Protein AF-A0A3B7A9T4-F1 (afdb_monomer)

Structure (mmCIF, N/CA/C/O backbone):
data_AF-A0A3B7A9T4-F1
#
_entry.id   AF-A0A3B7A9T4-F1
#
loop_
_atom_site.group_PDB
_atom_site.id
_atom_site.type_symbol
_atom_site.label_atom_id
_atom_site.label_alt_id
_atom_site.label_comp_id
_atom_site.label_asym_id
_atom_site.label_entity_id
_atom_site.label_seq_id
_atom_site.pdbx_PDB_ins_code
_atom_site.Cartn_x
_atom_site.Cartn_y
_atom_site.Cartn_z
_atom_site.occupancy
_atom_site.B_iso_or_equiv
_atom_site.auth_seq_id
_atom_site.auth_comp_id
_atom_site.auth_asym_id
_atom_site.auth_atom_id
_atom_site.pdbx_PDB_model_num
ATOM 1 N N . MET A 1 1 ? -8.672 -19.126 -19.285 1.00 32.16 1 MET A N 1
ATOM 2 C CA . MET A 1 1 ? -7.463 -19.031 -20.136 1.00 32.16 1 MET A CA 1
ATOM 3 C C . MET A 1 1 ? -7.122 -17.561 -20.362 1.00 32.16 1 MET A C 1
ATOM 5 O O . MET A 1 1 ? -7.541 -16.978 -21.348 1.00 32.16 1 MET A O 1
ATOM 9 N N . THR A 1 2 ? -6.381 -16.945 -19.447 1.00 32.22 2 THR A N 1
ATOM 10 C CA . THR A 1 2 ? -5.826 -15.593 -19.606 1.00 32.22 2 THR A CA 1
ATOM 11 C C . THR A 1 2 ? -4.338 -15.709 -19.304 1.00 32.22 2 THR A C 1
ATOM 13 O O . THR A 1 2 ? -3.923 -15.953 -18.175 1.00 32.22 2 THR A O 1
ATOM 16 N N . ARG A 1 3 ? -3.519 -15.689 -20.359 1.00 35.12 3 ARG A N 1
ATOM 17 C CA . ARG A 1 3 ? -2.057 -15.770 -20.256 1.00 35.12 3 ARG A CA 1
ATOM 18 C C . ARG A 1 3 ? -1.575 -14.536 -19.488 1.00 35.12 3 ARG A C 1
ATOM 20 O O . ARG A 1 3 ? -1.685 -13.429 -20.003 1.00 35.12 3 ARG A O 1
ATOM 27 N N . ASN A 1 4 ? -1.039 -14.736 -18.284 1.00 34.75 4 ASN A N 1
ATOM 28 C CA . ASN A 1 4 ? -0.316 -13.716 -17.526 1.00 34.75 4 ASN A CA 1
ATOM 29 C C . ASN A 1 4 ? 0.844 -13.176 -18.379 1.00 34.75 4 ASN A C 1
ATOM 31 O O . ASN A 1 4 ? 1.856 -13.849 -18.574 1.00 34.75 4 ASN A O 1
ATOM 35 N N . TRP A 1 5 ? 0.671 -11.969 -18.920 1.00 35.94 5 TRP A N 1
ATOM 36 C CA . TRP A 1 5 ? 1.658 -11.264 -19.747 1.00 35.94 5 TRP A CA 1
ATOM 37 C C . TRP A 1 5 ? 2.619 -10.382 -18.937 1.00 35.94 5 TRP A C 1
ATOM 39 O O . TRP A 1 5 ? 3.450 -9.700 -19.528 1.00 35.94 5 TRP A O 1
ATOM 49 N N . PHE A 1 6 ? 2.564 -10.406 -17.603 1.00 41.22 6 PHE A N 1
ATOM 50 C CA . PHE A 1 6 ? 3.478 -9.616 -16.777 1.00 41.22 6 PHE A CA 1
ATOM 51 C C . PHE A 1 6 ? 4.809 -10.354 -16.564 1.00 41.22 6 PHE A C 1
ATOM 53 O O . PHE A 1 6 ? 4.806 -11.482 -16.060 1.00 41.22 6 PHE A O 1
ATOM 60 N N . PRO A 1 7 ? 5.956 -9.786 -16.987 1.00 42.75 7 PRO A N 1
ATOM 61 C CA . PRO A 1 7 ? 7.250 -10.418 -16.791 1.00 42.75 7 PRO A CA 1
ATOM 62 C C . PRO A 1 7 ? 7.639 -10.367 -15.313 1.00 42.75 7 PRO A C 1
ATOM 64 O O . PRO A 1 7 ? 7.666 -9.302 -14.712 1.00 42.75 7 PRO A O 1
ATOM 67 N N . THR A 1 8 ? 7.997 -11.511 -14.738 1.00 50.78 8 THR A N 1
ATOM 68 C CA . THR A 1 8 ? 8.749 -11.564 -13.481 1.00 50.78 8 THR A CA 1
ATOM 69 C C . THR A 1 8 ? 10.139 -10.938 -13.674 1.00 50.78 8 THR A C 1
ATOM 71 O O . THR A 1 8 ? 10.677 -10.960 -14.784 1.00 50.78 8 THR A O 1
ATOM 74 N N . LEU A 1 9 ? 10.760 -10.436 -12.600 1.00 48.97 9 LEU A N 1
ATOM 75 C CA . LEU A 1 9 ? 12.136 -9.891 -12.547 1.00 48.97 9 LEU A CA 1
ATOM 76 C C . LEU A 1 9 ? 13.154 -10.631 -13.437 1.00 48.97 9 LEU A C 1
ATOM 78 O O . LEU A 1 9 ? 13.994 -10.033 -14.112 1.00 48.97 9 LEU A O 1
ATOM 82 N N . GLN A 1 10 ? 13.070 -11.961 -13.454 1.00 54.56 10 GLN A N 1
ATOM 83 C CA . GLN A 1 10 ? 13.954 -12.842 -14.215 1.00 54.56 10 GLN A CA 1
ATOM 84 C C . GLN A 1 10 ? 13.753 -12.712 -15.736 1.00 54.56 10 GLN A C 1
ATOM 86 O O . GLN A 1 10 ? 14.719 -12.742 -16.501 1.00 54.56 10 GLN A O 1
ATOM 91 N N . LYS A 1 11 ? 12.510 -12.488 -16.176 1.00 58.88 11 LYS A N 1
ATOM 92 C CA . LYS A 1 11 ? 12.138 -12.280 -17.578 1.00 58.88 11 LYS A CA 1
ATOM 93 C C . LYS A 1 11 ? 12.594 -10.899 -18.066 1.00 58.88 11 LYS A C 1
ATOM 95 O O . LYS A 1 11 ? 13.193 -10.821 -19.135 1.00 58.88 11 LYS A O 1
ATOM 100 N N . ASN A 1 12 ? 12.471 -9.844 -17.254 1.00 63.94 12 ASN A N 1
ATOM 101 C CA . ASN A 1 12 ? 12.996 -8.509 -17.595 1.00 63.94 12 ASN A CA 1
ATOM 102 C C . ASN A 1 12 ? 14.526 -8.496 -17.746 1.00 63.94 12 ASN A C 1
ATOM 104 O O . ASN A 1 12 ? 15.059 -7.896 -18.680 1.00 63.94 12 ASN A O 1
ATOM 108 N N . ARG A 1 13 ? 15.241 -9.235 -16.891 1.00 68.19 13 ARG A N 1
ATOM 109 C CA . ARG A 1 13 ? 16.701 -9.383 -16.986 1.00 68.19 13 ARG A CA 1
ATOM 110 C C . ARG A 1 13 ? 17.130 -10.148 -18.244 1.00 68.19 13 ARG A C 1
ATOM 112 O O . ARG A 1 13 ? 18.108 -9.770 -18.882 1.00 68.19 13 ARG A O 1
ATOM 119 N N . SER A 1 14 ? 16.373 -11.178 -18.631 1.00 70.38 14 SER A N 1
ATOM 120 C CA . SER A 1 14 ? 16.615 -11.923 -19.875 1.00 70.38 14 SER A CA 1
ATOM 121 C C . SER A 1 14 ? 16.357 -11.085 -21.134 1.00 70.38 14 SER A C 1
ATOM 123 O O . SER A 1 14 ? 17.119 -11.180 -22.091 1.00 70.38 14 SER A O 1
ATOM 125 N N . VAL A 1 15 ? 15.349 -10.204 -21.109 1.00 75.50 15 VAL A N 1
ATOM 126 C CA . VAL A 1 15 ? 15.064 -9.265 -22.205 1.00 75.50 15 VAL A CA 1
ATOM 127 C C . VAL A 1 15 ? 16.192 -8.242 -22.347 1.00 75.50 15 VAL A C 1
ATOM 129 O O . VAL A 1 15 ? 16.684 -8.039 -23.452 1.00 75.50 15 VAL A O 1
ATOM 132 N N . LEU A 1 16 ? 16.669 -7.660 -21.241 1.00 78.25 16 LEU A N 1
ATOM 133 C CA . LEU A 1 16 ? 17.817 -6.741 -21.249 1.00 78.25 16 LEU A CA 1
ATOM 134 C C . LEU A 1 16 ? 19.086 -7.404 -21.801 1.00 78.25 16 LEU A C 1
ATOM 136 O O . LEU A 1 16 ? 19.749 -6.830 -22.662 1.00 78.25 16 LEU A O 1
ATOM 140 N N . LEU A 1 17 ? 19.385 -8.633 -21.368 1.00 79.75 17 LEU A N 1
ATOM 141 C CA . LEU A 1 17 ? 20.513 -9.416 -21.887 1.00 79.75 17 LEU A CA 1
ATOM 142 C C . LEU A 1 17 ? 20.378 -9.721 -23.384 1.00 79.75 17 LEU A C 1
ATOM 144 O O . LEU A 1 17 ? 21.380 -9.712 -24.093 1.00 79.75 17 LEU A O 1
ATOM 148 N N . PHE A 1 18 ? 19.158 -9.949 -23.876 1.00 82.12 18 PHE A N 1
ATOM 149 C CA . PHE A 1 18 ? 18.897 -10.178 -25.298 1.00 82.12 18 PHE A CA 1
ATOM 150 C C . PHE A 1 18 ? 18.977 -8.894 -26.137 1.00 82.12 18 PHE A C 1
ATOM 152 O O . PHE A 1 18 ? 19.340 -8.942 -27.310 1.00 82.12 18 PHE A O 1
ATOM 159 N N . MET A 1 19 ? 18.689 -7.728 -25.555 1.00 82.06 19 MET A N 1
ATOM 160 C CA . MET A 1 19 ? 18.787 -6.447 -26.263 1.00 82.06 19 MET A CA 1
ATOM 161 C C . MET A 1 19 ? 20.236 -6.033 -26.536 1.00 82.06 19 MET A C 1
ATOM 163 O O . MET A 1 19 ? 20.494 -5.429 -27.574 1.00 82.06 19 MET A O 1
ATOM 167 N N . VAL A 1 20 ? 21.190 -6.384 -25.668 1.00 84.44 20 VAL A N 1
ATOM 168 C CA . VAL A 1 20 ? 22.616 -6.052 -25.857 1.00 84.44 20 VAL A CA 1
ATOM 169 C C . VAL A 1 20 ? 23.167 -6.509 -27.221 1.00 84.44 20 VAL A C 1
ATOM 171 O O . VAL A 1 20 ? 23.672 -5.656 -27.953 1.00 84.44 20 VAL A O 1
ATOM 174 N N . PRO A 1 21 ? 23.069 -7.793 -27.626 1.00 86.19 21 PRO A N 1
ATOM 175 C CA . PRO A 1 21 ? 23.575 -8.229 -28.926 1.00 86.19 21 PRO A CA 1
ATOM 176 C C . PRO A 1 21 ? 22.821 -7.594 -30.101 1.00 86.19 21 PRO A C 1
ATOM 178 O O . PRO A 1 21 ? 23.438 -7.328 -31.128 1.00 86.19 21 PRO A O 1
ATOM 181 N N . VAL A 1 22 ? 21.525 -7.293 -29.957 1.00 86.31 22 VAL A N 1
ATOM 182 C CA . VAL A 1 22 ? 20.739 -6.608 -31.000 1.00 86.31 22 VAL A CA 1
ATOM 183 C C . VAL A 1 22 ? 21.227 -5.171 -31.200 1.00 86.31 22 VAL A C 1
ATOM 185 O O . VAL A 1 22 ? 21.452 -4.756 -32.334 1.00 86.31 22 VAL A O 1
ATOM 188 N N . PHE A 1 23 ? 21.448 -4.426 -30.114 1.00 85.50 23 PHE A N 1
ATOM 189 C CA . PHE A 1 23 ? 22.003 -3.071 -30.171 1.00 85.50 23 PHE A CA 1
ATOM 190 C C . PHE A 1 23 ? 23.425 -3.067 -30.740 1.00 85.50 23 PHE A C 1
ATOM 192 O O . PHE A 1 23 ? 23.731 -2.260 -31.615 1.00 85.50 23 PHE A O 1
ATOM 199 N N . LEU A 1 24 ? 24.276 -4.006 -30.312 1.00 87.25 24 LEU A N 1
ATOM 200 C CA . LEU A 1 24 ? 25.624 -4.162 -30.862 1.00 87.25 24 LEU A CA 1
ATOM 201 C C . LEU A 1 24 ? 25.596 -4.481 -32.359 1.00 87.25 24 LEU A C 1
ATOM 203 O O . LEU A 1 24 ? 26.338 -3.869 -33.122 1.00 87.25 24 LEU A O 1
ATOM 207 N N . MET A 1 25 ? 24.720 -5.388 -32.797 1.00 89.44 25 MET A N 1
ATOM 208 C CA . MET A 1 25 ? 24.554 -5.711 -34.214 1.00 89.44 25 MET A CA 1
ATOM 209 C C . MET A 1 25 ? 24.088 -4.487 -35.010 1.00 89.44 25 MET A C 1
ATOM 211 O O . MET A 1 25 ? 24.690 -4.168 -36.033 1.00 89.44 25 MET A O 1
ATOM 215 N N . ALA A 1 26 ? 23.067 -3.769 -34.534 1.00 86.31 26 ALA A N 1
ATOM 216 C CA . ALA A 1 26 ? 22.563 -2.566 -35.195 1.00 86.31 26 ALA A CA 1
ATOM 217 C C . ALA A 1 26 ? 23.642 -1.474 -35.308 1.00 86.31 26 ALA A C 1
ATOM 219 O O . ALA A 1 26 ? 23.794 -0.859 -36.362 1.00 86.31 26 ALA A O 1
ATOM 220 N N . TYR A 1 27 ? 24.435 -1.274 -34.254 1.00 88.62 27 TYR A N 1
ATOM 221 C CA . TYR A 1 27 ? 25.560 -0.339 -34.244 1.00 88.62 27 TYR A CA 1
ATOM 222 C C . TYR A 1 27 ? 26.660 -0.720 -35.232 1.00 88.62 27 TYR A C 1
ATOM 224 O O . TYR A 1 27 ? 27.111 0.130 -35.997 1.00 88.62 27 TYR A O 1
ATOM 232 N N . LEU A 1 28 ? 27.054 -1.996 -35.274 1.00 89.38 28 LEU A N 1
ATOM 233 C CA . LEU A 1 28 ? 28.044 -2.481 -36.237 1.00 89.38 28 LEU A CA 1
ATOM 234 C C . LEU A 1 28 ? 27.564 -2.284 -37.678 1.00 89.38 28 LEU A C 1
ATOM 236 O O . LEU A 1 28 ? 28.326 -1.799 -38.512 1.00 89.38 28 LEU A O 1
ATOM 240 N N . VAL A 1 29 ? 26.295 -2.593 -37.963 1.00 90.50 29 VAL A N 1
ATOM 241 C CA . VAL A 1 29 ? 25.692 -2.368 -39.285 1.00 90.50 29 VAL A CA 1
ATOM 242 C C . VAL A 1 29 ? 25.725 -0.884 -39.654 1.00 90.50 29 VAL A C 1
ATOM 244 O O . VAL A 1 29 ? 26.146 -0.542 -40.758 1.00 90.50 29 VAL A O 1
ATOM 247 N N . LEU A 1 30 ? 25.342 0.005 -38.733 1.00 88.06 30 LEU A N 1
ATOM 248 C CA . LEU A 1 30 ? 25.368 1.451 -38.967 1.00 88.06 30 LEU A CA 1
ATOM 249 C C . LEU A 1 30 ? 26.781 1.975 -39.240 1.00 88.06 30 LEU A C 1
ATOM 251 O O . LEU A 1 30 ? 26.951 2.757 -40.173 1.00 88.06 30 LEU A O 1
ATOM 255 N N . ILE A 1 31 ? 27.796 1.530 -38.491 1.00 89.50 31 ILE A N 1
ATOM 256 C CA . ILE A 1 31 ? 29.191 1.933 -38.737 1.00 89.50 31 ILE A CA 1
ATOM 257 C C . ILE A 1 31 ? 29.662 1.469 -40.109 1.00 89.50 31 ILE A C 1
ATOM 259 O O . ILE A 1 31 ? 30.282 2.250 -40.827 1.00 89.50 31 ILE A O 1
ATOM 263 N N . VAL A 1 32 ? 29.373 0.221 -40.486 1.00 90.62 32 VAL A N 1
ATOM 264 C CA . VAL A 1 32 ? 29.774 -0.316 -41.794 1.00 90.62 32 VAL A CA 1
ATOM 265 C C . VAL A 1 32 ? 29.133 0.491 -42.920 1.00 90.62 32 VAL A C 1
ATOM 267 O O . VAL A 1 32 ? 29.835 0.914 -43.838 1.00 90.62 32 VAL A O 1
ATOM 270 N N . ILE A 1 33 ? 27.830 0.774 -42.823 1.00 89.06 33 ILE A N 1
ATOM 271 C CA . ILE A 1 33 ? 27.121 1.618 -43.796 1.00 89.06 33 ILE A CA 1
ATOM 272 C C . ILE A 1 33 ? 27.752 3.011 -43.850 1.00 89.06 33 ILE A C 1
ATOM 274 O O . ILE A 1 33 ? 28.020 3.528 -44.933 1.00 89.06 33 ILE A O 1
ATOM 278 N N . PHE A 1 34 ? 28.010 3.622 -42.693 1.00 87.88 34 PHE A N 1
ATOM 279 C CA . PHE A 1 34 ? 28.561 4.970 -42.624 1.00 87.88 34 PHE A CA 1
ATOM 280 C C . PHE A 1 34 ? 29.977 5.041 -43.211 1.00 87.88 34 PHE A C 1
ATOM 282 O O . PHE A 1 34 ? 30.288 5.959 -43.972 1.00 87.88 34 PHE A O 1
ATOM 289 N N . HIS A 1 35 ? 30.816 4.045 -42.928 1.00 89.12 35 HIS A N 1
ATOM 290 C CA . HIS A 1 35 ? 32.153 3.925 -43.498 1.00 89.12 35 HIS A CA 1
ATOM 291 C C . HIS A 1 35 ? 32.101 3.814 -45.027 1.00 89.12 35 HIS A C 1
ATOM 293 O O . HIS A 1 35 ? 32.718 4.628 -45.710 1.00 89.12 35 HIS A O 1
ATOM 299 N N . GLN A 1 36 ? 31.277 2.904 -45.561 1.00 88.12 36 GLN A N 1
ATOM 300 C CA . GLN A 1 36 ? 31.100 2.731 -47.009 1.00 88.12 36 GLN A CA 1
ATOM 301 C C . GLN A 1 36 ? 30.592 4.005 -47.697 1.00 88.12 36 GLN A C 1
ATOM 303 O O . GLN A 1 36 ? 31.068 4.370 -48.774 1.00 88.12 36 GLN A O 1
ATOM 308 N N . GLN A 1 37 ? 29.633 4.703 -47.082 1.00 88.25 37 GLN A N 1
ATOM 309 C CA . GLN A 1 37 ? 29.094 5.954 -47.619 1.00 88.25 37 GLN A CA 1
ATOM 310 C C . GLN A 1 37 ? 30.140 7.072 -47.632 1.00 88.25 37 GLN A C 1
ATOM 312 O O . GLN A 1 37 ? 30.248 7.792 -48.627 1.00 88.25 37 GLN A O 1
ATOM 317 N N . THR A 1 38 ? 30.928 7.198 -46.562 1.00 87.75 38 THR A N 1
ATOM 318 C CA . THR A 1 38 ? 31.950 8.248 -46.439 1.00 87.75 38 THR A CA 1
ATOM 319 C C . THR A 1 38 ? 33.130 7.992 -47.382 1.00 87.75 38 THR A C 1
ATOM 321 O O . THR A 1 38 ? 33.595 8.915 -48.046 1.00 87.75 38 THR A O 1
ATOM 324 N N . GLU A 1 39 ? 33.569 6.740 -47.525 1.00 87.31 39 GLU A N 1
ATOM 325 C CA . GLU A 1 39 ? 34.593 6.346 -48.501 1.00 87.31 39 GLU A CA 1
ATOM 326 C C . GLU A 1 39 ? 34.127 6.613 -49.941 1.00 87.31 39 GLU A C 1
ATOM 328 O O . GLU A 1 39 ? 34.826 7.258 -50.724 1.00 87.31 39 GLU A O 1
ATOM 333 N N . SER A 1 40 ? 32.895 6.214 -50.273 1.00 88.25 40 SER A N 1
ATOM 334 C CA . SER A 1 40 ? 32.301 6.489 -51.588 1.00 88.25 40 SER A CA 1
ATOM 335 C C . SER A 1 40 ? 32.184 7.990 -51.869 1.00 88.25 40 SER A C 1
ATOM 337 O O . SER A 1 40 ? 32.327 8.424 -53.011 1.00 88.25 40 SER A O 1
ATOM 339 N N . TYR A 1 41 ? 31.904 8.796 -50.842 1.00 88.25 41 TYR A N 1
ATOM 340 C CA . TYR A 1 41 ? 31.872 10.251 -50.959 1.00 88.25 41 TYR A CA 1
ATOM 341 C C . TYR A 1 41 ? 33.261 10.826 -51.262 1.00 88.25 41 TYR A C 1
ATOM 343 O O . TYR A 1 41 ? 33.383 11.615 -52.196 1.00 88.25 41 TYR A O 1
ATOM 351 N N . ALA A 1 42 ? 34.301 10.379 -50.552 1.00 88.19 42 ALA A N 1
ATOM 352 C CA . ALA A 1 42 ? 35.678 10.811 -50.790 1.00 88.19 42 ALA A CA 1
ATOM 353 C C . ALA A 1 42 ? 36.150 10.502 -52.223 1.00 88.19 42 ALA A C 1
ATOM 355 O O . ALA A 1 42 ? 36.761 11.351 -52.871 1.00 88.19 42 ALA A O 1
ATOM 356 N N . ILE A 1 43 ? 35.812 9.320 -52.754 1.00 89.25 43 ILE A N 1
ATOM 357 C CA . ILE A 1 43 ? 36.142 8.942 -54.139 1.00 89.25 43 ILE A CA 1
ATOM 358 C C . ILE A 1 43 ? 35.402 9.828 -55.148 1.00 89.25 43 ILE A C 1
ATOM 360 O O . ILE A 1 43 ? 36.016 10.307 -56.100 1.00 89.25 43 ILE A O 1
ATOM 364 N N . ARG A 1 44 ? 34.102 10.087 -54.937 1.00 89.06 44 ARG A N 1
ATOM 365 C CA . ARG A 1 44 ? 33.322 10.985 -55.810 1.00 89.06 44 ARG A CA 1
ATOM 366 C C . ARG A 1 44 ? 33.874 12.407 -55.820 1.00 89.06 44 ARG A C 1
ATOM 368 O O . ARG A 1 44 ? 33.839 13.057 -56.858 1.00 89.06 44 ARG A O 1
ATOM 375 N N . GLU A 1 45 ? 34.371 12.893 -54.688 1.00 87.88 45 GLU A N 1
ATOM 376 C CA . GLU A 1 45 ? 34.973 14.224 -54.616 1.00 87.88 45 GLU A CA 1
ATOM 377 C C . GLU A 1 45 ? 36.287 14.290 -55.406 1.00 87.88 45 GLU A C 1
ATOM 379 O O . GLU A 1 45 ? 36.480 15.194 -56.214 1.00 87.88 45 GLU A O 1
ATOM 384 N N . ALA A 1 46 ? 37.138 13.270 -55.290 1.00 87.75 46 ALA A N 1
ATOM 385 C CA . ALA A 1 46 ? 38.340 13.163 -56.115 1.00 87.75 46 ALA A CA 1
ATOM 386 C C . ALA A 1 46 ? 38.035 13.000 -57.617 1.00 87.75 46 ALA A C 1
ATOM 388 O O . ALA A 1 46 ? 38.802 13.462 -58.464 1.00 87.75 46 ALA A O 1
ATOM 389 N N . GLU A 1 47 ? 36.913 12.364 -57.968 1.00 89.69 47 GLU A N 1
ATOM 390 C CA . GLU A 1 47 ? 36.449 12.272 -59.356 1.00 89.69 47 GLU A CA 1
ATOM 391 C C . GLU A 1 47 ? 36.070 13.644 -59.919 1.00 89.69 47 GLU A C 1
ATOM 393 O O . GLU A 1 47 ? 36.414 13.935 -61.068 1.00 89.69 47 GLU A O 1
ATOM 398 N N . LYS A 1 48 ? 35.437 14.513 -59.119 1.00 89.31 48 LYS A N 1
ATOM 399 C CA . LYS A 1 48 ? 35.189 15.906 -59.521 1.00 89.31 48 LYS A CA 1
ATOM 400 C C . LYS A 1 48 ? 36.496 16.648 -59.775 1.00 89.31 48 LYS A C 1
ATOM 402 O O . LYS A 1 48 ? 36.630 17.249 -60.833 1.00 89.31 48 LYS A O 1
ATOM 407 N N . ASP A 1 49 ? 37.483 16.518 -58.888 1.00 87.69 49 ASP A N 1
ATOM 408 C CA . ASP A 1 49 ? 38.820 17.110 -59.060 1.00 87.69 49 ASP A CA 1
ATOM 409 C C . ASP A 1 49 ? 39.482 16.662 -60.381 1.00 87.69 49 ASP A C 1
ATOM 411 O O . ASP A 1 49 ? 40.052 17.465 -61.134 1.00 87.69 49 ASP A O 1
ATOM 415 N N . ALA A 1 50 ? 39.386 15.367 -60.698 1.00 89.81 50 ALA A N 1
ATOM 416 C CA . ALA A 1 50 ? 39.906 14.814 -61.944 1.00 89.81 50 ALA A CA 1
ATOM 417 C C . ALA A 1 50 ? 39.149 15.354 -63.172 1.00 89.81 50 ALA A C 1
ATOM 419 O O . ALA A 1 50 ? 39.771 15.729 -64.174 1.00 89.81 50 ALA A O 1
ATOM 420 N N . LEU A 1 51 ? 37.818 15.423 -63.093 1.00 90.19 51 LEU A N 1
ATOM 421 C CA . LEU A 1 51 ? 36.956 15.915 -64.164 1.00 90.19 51 LEU A CA 1
ATOM 422 C C . LEU A 1 51 ? 37.156 17.413 -64.416 1.00 90.19 51 LEU A C 1
ATOM 424 O O . LEU A 1 51 ? 37.296 17.815 -65.569 1.00 90.19 51 LEU A O 1
ATOM 428 N N . ASP A 1 52 ? 37.255 18.232 -63.374 1.00 90.31 52 ASP A N 1
ATOM 429 C CA . ASP A 1 52 ? 37.540 19.664 -63.487 1.00 90.31 52 ASP A CA 1
ATOM 430 C C . ASP A 1 52 ? 38.913 19.895 -64.119 1.00 90.31 52 ASP A C 1
ATOM 432 O O . ASP A 1 52 ? 39.084 20.756 -64.992 1.00 90.31 52 ASP A O 1
ATOM 436 N N . SER A 1 53 ? 39.898 19.060 -63.774 1.00 89.56 53 SER A N 1
ATOM 437 C CA . SER A 1 53 ? 41.201 19.095 -64.430 1.00 89.56 53 SER A CA 1
ATOM 438 C C . SER A 1 53 ? 41.099 18.765 -65.929 1.00 89.56 53 SER A C 1
ATOM 440 O O . SER A 1 53 ? 41.705 19.463 -66.754 1.00 89.56 53 SER A O 1
ATOM 442 N N . LEU A 1 54 ? 40.296 17.769 -66.310 1.00 90.19 54 LEU A N 1
ATOM 443 C CA . LEU A 1 54 ? 40.023 17.440 -67.711 1.00 90.19 54 LEU A CA 1
ATOM 444 C C . LEU A 1 54 ? 39.292 18.575 -68.446 1.00 90.19 54 LEU A C 1
ATOM 446 O O . LEU A 1 54 ? 39.677 18.931 -69.561 1.00 90.19 54 LEU A O 1
ATOM 450 N N . LEU A 1 55 ? 38.245 19.145 -67.850 1.00 89.75 55 LEU A N 1
ATOM 451 C CA . LEU A 1 55 ? 37.455 20.224 -68.445 1.00 89.75 55 LEU A CA 1
ATOM 452 C C . LEU A 1 55 ? 38.306 21.477 -68.652 1.00 89.75 55 LEU A C 1
ATOM 454 O O . LEU A 1 55 ? 38.294 22.055 -69.736 1.00 89.75 55 LEU A O 1
ATOM 458 N N . SER A 1 56 ? 39.136 21.827 -67.668 1.00 89.81 56 SER A N 1
ATOM 459 C CA . SER A 1 56 ? 40.142 22.884 -67.790 1.00 89.81 56 SER A CA 1
ATOM 460 C C . SER A 1 56 ? 41.106 22.618 -68.956 1.00 89.81 56 SER A C 1
ATOM 462 O O . SER A 1 56 ? 41.400 23.522 -69.736 1.00 89.81 56 SER A O 1
ATOM 464 N N . HIS A 1 57 ? 41.554 21.372 -69.145 1.00 89.44 57 HIS A N 1
ATOM 465 C CA . HIS A 1 57 ? 42.402 21.011 -70.284 1.00 89.44 57 HIS A CA 1
ATOM 466 C C . HIS A 1 57 ? 41.682 21.188 -71.631 1.00 89.44 57 HIS A C 1
ATOM 468 O O . HIS A 1 57 ? 42.256 21.764 -72.556 1.00 89.44 57 HIS A O 1
ATOM 474 N N . LYS A 1 58 ? 40.422 20.743 -71.738 1.00 88.31 58 LYS A N 1
ATOM 475 C CA . LYS A 1 58 ? 39.597 20.935 -72.942 1.00 88.31 58 LYS A CA 1
ATOM 476 C C . LYS A 1 58 ? 39.368 22.418 -73.244 1.00 88.31 58 LYS A C 1
ATOM 478 O O . LYS A 1 58 ? 39.507 22.823 -74.392 1.00 88.31 58 LYS A O 1
ATOM 483 N N . ALA A 1 59 ? 39.109 23.235 -72.225 1.00 90.75 59 ALA A N 1
ATOM 484 C CA . ALA A 1 59 ? 38.949 24.679 -72.382 1.00 90.75 59 ALA A CA 1
ATOM 485 C C . ALA A 1 59 ? 40.227 25.344 -72.921 1.00 90.75 59 ALA A C 1
ATOM 487 O O . ALA A 1 59 ? 40.160 26.130 -73.864 1.00 90.75 59 ALA A O 1
ATOM 488 N N . VAL A 1 60 ? 41.404 24.975 -72.394 1.00 90.88 60 VAL A N 1
ATOM 489 C CA . VAL A 1 60 ? 42.694 25.452 -72.929 1.00 90.88 60 VAL A CA 1
ATOM 490 C C . VAL A 1 60 ? 42.887 24.999 -74.383 1.00 90.88 60 VAL A C 1
ATOM 492 O O . VAL A 1 60 ? 43.408 25.762 -75.194 1.00 90.88 60 VAL A O 1
ATOM 495 N N . HIS A 1 61 ? 42.448 23.787 -74.744 1.00 88.38 61 HIS A N 1
ATOM 496 C CA . HIS A 1 61 ? 42.546 23.278 -76.117 1.00 88.38 61 HIS A CA 1
ATOM 497 C C . HIS A 1 61 ? 41.723 24.104 -77.092 1.00 88.38 61 HIS A C 1
ATOM 499 O O . HIS A 1 61 ? 42.255 24.550 -78.115 1.00 88.38 61 HIS A O 1
ATOM 505 N N . SER A 1 62 ? 40.451 24.315 -76.756 1.00 89.00 62 SER A N 1
ATOM 506 C CA . SER A 1 62 ? 39.537 25.132 -77.545 1.00 89.00 62 SER A CA 1
ATOM 507 C C . SER A 1 62 ? 40.047 26.560 -77.653 1.00 89.00 62 SER A C 1
ATOM 509 O O . SER A 1 62 ? 40.177 27.053 -78.763 1.00 89.00 62 SER A O 1
ATOM 511 N N . TYR A 1 63 ? 40.486 27.190 -76.558 1.00 93.25 63 TYR A N 1
ATOM 512 C CA . TYR A 1 63 ? 41.030 28.550 -76.616 1.00 93.25 63 TYR A CA 1
ATOM 513 C C . TYR A 1 63 ? 42.242 28.665 -77.556 1.00 93.25 63 TYR A C 1
ATOM 515 O O . TYR A 1 63 ? 42.309 29.565 -78.396 1.00 93.25 63 TYR A O 1
ATOM 523 N N . VAL A 1 64 ? 43.195 27.728 -77.469 1.00 89.56 64 VAL A N 1
ATOM 524 C CA . VAL A 1 64 ? 44.376 27.746 -78.346 1.00 89.56 64 VAL A CA 1
ATOM 525 C C . VAL A 1 64 ? 43.986 27.530 -79.813 1.00 89.56 64 VAL A C 1
ATOM 527 O O . VAL A 1 64 ? 44.568 28.150 -80.704 1.00 89.56 64 VAL A O 1
ATOM 530 N N . THR A 1 65 ? 43.020 26.653 -80.081 1.00 85.19 65 THR A N 1
ATOM 531 C CA . THR A 1 65 ? 42.661 26.230 -81.443 1.00 85.19 65 THR A CA 1
ATOM 532 C C . THR A 1 65 ? 41.684 27.178 -82.131 1.00 85.19 65 THR A C 1
ATOM 534 O O . THR A 1 65 ? 41.851 27.449 -83.315 1.00 85.19 65 THR A O 1
ATOM 537 N N . GLU A 1 66 ? 40.688 27.672 -81.405 1.00 89.19 66 GLU A N 1
ATOM 538 C CA . GLU A 1 66 ? 39.565 28.459 -81.926 1.00 89.19 66 GLU A CA 1
ATOM 539 C C . GLU A 1 66 ? 39.814 29.968 -81.820 1.00 89.19 66 GLU A C 1
ATOM 541 O O . GLU A 1 66 ? 39.291 30.724 -82.633 1.00 89.19 66 GLU A O 1
ATOM 546 N N . THR A 1 67 ? 40.652 30.407 -80.873 1.00 93.06 67 THR A N 1
ATOM 547 C CA . THR A 1 67 ? 40.916 31.836 -80.639 1.00 93.06 67 THR A CA 1
ATOM 548 C C . THR A 1 67 ? 42.357 32.207 -80.975 1.00 93.06 67 THR A C 1
ATOM 550 O O . THR A 1 67 ? 42.611 33.032 -81.850 1.00 93.06 67 THR A O 1
ATOM 553 N N . GLN A 1 68 ? 43.330 31.582 -80.307 1.00 92.75 68 GLN A N 1
ATOM 554 C CA . GLN A 1 68 ? 44.721 32.042 -80.344 1.00 92.75 68 GLN A CA 1
ATOM 555 C C . GLN A 1 68 ? 45.418 31.770 -81.683 1.00 92.75 68 GLN A C 1
ATOM 557 O O . GLN A 1 68 ? 46.069 32.657 -82.233 1.00 92.75 68 GLN A O 1
ATOM 562 N N . ARG A 1 69 ? 45.305 30.551 -82.226 1.00 88.50 69 ARG A N 1
ATOM 563 C CA . ARG A 1 69 ? 45.916 30.203 -83.520 1.00 88.50 69 ARG A CA 1
ATOM 564 C C . ARG A 1 69 ? 45.316 30.993 -84.689 1.00 88.50 69 ARG A C 1
ATOM 566 O O . ARG A 1 69 ? 46.116 31.516 -85.462 1.00 88.50 69 ARG A O 1
ATOM 573 N N . PRO A 1 70 ? 43.979 31.119 -84.836 1.00 91.50 70 PRO A N 1
ATOM 574 C CA . PRO A 1 70 ? 43.387 31.928 -85.898 1.00 91.50 70 PRO A CA 1
ATOM 575 C C . PRO A 1 70 ? 43.865 33.377 -85.879 1.00 91.50 70 PRO A C 1
ATOM 577 O O . PRO A 1 70 ? 44.177 33.915 -86.937 1.00 91.50 70 PRO A O 1
ATOM 580 N N . GLU A 1 71 ? 44.016 33.976 -84.696 1.00 93.38 71 GLU A N 1
ATOM 581 C CA . GLU A 1 71 ? 44.531 35.341 -84.575 1.00 93.38 71 GLU A CA 1
ATOM 582 C C . GLU A 1 71 ? 45.997 35.456 -85.022 1.00 93.38 71 GLU A C 1
ATOM 584 O O . GLU A 1 71 ? 46.357 36.372 -85.758 1.00 93.38 71 GLU A O 1
ATOM 589 N N . ILE A 1 72 ? 46.847 34.485 -84.672 1.00 89.12 72 ILE A N 1
ATOM 590 C CA . ILE A 1 72 ? 48.241 34.448 -85.147 1.00 89.12 72 ILE A CA 1
ATOM 591 C C . ILE A 1 72 ? 48.296 34.268 -86.669 1.00 89.12 72 ILE A C 1
ATOM 593 O O . ILE A 1 72 ? 49.073 34.947 -87.339 1.00 89.12 72 ILE A O 1
ATOM 597 N N . TYR A 1 73 ? 47.453 33.397 -87.230 1.00 86.44 73 TYR A N 1
ATOM 598 C CA . TYR A 1 73 ? 47.365 33.210 -88.679 1.00 86.44 73 TYR A CA 1
ATOM 599 C C . TYR A 1 73 ? 46.843 34.463 -89.396 1.00 86.44 73 TYR A C 1
ATOM 601 O O . TYR A 1 73 ? 47.342 34.786 -90.474 1.00 86.44 73 TYR A O 1
ATOM 609 N N . ARG A 1 74 ? 45.902 35.206 -88.795 1.00 92.81 74 ARG A N 1
ATOM 610 C CA . ARG A 1 74 ? 45.440 36.511 -89.296 1.00 92.81 74 ARG A CA 1
ATOM 611 C C . ARG A 1 74 ? 46.596 37.514 -89.356 1.00 92.81 74 ARG A C 1
ATOM 613 O O . ARG A 1 74 ? 46.840 38.088 -90.413 1.00 92.81 74 ARG A O 1
ATOM 620 N N . LEU A 1 75 ? 47.361 37.650 -88.268 1.00 92.75 75 LEU A N 1
ATOM 621 C CA . LEU A 1 75 ? 48.539 38.527 -88.203 1.00 92.75 75 LEU A CA 1
ATOM 622 C C . LEU A 1 75 ? 49.633 38.134 -89.215 1.00 92.75 75 LEU A C 1
ATOM 624 O O . LEU A 1 75 ? 50.280 39.011 -89.788 1.00 92.75 75 LEU A O 1
ATOM 628 N N . GLN A 1 76 ? 49.832 36.835 -89.474 1.00 86.38 76 GLN A N 1
ATOM 629 C CA . GLN A 1 76 ? 50.728 36.355 -90.538 1.00 86.38 76 GLN A CA 1
ATOM 630 C C . GLN A 1 76 ? 50.211 36.716 -91.938 1.00 86.38 76 GLN A C 1
ATOM 632 O O . GLN A 1 76 ? 50.995 37.122 -92.794 1.00 86.38 76 GLN A O 1
ATOM 637 N N . GLY A 1 77 ? 48.901 36.590 -92.173 1.00 87.81 77 GLY A N 1
ATOM 638 C CA . GLY A 1 77 ? 48.261 36.970 -93.436 1.00 87.81 77 GLY A CA 1
ATOM 639 C C . GLY A 1 77 ? 48.357 38.469 -93.741 1.00 87.81 77 GLY A C 1
ATOM 640 O O . GLY A 1 77 ? 48.498 38.846 -94.901 1.00 87.81 77 GLY A O 1
ATOM 641 N N . GLU A 1 78 ? 48.352 39.309 -92.705 1.00 92.94 78 GLU A N 1
ATOM 642 C CA . GLU A 1 78 ? 48.519 40.770 -92.792 1.00 92.94 78 GLU A CA 1
ATOM 643 C C . GLU A 1 78 ? 49.989 41.219 -92.876 1.00 92.94 78 GLU A C 1
ATOM 645 O O . GLU A 1 78 ? 50.267 42.411 -92.999 1.00 92.94 78 GLU A O 1
ATOM 650 N N . GLY A 1 79 ? 50.945 40.286 -92.809 1.00 89.44 79 GLY A N 1
ATOM 651 C CA . GLY A 1 79 ? 52.380 40.585 -92.849 1.00 89.44 79 GLY A CA 1
ATOM 652 C C . GLY A 1 79 ? 52.944 41.200 -91.562 1.00 89.44 79 GLY A C 1
ATOM 653 O O . GLY A 1 79 ? 54.098 41.624 -91.552 1.00 89.44 79 GLY A O 1
ATOM 654 N N . LEU A 1 80 ? 52.167 41.230 -90.471 1.00 91.19 80 LEU A N 1
ATOM 655 C CA . LEU A 1 80 ? 52.598 41.714 -89.151 1.00 91.19 80 LEU A CA 1
ATOM 656 C C . LEU A 1 80 ? 53.452 40.681 -88.390 1.00 91.19 80 LEU A C 1
ATOM 658 O O . LEU A 1 80 ? 54.160 41.031 -87.447 1.00 91.19 80 LEU A O 1
ATOM 662 N N . LEU A 1 81 ? 53.406 39.413 -88.808 1.00 86.50 81 LEU A N 1
ATOM 663 C CA . LEU A 1 81 ? 54.281 38.329 -88.353 1.00 86.50 81 LEU A CA 1
ATOM 664 C C . LEU A 1 81 ? 54.931 37.645 -89.560 1.00 86.50 81 LEU A C 1
ATOM 666 O O . LEU A 1 81 ? 54.298 37.483 -90.603 1.00 86.50 81 LEU A O 1
ATOM 670 N N . TYR A 1 82 ? 56.185 37.200 -89.421 1.00 83.44 82 TYR A N 1
ATOM 671 C CA . TYR A 1 82 ? 56.862 36.484 -90.503 1.00 83.44 82 TYR A CA 1
ATOM 672 C C . TYR A 1 82 ? 56.209 35.113 -90.755 1.00 83.44 82 TYR A C 1
ATOM 674 O O . TYR A 1 82 ? 55.726 34.443 -89.837 1.00 83.44 82 TYR A O 1
ATOM 682 N N . LYS A 1 83 ? 56.193 34.698 -92.028 1.00 73.38 83 LYS A N 1
ATOM 683 C CA . LYS A 1 83 ? 55.390 33.571 -92.537 1.00 73.38 83 LYS A CA 1
ATOM 684 C C . LYS A 1 83 ? 55.703 32.220 -91.882 1.00 73.38 83 LYS A C 1
ATOM 686 O O . LYS A 1 83 ? 54.840 31.351 -91.837 1.00 73.38 83 LYS A O 1
ATOM 691 N N . GLU A 1 84 ? 56.921 32.047 -91.381 1.00 73.25 84 GLU A N 1
ATOM 692 C CA . GLU A 1 84 ? 57.384 30.796 -90.771 1.00 73.25 84 GLU A CA 1
ATOM 693 C C . GLU A 1 84 ? 57.249 30.769 -89.242 1.00 73.25 84 GLU A C 1
ATOM 695 O O . GLU A 1 84 ? 57.530 29.736 -88.650 1.00 73.25 84 GLU A O 1
ATOM 700 N N . TYR A 1 85 ? 56.767 31.849 -88.607 1.00 80.62 85 TYR A N 1
ATOM 701 C CA . TYR A 1 85 ? 56.741 31.971 -87.147 1.00 80.62 85 TYR A CA 1
ATOM 702 C C . TYR A 1 85 ? 56.027 30.806 -86.459 1.00 80.62 85 TYR A C 1
ATOM 704 O O . TYR A 1 85 ? 54.813 30.627 -86.606 1.00 80.62 85 TYR A O 1
ATOM 712 N N . PHE A 1 86 ? 56.772 30.077 -85.628 1.00 77.12 86 PHE A N 1
ATOM 713 C CA . PHE A 1 86 ? 56.233 29.079 -84.722 1.00 77.12 86 PHE A CA 1
ATOM 714 C C . PHE A 1 86 ? 56.920 29.139 -83.350 1.00 77.12 86 PHE A C 1
ATOM 716 O O . PHE A 1 86 ? 58.080 28.783 -83.168 1.00 77.12 86 PHE A O 1
ATOM 723 N N . SER A 1 87 ? 56.161 29.515 -82.317 1.00 82.31 87 SER A N 1
ATOM 724 C CA . SER A 1 87 ? 56.609 29.411 -80.924 1.00 82.31 87 SER A CA 1
ATOM 725 C C . SER A 1 87 ? 55.799 28.349 -80.186 1.00 82.31 87 SER A C 1
ATOM 727 O O . SER A 1 87 ? 54.596 28.543 -79.991 1.00 82.31 87 SER A O 1
ATOM 729 N N . PRO A 1 88 ? 56.410 27.258 -79.681 1.00 76.88 88 PRO A N 1
ATOM 730 C CA . PRO A 1 88 ? 55.700 26.276 -78.865 1.00 76.88 88 PRO A CA 1
ATOM 731 C C . PRO A 1 88 ? 55.008 26.906 -77.651 1.00 76.88 88 PRO A C 1
ATOM 733 O O . PRO A 1 88 ? 53.906 26.502 -77.298 1.00 76.88 88 PRO A O 1
ATOM 736 N N . LYS A 1 89 ? 55.607 27.946 -77.056 1.00 85.31 89 LYS A N 1
ATOM 737 C CA . LYS A 1 89 ? 55.059 28.645 -75.882 1.00 85.31 89 LYS A CA 1
ATOM 738 C C . LYS A 1 89 ? 53.717 29.332 -76.154 1.00 85.31 89 LYS A C 1
ATOM 740 O O . LYS A 1 89 ? 52.968 29.563 -75.214 1.00 85.31 89 LYS A O 1
ATOM 745 N N . VAL A 1 90 ? 53.433 29.659 -77.414 1.00 84.44 90 VAL A N 1
ATOM 746 C CA . VAL A 1 90 ? 52.258 30.442 -77.827 1.00 84.44 90 VAL A CA 1
ATOM 747 C C . VAL A 1 90 ? 51.334 29.627 -78.743 1.00 84.44 90 VAL A C 1
ATOM 749 O O . VAL A 1 90 ? 50.128 29.810 -78.733 1.00 84.44 90 VAL A O 1
ATOM 752 N N . MET A 1 91 ? 51.857 28.682 -79.521 1.00 83.12 91 MET A N 1
ATOM 753 C CA . MET A 1 91 ? 51.076 27.952 -80.528 1.00 83.12 91 MET A CA 1
ATOM 754 C C . MET A 1 91 ? 50.882 26.467 -80.211 1.00 83.12 91 MET A C 1
ATOM 756 O O . MET A 1 91 ? 50.023 25.813 -80.818 1.00 83.12 91 MET A O 1
ATOM 760 N N . SER A 1 92 ? 51.659 25.899 -79.282 1.00 82.69 92 SER A N 1
ATOM 761 C CA . SER A 1 92 ? 51.506 24.499 -78.884 1.00 82.69 92 SER A CA 1
ATOM 762 C C . SER A 1 92 ? 50.555 24.381 -77.705 1.00 82.69 92 SER A C 1
ATOM 764 O O . SER A 1 92 ? 50.909 24.670 -76.563 1.00 82.69 92 SER A O 1
ATOM 766 N N . PHE A 1 93 ? 49.358 23.866 -77.980 1.00 85.12 93 PHE A N 1
ATOM 767 C CA . PHE A 1 93 ? 48.389 23.519 -76.948 1.00 85.12 93 PHE A CA 1
ATOM 768 C C . PHE A 1 93 ? 49.004 22.642 -75.849 1.00 85.12 93 PHE A C 1
ATOM 770 O O . PHE A 1 93 ? 48.867 22.948 -74.671 1.00 85.12 93 PHE A O 1
ATOM 777 N N . THR A 1 94 ? 49.715 21.574 -76.222 1.00 82.69 94 THR A N 1
ATOM 778 C CA . THR A 1 94 ? 50.305 20.642 -75.253 1.00 82.69 94 THR A CA 1
ATOM 779 C C . THR A 1 94 ? 51.333 21.335 -74.359 1.00 82.69 94 THR A C 1
ATOM 781 O O . THR A 1 94 ? 51.425 21.014 -73.177 1.00 82.69 94 THR A O 1
ATOM 784 N N . TYR A 1 95 ? 52.077 22.311 -74.895 1.00 85.00 95 TYR A N 1
ATOM 785 C CA . TYR A 1 95 ? 53.006 23.112 -74.100 1.00 85.00 95 TYR A CA 1
ATOM 786 C C . TYR A 1 95 ? 52.251 24.020 -73.119 1.00 85.00 95 TYR A C 1
ATOM 788 O O . TYR A 1 95 ? 52.542 23.987 -71.926 1.00 85.00 95 TYR A O 1
ATOM 796 N N . ILE A 1 96 ? 51.268 24.784 -73.608 1.00 89.19 96 ILE A N 1
ATOM 797 C CA . ILE A 1 96 ? 50.479 25.734 -72.806 1.00 89.19 96 ILE A CA 1
ATOM 798 C C . ILE A 1 96 ? 49.704 25.005 -71.706 1.00 89.19 96 ILE A C 1
ATOM 800 O O . ILE A 1 96 ? 49.807 25.371 -70.539 1.00 89.19 96 ILE A O 1
ATOM 804 N N . ALA A 1 97 ? 48.980 23.939 -72.053 1.00 88.88 97 ALA A N 1
ATOM 805 C CA . ALA A 1 97 ? 48.198 23.159 -71.104 1.00 88.88 97 ALA A CA 1
ATOM 806 C C . ALA A 1 97 ? 49.075 22.573 -69.995 1.00 88.88 97 ALA A C 1
ATOM 808 O O . ALA A 1 97 ? 48.721 22.682 -68.826 1.00 88.88 97 ALA A O 1
ATOM 809 N N . ARG A 1 98 ? 50.245 22.015 -70.334 1.00 87.94 98 ARG A N 1
ATOM 810 C CA . ARG A 1 98 ? 51.203 21.527 -69.335 1.00 87.94 98 ARG A CA 1
ATOM 811 C C . ARG A 1 98 ? 51.676 22.652 -68.415 1.00 87.94 98 ARG A C 1
ATOM 813 O O . ARG A 1 98 ? 51.614 22.491 -67.204 1.00 87.94 98 ARG A O 1
ATOM 820 N N . SER A 1 99 ? 52.114 23.784 -68.968 1.00 89.31 99 SER A N 1
ATOM 821 C CA . SER A 1 99 ? 52.595 24.910 -68.158 1.00 89.31 99 SER A CA 1
ATOM 822 C C . SER A 1 99 ? 51.509 25.465 -67.235 1.00 89.31 99 SER A C 1
ATOM 824 O O . SER A 1 99 ? 51.786 25.752 -66.076 1.00 89.31 99 SER A O 1
ATOM 826 N N . ILE A 1 100 ? 50.260 25.550 -67.704 1.00 90.94 100 ILE A N 1
ATOM 827 C CA . ILE A 1 100 ? 49.120 25.930 -66.861 1.00 90.94 100 ILE A CA 1
ATOM 828 C C . ILE A 1 100 ? 48.908 24.901 -65.743 1.00 90.94 100 ILE A C 1
ATOM 830 O O . ILE A 1 100 ? 48.711 25.293 -64.599 1.00 90.94 100 ILE A O 1
ATOM 834 N N . LYS A 1 101 ? 48.989 23.596 -66.029 1.00 90.25 101 LYS A N 1
ATOM 835 C CA . LYS A 1 101 ? 48.842 22.546 -65.005 1.00 90.25 101 LYS A CA 1
ATOM 836 C C . LYS A 1 101 ? 49.964 22.566 -63.966 1.00 90.25 101 LYS A C 1
ATOM 838 O O . LYS A 1 101 ? 49.679 22.414 -62.784 1.00 90.25 101 LYS A O 1
ATOM 843 N N . GLU A 1 102 ? 51.207 22.812 -64.374 1.00 90.12 102 GLU A N 1
ATOM 844 C CA . GLU A 1 102 ? 52.332 23.009 -63.449 1.00 90.12 102 GLU A CA 1
ATOM 845 C C . GLU A 1 102 ? 52.101 24.219 -62.532 1.00 90.12 102 GLU A C 1
ATOM 847 O O . GLU A 1 102 ? 52.356 24.139 -61.333 1.00 90.12 102 GLU A O 1
ATOM 852 N N . LEU A 1 103 ? 51.579 25.328 -63.069 1.00 93.06 103 LEU A N 1
ATOM 853 C CA . LEU A 1 103 ? 51.216 26.504 -62.272 1.00 93.06 103 LEU A CA 1
ATOM 854 C C . LEU A 1 103 ? 50.049 26.213 -61.318 1.00 93.06 103 LEU A C 1
ATOM 856 O O . LEU A 1 103 ? 50.129 26.578 -60.150 1.00 93.06 103 LEU A O 1
ATOM 860 N N . ILE A 1 104 ? 49.012 25.503 -61.774 1.00 91.25 104 ILE A N 1
ATOM 861 C CA . ILE A 1 104 ? 47.895 25.070 -60.919 1.00 91.25 104 ILE A CA 1
ATOM 862 C C . ILE A 1 104 ? 48.409 24.202 -59.769 1.00 91.25 104 ILE A C 1
ATOM 864 O O . ILE A 1 104 ? 48.027 24.435 -58.629 1.00 91.25 104 ILE A O 1
ATOM 868 N N . ASN A 1 105 ? 49.294 23.237 -60.032 1.00 92.12 105 ASN A N 1
ATOM 869 C CA . ASN A 1 105 ? 49.859 22.396 -58.976 1.00 92.12 105 ASN A CA 1
ATOM 870 C C . ASN A 1 105 ? 50.680 23.206 -57.960 1.00 92.12 105 ASN A C 1
ATOM 872 O O . ASN A 1 105 ? 50.564 22.941 -56.769 1.00 92.12 105 ASN A O 1
ATOM 876 N N . LYS A 1 106 ? 51.415 24.246 -58.383 1.00 94.00 106 LYS A N 1
ATOM 877 C CA . LYS A 1 106 ? 52.094 25.164 -57.446 1.00 94.00 106 LYS A CA 1
ATOM 878 C C . LYS A 1 106 ? 51.113 25.916 -56.544 1.00 94.00 106 LYS A C 1
ATOM 880 O O . LYS A 1 106 ? 51.387 26.082 -55.359 1.00 94.00 106 LYS A O 1
ATOM 885 N N . GLU A 1 107 ? 49.981 26.375 -57.078 1.00 94.06 107 GLU A N 1
ATOM 886 C CA . GLU A 1 107 ? 48.948 27.020 -56.254 1.00 94.06 107 GLU A CA 1
ATOM 887 C C . GLU A 1 107 ? 48.224 26.010 -55.346 1.00 94.06 107 GLU A C 1
ATOM 889 O O . GLU A 1 107 ? 47.918 26.337 -54.201 1.00 94.06 107 GLU A O 1
ATOM 894 N N . ARG A 1 108 ? 48.021 24.762 -55.798 1.00 90.81 108 ARG A N 1
ATOM 895 C CA . ARG A 1 108 ? 47.493 23.670 -54.958 1.00 90.81 108 ARG A CA 1
ATOM 896 C C . ARG A 1 108 ? 48.408 23.390 -53.769 1.00 90.81 108 ARG A C 1
ATOM 898 O O . ARG A 1 108 ? 47.924 23.365 -52.643 1.00 90.81 108 ARG A O 1
ATOM 905 N N . GLU A 1 109 ? 49.714 23.276 -53.998 1.00 91.00 109 GLU A N 1
ATOM 906 C CA . GLU A 1 109 ? 50.705 23.078 -52.933 1.00 91.00 109 GLU A CA 1
ATOM 907 C C . GLU A 1 109 ? 50.692 24.233 -51.918 1.00 91.00 109 GLU A C 1
ATOM 909 O O . GLU A 1 109 ? 50.709 23.991 -50.712 1.00 91.00 109 GLU A O 1
ATOM 914 N N . ARG A 1 110 ? 50.579 25.490 -52.377 1.00 93.31 110 ARG A N 1
ATOM 915 C CA . ARG A 1 110 ? 50.432 26.662 -51.488 1.00 93.31 110 ARG A CA 1
ATOM 916 C C . ARG A 1 110 ? 49.148 26.635 -50.660 1.00 93.31 110 ARG A C 1
ATOM 918 O O . ARG A 1 110 ? 49.150 27.137 -49.540 1.00 93.31 110 ARG A O 1
ATOM 925 N N . ALA A 1 111 ? 48.076 26.060 -51.198 1.00 89.81 111 ALA A N 1
ATOM 926 C CA . ALA A 1 111 ? 46.810 25.859 -50.499 1.00 89.81 111 ALA A CA 1
ATOM 927 C C . ALA A 1 111 ? 46.789 24.589 -49.621 1.00 89.81 111 ALA A C 1
ATOM 929 O O . ALA A 1 111 ? 45.765 24.295 -49.011 1.00 89.81 111 ALA A O 1
ATOM 930 N N . GLY A 1 112 ? 47.892 23.830 -49.552 1.00 85.62 112 GLY A N 1
ATOM 931 C CA . GLY A 1 112 ? 47.979 22.581 -48.788 1.00 85.62 112 GLY A CA 1
ATOM 932 C C . GLY A 1 112 ? 47.295 21.378 -49.449 1.00 85.62 112 GLY A C 1
ATOM 933 O O . GLY A 1 112 ? 47.086 20.361 -48.794 1.00 85.62 112 GLY A O 1
ATOM 934 N N . LEU A 1 113 ? 46.944 21.473 -50.734 1.00 84.44 113 LEU A N 1
ATOM 935 C CA . LEU A 1 113 ? 46.333 20.393 -51.508 1.00 84.44 113 LEU A CA 1
ATOM 936 C C . LEU A 1 113 ? 47.405 19.583 -52.256 1.00 84.44 113 LEU A C 1
ATOM 938 O O . LEU A 1 113 ? 48.372 20.164 -52.758 1.00 84.44 113 LEU A O 1
ATOM 942 N N . PRO A 1 114 ? 47.235 18.256 -52.408 1.00 86.00 114 PRO A N 1
ATOM 943 C CA . PRO A 1 114 ? 48.176 17.445 -53.167 1.00 86.00 114 PRO A CA 1
ATOM 944 C C . PRO A 1 114 ? 48.170 17.845 -54.654 1.00 86.00 114 PRO A C 1
ATOM 946 O O . PRO A 1 114 ? 47.112 18.195 -55.208 1.00 86.00 114 PRO A O 1
ATOM 949 N N . PRO A 1 115 ? 49.326 17.759 -55.334 1.00 89.19 115 PRO A N 1
ATOM 950 C CA . PRO A 1 115 ? 49.387 17.977 -56.768 1.00 89.19 115 PRO A CA 1
ATOM 951 C C . PRO A 1 115 ? 48.600 16.885 -57.500 1.00 89.19 115 PRO A C 1
ATOM 953 O O . PRO A 1 115 ? 48.607 15.714 -57.115 1.00 89.19 115 PRO A O 1
ATOM 956 N N . ILE A 1 116 ? 47.938 17.265 -58.591 1.00 89.69 116 ILE A N 1
ATOM 957 C CA . ILE A 1 116 ? 47.270 16.317 -59.483 1.00 89.69 116 ILE A CA 1
ATOM 958 C C . ILE A 1 116 ? 48.245 15.960 -60.597 1.00 89.69 116 ILE A C 1
ATOM 960 O O . ILE A 1 116 ? 48.740 16.836 -61.314 1.00 89.69 116 ILE A O 1
ATOM 964 N N . TYR A 1 117 ? 48.506 14.667 -60.776 1.00 89.81 117 TYR A N 1
ATOM 965 C CA . TYR A 1 117 ? 49.267 14.209 -61.928 1.00 89.81 117 TYR A CA 1
ATOM 966 C C . TYR A 1 117 ? 48.407 14.370 -63.177 1.00 89.81 117 TYR A C 1
ATOM 968 O O . TYR A 1 117 ? 47.277 13.887 -63.235 1.00 89.81 117 TYR A O 1
ATOM 976 N N . PHE A 1 118 ? 48.958 15.034 -64.184 1.00 91.31 118 PHE A N 1
ATOM 977 C CA . PHE A 1 118 ? 48.321 15.220 -65.476 1.00 91.31 118 PHE A CA 1
ATOM 978 C C . PHE A 1 118 ? 49.365 15.019 -66.571 1.00 91.31 118 PHE A C 1
ATOM 980 O O . PHE A 1 118 ? 50.381 15.716 -66.592 1.00 91.31 118 PHE A O 1
ATOM 987 N N . LYS A 1 119 ? 49.101 14.115 -67.514 1.00 90.56 119 LYS A N 1
ATOM 988 C CA . LYS A 1 119 ? 49.963 13.903 -68.679 1.00 90.56 119 LYS A CA 1
ATOM 989 C C . LYS A 1 119 ? 49.132 13.627 -69.926 1.00 90.56 119 LYS A C 1
ATOM 991 O O . LYS A 1 119 ? 48.178 12.856 -69.889 1.00 90.56 119 LYS A O 1
ATOM 996 N N . LEU A 1 120 ? 49.533 14.226 -71.047 1.00 90.12 120 LEU A N 1
ATOM 997 C CA . LEU A 1 120 ? 49.127 13.762 -72.371 1.00 90.12 120 LEU A CA 1
ATOM 998 C C . LEU A 1 120 ? 50.113 12.671 -72.806 1.00 90.12 120 LEU A C 1
ATOM 1000 O O . LEU A 1 120 ? 51.185 12.983 -73.321 1.00 90.12 120 LEU A O 1
ATOM 1004 N N . ALA A 1 121 ? 49.781 11.418 -72.522 1.00 91.94 121 ALA A N 1
ATOM 1005 C CA . ALA A 1 121 ? 50.662 10.272 -72.689 1.00 91.94 121 ALA A CA 1
ATOM 1006 C C . ALA A 1 121 ? 50.548 9.678 -74.100 1.00 91.94 121 ALA A C 1
ATOM 1008 O O . ALA A 1 121 ? 49.443 9.419 -74.575 1.00 91.94 121 ALA A O 1
ATOM 1009 N N . ALA A 1 122 ? 51.683 9.453 -74.758 1.00 90.88 122 ALA A N 1
ATOM 1010 C CA . ALA A 1 122 ? 51.774 8.818 -76.070 1.00 90.88 122 ALA A CA 1
ATOM 1011 C C . ALA A 1 122 ? 52.972 7.861 -76.130 1.00 90.88 122 ALA A C 1
ATOM 1013 O O . ALA A 1 122 ? 54.004 8.124 -75.509 1.00 90.88 122 ALA A O 1
ATOM 1014 N N . ASP A 1 123 ? 52.864 6.794 -76.924 1.00 90.19 123 ASP A N 1
ATOM 1015 C CA . ASP A 1 123 ? 53.941 5.804 -77.091 1.00 90.19 123 ASP A CA 1
ATOM 1016 C C . ASP A 1 123 ? 55.118 6.353 -77.912 1.00 90.19 123 ASP A C 1
ATOM 1018 O O . ASP A 1 123 ? 56.271 5.997 -77.676 1.00 90.19 123 ASP A O 1
ATOM 1022 N N . ASN A 1 124 ? 54.842 7.260 -78.855 1.00 88.69 124 ASN A N 1
ATOM 1023 C CA . ASN A 1 124 ? 55.851 7.914 -79.691 1.00 88.69 124 ASN A CA 1
ATOM 1024 C C . ASN A 1 124 ? 55.688 9.449 -79.687 1.00 88.69 124 ASN A C 1
ATOM 1026 O O . ASN A 1 124 ? 55.271 10.029 -80.691 1.00 88.69 124 ASN A O 1
ATOM 1030 N N . PRO A 1 125 ? 55.961 10.152 -78.576 1.00 88.56 125 PRO A N 1
ATOM 1031 C CA . PRO A 1 125 ? 55.832 11.601 -78.518 1.00 88.56 125 PRO A CA 1
ATOM 1032 C C . PRO A 1 125 ? 57.097 12.310 -79.011 1.00 88.56 125 PRO A C 1
ATOM 1034 O O . PRO A 1 125 ? 58.216 11.865 -78.771 1.00 88.56 125 PRO A O 1
ATOM 1037 N N . ARG A 1 126 ? 56.931 13.511 -79.584 1.00 83.50 126 ARG A N 1
ATOM 1038 C CA . ARG A 1 126 ? 58.067 14.408 -79.891 1.00 83.50 126 ARG A CA 1
ATOM 1039 C C . ARG A 1 126 ? 58.801 14.878 -78.639 1.00 83.50 126 ARG A C 1
ATOM 1041 O O . ARG A 1 126 ? 60.014 15.026 -78.640 1.00 83.50 126 ARG A O 1
ATOM 1048 N N . ASN A 1 127 ? 58.044 15.165 -77.579 1.00 82.56 127 ASN A N 1
ATOM 1049 C CA . ASN A 1 127 ? 58.600 15.608 -76.309 1.00 82.56 127 ASN A CA 1
ATOM 1050 C C . ASN A 1 127 ? 58.684 14.413 -75.345 1.00 82.56 127 ASN A C 1
ATOM 1052 O O . ASN A 1 127 ? 57.628 13.864 -75.021 1.00 82.56 127 ASN A O 1
ATOM 1056 N N . PRO A 1 128 ? 59.879 14.050 -74.840 1.00 85.56 128 PRO A N 1
ATOM 1057 C CA . PRO A 1 128 ? 60.052 12.919 -73.927 1.00 85.56 128 PRO A CA 1
ATOM 1058 C C . PRO A 1 128 ? 59.167 12.962 -72.676 1.00 85.56 128 PRO A C 1
ATOM 1060 O O . PRO A 1 128 ? 58.816 11.917 -72.145 1.00 85.56 128 PRO A O 1
ATOM 1063 N N . ILE A 1 129 ? 58.748 14.147 -72.217 1.00 84.62 129 ILE A N 1
ATOM 1064 C CA . ILE A 1 129 ? 57.869 14.276 -71.042 1.00 84.62 129 ILE A CA 1
ATOM 1065 C C . ILE A 1 129 ? 56.489 13.625 -71.233 1.00 84.62 129 ILE A C 1
ATOM 1067 O O . ILE A 1 129 ? 55.836 13.239 -70.267 1.00 84.62 129 ILE A O 1
ATOM 1071 N N . ASN A 1 130 ? 56.043 13.526 -72.487 1.00 88.62 130 ASN A N 1
ATOM 1072 C CA . ASN A 1 130 ? 54.760 12.946 -72.865 1.00 88.62 130 ASN A CA 1
ATOM 1073 C C . ASN A 1 130 ? 54.881 11.440 -73.124 1.00 88.62 130 ASN A C 1
ATOM 1075 O O . ASN A 1 130 ? 53.914 10.828 -73.568 1.00 88.62 130 ASN A O 1
ATOM 1079 N N . GLN A 1 131 ? 56.059 10.845 -72.898 1.00 92.00 131 GLN A N 1
ATOM 1080 C CA . GLN A 1 131 ? 56.257 9.409 -73.047 1.00 92.00 131 GLN A CA 1
ATOM 1081 C C . GLN A 1 131 ? 55.331 8.681 -72.078 1.00 92.00 131 GLN A C 1
ATOM 1083 O O . GLN A 1 131 ? 55.361 8.927 -70.864 1.00 92.00 131 GLN A O 1
ATOM 1088 N N . ALA A 1 132 ? 54.492 7.822 -72.654 1.00 91.62 132 ALA A N 1
ATOM 1089 C CA . ALA A 1 132 ? 53.629 6.932 -71.908 1.00 91.62 132 ALA A CA 1
ATOM 1090 C C . ALA A 1 132 ? 54.483 5.986 -71.058 1.00 91.62 132 ALA A C 1
ATOM 1092 O O . ALA A 1 132 ? 55.480 5.434 -71.534 1.00 91.62 132 ALA A O 1
ATOM 1093 N N . ASP A 1 133 ? 54.107 5.818 -69.792 1.00 91.25 133 ASP A N 1
ATOM 1094 C CA . ASP A 1 133 ? 54.637 4.727 -68.977 1.00 91.25 133 ASP A CA 1
ATOM 1095 C C . ASP A 1 133 ? 54.005 3.378 -69.376 1.00 91.25 133 ASP A C 1
ATOM 1097 O O . ASP A 1 133 ? 53.145 3.307 -70.258 1.00 91.25 133 ASP A O 1
ATOM 1101 N N . ALA A 1 134 ? 54.442 2.279 -68.755 1.00 89.69 134 ALA A N 1
ATOM 1102 C CA . ALA A 1 134 ? 53.946 0.941 -69.087 1.00 89.69 134 ALA A CA 1
ATOM 1103 C C . ALA A 1 134 ? 52.423 0.795 -68.893 1.00 89.69 134 ALA A C 1
ATOM 1105 O O . ALA A 1 134 ? 51.776 0.066 -69.645 1.00 89.69 134 ALA A O 1
ATOM 1106 N N . PHE A 1 135 ? 51.849 1.505 -67.915 1.00 88.50 135 PHE A N 1
ATOM 1107 C CA . PHE A 1 135 ? 50.412 1.503 -67.659 1.00 88.50 135 PHE A CA 1
ATOM 1108 C C . PHE A 1 135 ? 49.675 2.293 -68.745 1.00 88.50 135 PHE A C 1
ATOM 1110 O O . PHE A 1 135 ? 48.810 1.742 -69.422 1.00 88.50 135 PHE A O 1
ATOM 1117 N N . GLU A 1 136 ? 50.079 3.542 -68.991 1.00 92.19 136 GLU A N 1
ATOM 1118 C CA . GLU A 1 136 ? 49.526 4.417 -70.032 1.00 92.19 136 GLU A CA 1
ATOM 1119 C C . GLU A 1 136 ? 49.604 3.760 -71.425 1.00 92.19 136 GLU A C 1
ATOM 1121 O O . GLU A 1 136 ? 48.620 3.779 -72.166 1.00 92.19 136 GLU A O 1
ATOM 1126 N N . SER A 1 137 ? 50.720 3.100 -71.749 1.00 92.38 137 SER A N 1
ATOM 1127 C CA . SER A 1 137 ? 50.920 2.399 -73.030 1.00 92.38 137 SER A CA 1
ATOM 1128 C C . SER A 1 137 ? 49.949 1.221 -73.190 1.00 92.38 137 SER A C 1
ATOM 1130 O O . SER A 1 137 ? 49.326 1.033 -74.238 1.00 92.38 137 SER A O 1
ATOM 1132 N N . ALA A 1 138 ? 49.754 0.433 -72.125 1.00 91.00 138 ALA A N 1
ATOM 1133 C CA . ALA A 1 138 ? 48.808 -0.681 -72.132 1.00 91.00 138 ALA A CA 1
ATOM 1134 C C . ALA A 1 138 ? 47.358 -0.201 -72.311 1.00 91.00 138 ALA A C 1
ATOM 1136 O O . ALA A 1 138 ? 46.585 -0.823 -73.049 1.00 91.00 138 ALA A O 1
ATOM 1137 N N . LEU A 1 139 ? 46.990 0.920 -71.680 1.00 91.31 139 LEU A N 1
ATOM 1138 C CA . LEU A 1 139 ? 45.672 1.529 -71.853 1.00 91.31 139 LEU A CA 1
ATOM 1139 C C . LEU A 1 139 ? 45.468 2.042 -73.278 1.00 91.31 139 LEU A C 1
ATOM 1141 O O . LEU A 1 139 ? 44.439 1.749 -73.889 1.00 91.31 139 LEU A O 1
ATOM 1145 N N . LEU A 1 140 ? 46.458 2.745 -73.831 1.00 90.81 140 LEU A N 1
ATOM 1146 C CA . LEU A 1 140 ? 46.406 3.287 -75.186 1.00 90.81 140 LEU A CA 1
ATOM 1147 C C . LEU A 1 140 ? 46.244 2.175 -76.233 1.00 90.81 140 LEU A C 1
ATOM 1149 O O . LEU A 1 140 ? 45.446 2.309 -77.165 1.00 90.81 140 LEU A O 1
ATOM 1153 N N . ALA A 1 141 ? 46.926 1.040 -76.052 1.00 90.44 141 ALA A N 1
ATOM 1154 C CA . ALA A 1 141 ? 46.782 -0.130 -76.913 1.00 90.44 141 ALA A CA 1
ATOM 1155 C C . ALA A 1 141 ? 45.365 -0.736 -76.853 1.00 90.44 141 ALA A C 1
ATOM 1157 O O . ALA A 1 141 ? 44.780 -1.049 -77.893 1.00 90.44 141 ALA A O 1
ATOM 1158 N N . ARG A 1 142 ? 44.784 -0.872 -75.652 1.00 92.12 142 ARG A N 1
ATOM 1159 C CA . ARG A 1 142 ? 43.406 -1.372 -75.453 1.00 92.12 142 ARG A CA 1
ATOM 1160 C C . ARG A 1 142 ? 42.357 -0.423 -76.043 1.00 92.12 142 ARG A C 1
ATOM 1162 O O . ARG A 1 142 ? 41.430 -0.873 -76.714 1.00 92.12 142 ARG A O 1
ATOM 1169 N N . MET A 1 143 ? 42.527 0.887 -75.854 1.00 91.62 143 MET A N 1
ATOM 1170 C CA . MET A 1 143 ? 41.652 1.916 -76.433 1.00 91.62 143 MET A CA 1
ATOM 1171 C C . MET A 1 143 ? 41.708 1.910 -77.967 1.00 91.62 143 MET A C 1
ATOM 1173 O O . MET A 1 143 ? 40.670 1.981 -78.626 1.00 91.62 143 MET A O 1
ATOM 1177 N N . ASN A 1 144 ? 42.897 1.743 -78.558 1.00 88.31 144 ASN A N 1
ATOM 1178 C CA . ASN A 1 144 ? 43.058 1.628 -80.012 1.00 88.31 144 ASN A CA 1
ATOM 1179 C C . ASN A 1 144 ? 42.344 0.401 -80.603 1.00 88.31 144 ASN A C 1
ATOM 1181 O O . ASN A 1 144 ? 41.765 0.507 -81.687 1.00 88.31 144 ASN A O 1
ATOM 1185 N N . ARG A 1 145 ? 42.317 -0.728 -79.876 1.00 90.88 145 ARG A N 1
ATOM 1186 C CA . ARG A 1 145 ? 41.545 -1.934 -80.237 1.00 90.88 145 ARG A CA 1
ATOM 1187 C C . ARG A 1 145 ? 40.033 -1.803 -80.005 1.00 90.88 145 ARG A C 1
ATOM 1189 O O . ARG A 1 145 ? 39.286 -2.699 -80.379 1.00 90.88 145 ARG A O 1
ATOM 1196 N N . GLY A 1 146 ? 39.571 -0.696 -79.420 1.00 86.94 146 GLY A N 1
ATOM 1197 C CA . GLY A 1 146 ? 38.157 -0.456 -79.122 1.00 86.94 146 GLY A CA 1
ATOM 1198 C C . GLY A 1 146 ? 37.636 -1.184 -77.878 1.00 86.94 146 GLY A C 1
ATOM 1199 O O . GLY A 1 146 ? 36.433 -1.175 -77.638 1.00 86.94 146 GLY A O 1
ATOM 1200 N N . GLU A 1 147 ? 38.519 -1.787 -77.075 1.00 89.88 147 GLU A N 1
ATOM 1201 C CA . GLU A 1 147 ? 38.155 -2.532 -75.858 1.00 89.88 147 GLU A CA 1
ATOM 1202 C C . GLU A 1 147 ? 37.755 -1.605 -74.700 1.00 89.88 147 GLU A C 1
ATOM 1204 O O . GLU A 1 147 ? 37.059 -2.026 -73.780 1.00 89.88 147 GLU A O 1
ATOM 1209 N N . LEU A 1 148 ? 38.206 -0.347 -74.730 1.00 87.25 148 LEU A N 1
ATOM 1210 C CA . LEU A 1 148 ? 37.987 0.647 -73.681 1.00 87.25 148 LEU A CA 1
ATOM 1211 C C . LEU A 1 148 ? 37.662 2.013 -74.286 1.00 87.25 148 LEU A C 1
ATOM 1213 O O . LEU A 1 148 ? 38.321 2.448 -75.230 1.00 87.25 148 LEU A O 1
ATOM 1217 N N . LYS A 1 149 ? 36.673 2.706 -73.710 1.00 87.12 149 LYS A N 1
ATOM 1218 C CA . LYS A 1 149 ? 36.312 4.084 -74.091 1.00 87.12 149 LYS A CA 1
ATOM 1219 C C . LYS A 1 149 ? 36.949 5.124 -73.173 1.00 87.12 149 LYS A C 1
ATOM 1221 O O . LYS A 1 149 ? 37.431 6.143 -73.645 1.00 87.12 149 LYS A O 1
ATOM 1226 N N . GLU A 1 150 ? 36.958 4.844 -71.879 1.00 89.38 150 GLU A N 1
ATOM 1227 C CA . GLU A 1 150 ? 37.609 5.617 -70.826 1.00 89.38 150 GLU A CA 1
ATOM 1228 C C . GLU A 1 150 ? 37.852 4.689 -69.632 1.00 89.38 150 GLU A C 1
ATOM 1230 O O . GLU A 1 150 ? 37.275 3.600 -69.565 1.00 89.38 150 GLU A O 1
ATOM 1235 N N . ILE A 1 151 ? 38.708 5.109 -68.706 1.00 88.81 151 ILE A N 1
ATOM 1236 C CA . ILE A 1 151 ? 38.948 4.405 -67.444 1.00 88.81 151 ILE A CA 1
ATOM 1237 C C . ILE A 1 151 ? 38.720 5.366 -66.294 1.00 88.81 151 ILE A C 1
ATOM 1239 O O . ILE A 1 151 ? 39.198 6.499 -66.339 1.00 88.81 151 ILE A O 1
ATOM 1243 N N . ARG A 1 152 ? 38.010 4.872 -65.277 1.00 89.75 152 ARG A N 1
ATOM 1244 C CA . ARG A 1 152 ? 37.798 5.511 -63.979 1.00 89.75 152 ARG A CA 1
ATOM 1245 C C . ARG A 1 152 ? 37.932 4.439 -62.913 1.00 89.75 152 ARG A C 1
ATOM 1247 O O . ARG A 1 152 ? 36.978 3.715 -62.644 1.00 89.75 152 ARG A O 1
ATOM 1254 N N . GLU A 1 153 ? 39.125 4.273 -62.366 1.00 89.19 153 GLU A N 1
ATOM 1255 C CA . GLU A 1 153 ? 39.366 3.223 -61.377 1.00 89.19 153 GLU A CA 1
ATOM 1256 C C . GLU A 1 153 ? 40.313 3.688 -60.278 1.00 89.19 153 GLU A C 1
ATOM 1258 O O . GLU A 1 153 ? 41.167 4.549 -60.486 1.00 89.19 153 GLU A O 1
ATOM 1263 N N . VAL A 1 154 ? 40.141 3.127 -59.084 1.00 89.00 154 VAL A N 1
ATOM 1264 C CA . VAL A 1 154 ? 41.046 3.362 -57.961 1.00 89.00 154 VAL A CA 1
ATOM 1265 C C . VAL A 1 154 ? 42.131 2.295 -57.996 1.00 89.00 154 VAL A C 1
ATOM 1267 O O . VAL A 1 154 ? 41.843 1.109 -57.848 1.00 89.00 154 VAL A O 1
ATOM 1270 N N . VAL A 1 155 ? 43.380 2.718 -58.181 1.00 86.94 155 VAL A N 1
ATOM 1271 C CA . VAL A 1 155 ? 44.553 1.839 -58.247 1.00 86.94 155 VAL A CA 1
ATOM 1272 C C . VAL A 1 155 ? 45.468 2.132 -57.065 1.00 86.94 155 VAL A C 1
ATOM 1274 O O . VAL A 1 155 ? 45.633 3.280 -56.655 1.00 86.94 155 VAL A O 1
ATOM 1277 N N . GLN A 1 156 ? 46.093 1.090 -56.523 1.00 85.12 156 GLN A N 1
ATOM 1278 C CA . GLN A 1 156 ? 47.160 1.234 -55.537 1.00 85.12 156 GLN A CA 1
ATOM 1279 C C . GLN A 1 156 ? 48.460 1.611 -56.250 1.00 85.12 156 GLN A C 1
ATOM 1281 O O . GLN A 1 156 ? 49.040 0.794 -56.965 1.00 85.12 156 GLN A O 1
ATOM 1286 N N . GLN A 1 157 ? 48.926 2.843 -56.062 1.00 79.94 157 GLN A N 1
ATOM 1287 C CA . GLN A 1 157 ? 50.177 3.329 -56.635 1.00 79.94 157 GLN A CA 1
ATOM 1288 C C . GLN A 1 157 ? 51.142 3.668 -55.496 1.00 79.94 157 GLN A C 1
ATOM 1290 O O . GLN A 1 157 ? 50.847 4.512 -54.661 1.00 79.94 157 GLN A O 1
ATOM 1295 N N . ASN A 1 158 ? 52.293 2.988 -55.441 1.00 77.00 158 ASN A N 1
ATOM 1296 C CA . ASN A 1 158 ? 53.286 3.122 -54.361 1.00 77.00 158 ASN A CA 1
ATOM 1297 C C . ASN A 1 158 ? 52.722 2.897 -52.940 1.00 77.00 158 ASN A C 1
ATOM 1299 O O . ASN A 1 158 ? 53.234 3.455 -51.976 1.00 77.00 158 ASN A O 1
ATOM 1303 N N . GLY A 1 159 ? 51.680 2.070 -52.811 1.00 77.62 159 GLY A N 1
ATOM 1304 C CA . GLY A 1 159 ? 51.006 1.806 -51.535 1.00 77.62 159 GLY A CA 1
ATOM 1305 C C . GLY A 1 159 ? 49.940 2.836 -51.149 1.00 77.62 159 GLY A C 1
ATOM 1306 O O . GLY A 1 159 ? 49.361 2.708 -50.073 1.00 77.62 159 GLY A O 1
ATOM 1307 N N . GLU A 1 160 ? 49.660 3.821 -52.009 1.00 83.88 160 GLU A N 1
ATOM 1308 C CA . GLU A 1 160 ? 48.597 4.800 -51.797 1.00 83.88 160 GLU A CA 1
ATOM 1309 C C . GLU A 1 160 ? 47.444 4.634 -52.804 1.00 83.88 160 GLU A C 1
ATOM 1311 O O . GLU A 1 160 ? 47.680 4.498 -54.015 1.00 83.88 160 GLU A O 1
ATOM 1316 N N . PRO A 1 161 ? 46.179 4.686 -52.343 1.00 89.75 161 PRO A N 1
ATOM 1317 C CA . PRO A 1 161 ? 45.026 4.657 -53.229 1.00 89.75 161 PRO A CA 1
ATOM 1318 C C . PRO A 1 161 ? 44.991 5.937 -54.066 1.00 89.75 161 PRO A C 1
ATOM 1320 O O . PRO A 1 161 ? 44.994 7.054 -53.549 1.00 89.75 161 PRO A O 1
ATOM 1323 N N . THR A 1 162 ? 44.947 5.777 -55.382 1.00 90.06 162 THR A N 1
ATOM 1324 C CA . THR A 1 162 ? 44.939 6.886 -56.334 1.00 90.06 162 THR A CA 1
ATOM 1325 C C . THR A 1 162 ? 43.824 6.660 -57.342 1.00 90.06 162 THR A C 1
ATOM 1327 O O . THR A 1 162 ? 43.709 5.573 -57.907 1.00 90.06 162 THR A O 1
ATOM 1330 N N . LEU A 1 163 ? 43.006 7.680 -57.594 1.00 92.69 163 LEU A N 1
ATOM 1331 C CA . LEU A 1 163 ? 42.006 7.640 -58.655 1.00 92.69 163 LEU A CA 1
ATOM 1332 C C . LEU A 1 163 ? 42.687 7.886 -60.002 1.00 92.69 163 LEU A C 1
ATOM 1334 O O . LEU A 1 163 ? 43.326 8.920 -60.192 1.00 92.69 163 LEU A O 1
ATOM 1338 N N . HIS A 1 164 ? 42.540 6.946 -60.931 1.00 91.69 164 HIS A N 1
ATOM 1339 C CA . HIS A 1 164 ? 43.054 7.023 -62.294 1.00 91.69 164 HIS A CA 1
ATOM 1340 C C . HIS A 1 164 ? 41.905 7.318 -63.253 1.00 91.69 164 HIS A C 1
ATOM 1342 O O . HIS A 1 164 ? 40.982 6.518 -63.407 1.00 91.69 164 HIS A O 1
ATOM 1348 N N . LEU A 1 165 ? 41.988 8.472 -63.912 1.00 92.56 165 LEU A N 1
ATOM 1349 C CA . LEU A 1 165 ? 41.097 8.881 -64.988 1.00 92.56 165 LEU A CA 1
ATOM 1350 C C . LEU A 1 165 ? 41.906 8.945 -66.285 1.00 92.56 165 LEU A C 1
ATOM 1352 O O . LEU A 1 165 ? 42.774 9.806 -66.436 1.00 92.56 165 LEU A O 1
ATOM 1356 N N . ALA A 1 166 ? 41.622 8.042 -67.223 1.00 91.56 166 ALA A N 1
ATOM 1357 C CA . ALA A 1 166 ? 42.297 7.996 -68.518 1.00 91.56 166 ALA A CA 1
ATOM 1358 C C . ALA A 1 166 ? 41.290 8.077 -69.667 1.00 91.56 166 ALA A C 1
ATOM 1360 O O . ALA A 1 166 ? 40.384 7.248 -69.770 1.00 91.56 166 ALA A O 1
ATOM 1361 N N . ILE A 1 167 ? 41.459 9.070 -70.541 1.00 92.00 167 ILE A N 1
ATOM 1362 C CA . ILE A 1 167 ? 40.540 9.341 -71.653 1.00 92.00 167 ILE A CA 1
ATOM 1363 C C . ILE A 1 167 ? 41.350 9.498 -72.945 1.00 92.00 167 ILE A C 1
ATOM 1365 O O . ILE A 1 167 ? 42.284 10.303 -72.972 1.00 92.00 167 ILE A O 1
ATOM 1369 N N . PRO A 1 168 ? 41.028 8.762 -74.023 1.00 91.19 168 PRO A N 1
ATOM 1370 C CA . PRO A 1 168 ? 41.724 8.903 -75.294 1.00 91.19 168 PRO A CA 1
ATOM 1371 C C . PRO A 1 168 ? 41.439 10.271 -75.916 1.00 91.19 168 PRO A C 1
ATOM 1373 O O . PRO A 1 168 ? 40.335 10.803 -75.788 1.00 91.19 168 PRO A O 1
ATOM 1376 N N . ILE A 1 169 ? 42.417 10.835 -76.625 1.00 87.75 169 ILE A N 1
ATOM 1377 C CA . ILE A 1 169 ? 42.124 11.974 -77.502 1.00 87.75 169 ILE A CA 1
ATOM 1378 C C . ILE A 1 169 ? 41.486 11.501 -78.811 1.00 87.75 169 ILE A C 1
ATOM 1380 O O . ILE A 1 169 ? 41.503 10.310 -79.133 1.00 87.75 169 ILE A O 1
ATOM 1384 N N . ASP A 1 170 ? 40.951 12.447 -79.580 1.00 84.69 170 ASP A N 1
ATOM 1385 C CA . ASP A 1 170 ? 40.353 12.153 -80.878 1.00 84.69 170 ASP A CA 1
ATOM 1386 C C . ASP A 1 170 ? 41.341 11.442 -81.814 1.00 84.69 170 ASP A C 1
ATOM 1388 O O . ASP A 1 170 ? 42.555 11.685 -81.796 1.00 84.69 170 ASP A O 1
ATOM 1392 N N . ARG A 1 171 ? 40.800 10.550 -82.650 1.00 87.06 171 ARG A N 1
ATOM 1393 C CA . ARG A 1 171 ? 41.577 9.790 -83.635 1.00 87.06 171 ARG A CA 1
ATOM 1394 C C . ARG A 1 171 ? 42.252 10.736 -84.628 1.00 87.06 171 ARG A C 1
ATOM 1396 O O . ARG A 1 171 ? 41.661 11.728 -85.056 1.00 87.06 171 ARG A O 1
ATOM 1403 N N . SER A 1 172 ? 43.480 10.409 -85.027 1.00 83.31 172 SER A N 1
ATOM 1404 C CA . SER A 1 172 ? 44.276 11.247 -85.925 1.00 83.31 172 SER A CA 1
ATOM 1405 C C . SER A 1 172 ? 43.558 11.486 -87.260 1.00 83.31 172 SER A C 1
ATOM 1407 O O . SER A 1 172 ? 43.240 10.545 -87.993 1.00 83.31 172 SER A O 1
ATOM 1409 N N . SER A 1 173 ? 43.326 12.765 -87.573 1.00 82.94 173 SER A N 1
ATOM 1410 C CA . SER A 1 173 ? 42.713 13.231 -88.822 1.00 82.94 173 SER A CA 1
ATOM 1411 C C . SER A 1 173 ? 43.758 13.469 -89.919 1.00 82.94 173 SER A C 1
ATOM 1413 O O . SER A 1 173 ? 44.963 13.506 -89.663 1.00 82.94 173 SER A O 1
ATOM 1415 N N . THR A 1 174 ? 43.308 13.711 -91.153 1.00 78.31 174 THR A N 1
ATOM 1416 C CA . THR A 1 174 ? 44.187 14.095 -92.277 1.00 78.31 174 THR A CA 1
ATOM 1417 C C . THR A 1 174 ? 44.993 15.366 -91.989 1.00 78.31 174 THR A C 1
ATOM 1419 O O . THR A 1 174 ? 46.137 15.484 -92.423 1.00 78.31 174 THR A O 1
ATOM 1422 N N . GLY A 1 175 ? 44.440 16.296 -91.202 1.00 73.00 175 GLY A N 1
ATOM 1423 C CA . GLY A 1 175 ? 45.153 17.481 -90.725 1.00 73.00 175 GLY A CA 1
ATOM 1424 C C . GLY A 1 175 ? 46.279 17.149 -89.741 1.00 73.00 175 GLY A C 1
ATOM 1425 O O . GLY A 1 175 ? 47.343 17.763 -89.808 1.00 73.00 175 GLY A O 1
ATOM 1426 N N . CYS A 1 176 ? 46.095 16.148 -88.872 1.00 75.94 176 CYS A N 1
ATOM 1427 C CA . CYS A 1 176 ? 47.123 15.706 -87.925 1.00 75.94 176 CYS A CA 1
ATOM 1428 C C . CYS A 1 176 ? 48.365 15.159 -88.643 1.00 75.94 176 CYS A C 1
ATOM 1430 O O . CYS A 1 176 ? 49.487 15.454 -88.229 1.00 75.94 176 CYS A O 1
ATOM 1432 N N . LEU A 1 177 ? 48.177 14.434 -89.751 1.00 81.62 177 LEU A N 1
ATOM 1433 C CA . LEU A 1 177 ? 49.261 13.809 -90.520 1.00 81.62 177 LEU A CA 1
ATOM 1434 C C . LEU A 1 177 ? 50.191 14.812 -91.221 1.00 81.62 177 LEU A C 1
ATOM 1436 O O . LEU A 1 177 ? 51.307 14.444 -91.574 1.00 81.62 177 LEU A O 1
ATOM 1440 N N . LYS A 1 178 ? 49.801 16.088 -91.356 1.00 76.94 178 LYS A N 1
ATOM 1441 C CA . LYS A 1 178 ? 50.716 17.141 -91.838 1.00 76.94 178 LYS A CA 1
ATOM 1442 C C . LYS A 1 178 ? 51.898 17.343 -90.896 1.00 76.94 178 LYS A C 1
ATOM 1444 O O . LYS A 1 178 ? 53.016 17.552 -91.340 1.00 76.94 178 LYS A O 1
ATOM 1449 N N . CYS A 1 179 ? 51.646 17.261 -89.592 1.00 73.50 179 CYS A N 1
ATOM 1450 C CA . CYS A 1 179 ? 52.700 17.391 -88.595 1.00 73.50 179 CYS A CA 1
ATOM 1451 C C . CYS A 1 179 ? 53.193 16.025 -88.109 1.00 73.50 179 CYS A C 1
ATOM 1453 O O . CYS A 1 179 ? 54.349 15.926 -87.739 1.00 73.50 179 CYS A O 1
ATOM 1455 N N . HIS A 1 180 ? 52.339 14.993 -88.094 1.00 80.81 180 HIS A N 1
ATOM 1456 C CA . HIS A 1 180 ? 52.591 13.688 -87.461 1.00 80.81 180 HIS A CA 1
ATOM 1457 C C . HIS A 1 180 ? 52.762 12.502 -88.435 1.00 80.81 180 HIS A C 1
ATOM 1459 O O . HIS A 1 180 ? 52.950 11.370 -87.994 1.00 80.81 180 HIS A O 1
ATOM 1465 N N . GLY A 1 181 ? 52.677 12.740 -89.746 1.00 82.62 181 GLY A N 1
ATOM 1466 C CA . GLY A 1 181 ? 52.883 11.736 -90.792 1.00 82.62 181 GLY A CA 1
ATOM 1467 C C . GLY A 1 181 ? 54.360 11.607 -91.163 1.00 82.62 181 GLY A C 1
ATOM 1468 O O . GLY A 1 181 ? 55.179 11.266 -90.317 1.00 82.62 181 GLY A O 1
ATOM 1469 N N . ASP A 1 182 ? 54.710 11.882 -92.420 1.00 84.69 182 ASP A N 1
ATOM 1470 C CA . ASP A 1 182 ? 56.108 11.885 -92.879 1.00 84.69 182 ASP A CA 1
ATOM 1471 C C . ASP A 1 182 ? 56.828 13.169 -92.409 1.00 84.69 182 ASP A C 1
ATOM 1473 O O . ASP A 1 182 ? 56.312 14.265 -92.668 1.00 84.69 182 ASP A O 1
ATOM 1477 N N . PRO A 1 183 ? 58.013 13.071 -91.769 1.00 83.44 183 PRO A N 1
ATOM 1478 C CA . PRO A 1 183 ? 58.818 14.227 -91.375 1.00 83.44 183 PRO A CA 1
ATOM 1479 C C . PRO A 1 183 ? 59.036 15.255 -92.492 1.00 83.44 183 PRO A C 1
ATOM 1481 O O . PRO A 1 183 ? 59.070 16.448 -92.212 1.00 83.44 183 PRO A O 1
ATOM 1484 N N . LYS A 1 184 ? 59.123 14.833 -93.760 1.00 82.31 184 LYS A N 1
ATOM 1485 C CA . LYS A 1 184 ? 59.330 15.730 -94.914 1.00 82.31 184 LYS A CA 1
ATOM 1486 C C . LYS A 1 184 ? 58.194 16.731 -95.133 1.00 82.31 184 LYS A C 1
ATOM 1488 O O . LYS A 1 184 ? 58.412 17.762 -95.760 1.00 82.31 184 LYS A O 1
ATOM 1493 N N . ASN A 1 185 ? 56.995 16.423 -94.641 1.00 79.75 185 ASN A N 1
ATOM 1494 C CA . ASN A 1 185 ? 55.805 17.259 -94.800 1.00 79.75 185 ASN A CA 1
ATOM 1495 C C . ASN A 1 185 ? 55.568 18.199 -93.604 1.00 79.75 185 ASN A C 1
ATOM 1497 O O . ASN A 1 185 ? 54.627 18.996 -93.632 1.00 79.75 185 ASN A O 1
ATOM 1501 N N . ALA A 1 186 ? 56.394 18.104 -92.558 1.00 76.19 186 ALA A N 1
ATOM 1502 C CA . ALA A 1 186 ? 56.253 18.895 -91.345 1.00 76.19 186 ALA A CA 1
ATOM 1503 C C . ALA A 1 186 ? 56.940 20.273 -91.460 1.00 76.19 186 ALA A C 1
ATOM 1505 O O . ALA A 1 186 ? 57.897 20.424 -92.221 1.00 76.19 186 ALA A O 1
ATOM 1506 N N . PRO A 1 187 ? 56.494 21.293 -90.698 1.00 75.50 187 PRO A N 1
ATOM 1507 C CA . PRO A 1 187 ? 57.125 22.615 -90.703 1.00 75.50 187 PRO A CA 1
ATOM 1508 C C . PRO A 1 187 ? 58.623 22.565 -90.352 1.00 75.50 187 PRO A C 1
ATOM 1510 O O . PRO A 1 187 ? 59.015 21.878 -89.408 1.00 75.50 187 PRO A O 1
ATOM 1513 N N . GLY A 1 188 ? 59.455 23.341 -91.057 1.00 72.69 188 GLY A N 1
ATOM 1514 C CA . GLY A 1 188 ? 60.915 23.340 -90.876 1.00 72.69 188 GLY A CA 1
ATOM 1515 C C . GLY A 1 188 ? 61.370 23.681 -89.450 1.00 72.69 188 GLY A C 1
ATOM 1516 O O . GLY A 1 188 ? 62.202 22.972 -88.888 1.00 72.69 188 GLY A O 1
ATOM 1517 N N . GLU A 1 189 ? 60.762 24.689 -88.813 1.00 70.19 189 GLU A N 1
ATOM 1518 C CA . GLU A 1 189 ? 61.054 25.055 -87.413 1.00 70.19 189 GLU A CA 1
ATOM 1519 C C . GLU A 1 189 ? 60.697 23.927 -86.418 1.00 70.19 189 GLU A C 1
ATOM 1521 O O . GLU A 1 189 ? 61.346 23.768 -85.378 1.00 70.19 189 GLU A O 1
ATOM 1526 N N . LEU A 1 190 ? 59.700 23.089 -86.740 1.00 71.50 190 LEU A N 1
ATOM 1527 C CA . LEU A 1 190 ? 59.318 21.939 -85.914 1.00 71.50 190 LEU A CA 1
ATOM 1528 C C . LEU A 1 190 ? 60.388 20.841 -85.968 1.00 71.50 190 LEU A C 1
ATOM 1530 O O . LEU A 1 190 ? 60.743 20.298 -84.919 1.00 71.50 190 LEU A O 1
ATOM 1534 N N . LEU A 1 191 ? 60.929 20.556 -87.157 1.00 76.44 191 LEU A N 1
ATOM 1535 C CA . LEU A 1 191 ? 62.041 19.616 -87.342 1.00 76.44 191 LEU A CA 1
ATOM 1536 C C . LEU A 1 191 ? 63.331 20.133 -86.697 1.00 76.44 191 LEU A C 1
ATOM 1538 O O . LEU A 1 191 ? 64.044 19.361 -86.063 1.00 76.44 191 LEU A O 1
ATOM 1542 N N . ALA A 1 192 ? 63.600 21.438 -86.793 1.00 76.94 192 ALA A N 1
ATOM 1543 C CA . ALA A 1 192 ? 64.754 22.061 -86.146 1.00 76.94 192 ALA A CA 1
ATOM 1544 C C . ALA A 1 192 ? 64.698 21.956 -84.610 1.00 76.94 192 ALA A C 1
ATOM 1546 O O . ALA A 1 192 ? 65.730 21.824 -83.960 1.00 76.94 192 ALA A O 1
ATOM 1547 N N . THR A 1 193 ? 63.494 21.987 -84.028 1.00 73.12 193 THR A N 1
ATOM 1548 C CA . THR A 1 193 ? 63.304 21.959 -82.569 1.00 73.12 193 THR A CA 1
ATOM 1549 C C . THR A 1 193 ? 63.285 20.541 -81.987 1.00 73.12 193 THR A C 1
ATOM 1551 O O . THR A 1 193 ? 63.787 20.330 -80.885 1.00 73.12 193 THR A O 1
ATOM 1554 N N . TYR A 1 194 ? 62.678 19.572 -82.681 1.00 76.81 194 TYR A N 1
ATOM 1555 C CA . TYR A 1 194 ? 62.410 18.232 -82.130 1.00 76.81 194 TYR A CA 1
ATOM 1556 C C . TYR A 1 194 ? 63.055 17.079 -82.915 1.00 76.81 194 TYR A C 1
ATOM 1558 O O . TYR A 1 194 ? 62.934 15.927 -82.502 1.00 76.81 194 TYR A O 1
ATOM 1566 N N . GLY A 1 195 ? 63.739 17.368 -84.024 1.00 82.50 195 GLY A N 1
ATOM 1567 C CA . GLY A 1 195 ? 64.279 16.357 -84.931 1.00 82.50 195 GLY A CA 1
ATOM 1568 C C . GLY A 1 195 ? 63.197 15.649 -85.754 1.00 82.50 195 GLY A C 1
ATOM 1569 O O . GLY A 1 195 ? 62.033 16.050 -85.765 1.00 82.50 195 GLY A O 1
ATOM 1570 N N . SER A 1 196 ? 63.594 14.587 -86.458 1.00 82.12 196 SER A N 1
ATOM 1571 C CA . SER A 1 196 ? 62.734 13.788 -87.349 1.00 82.12 196 SER A CA 1
ATOM 1572 C C . SER A 1 196 ? 62.462 12.361 -86.851 1.00 82.12 196 SER A C 1
ATOM 1574 O O . SER A 1 196 ? 61.740 11.617 -87.510 1.00 82.12 196 SER A O 1
ATOM 1576 N N . GLU A 1 197 ? 63.025 11.963 -85.704 1.00 81.31 197 GLU A N 1
ATOM 1577 C CA . GLU A 1 197 ? 62.999 10.567 -85.238 1.00 81.31 197 GLU A CA 1
ATOM 1578 C C . GLU A 1 197 ? 61.719 10.183 -84.478 1.00 81.31 197 GLU A C 1
ATOM 1580 O O . GLU A 1 197 ? 61.227 9.067 -84.630 1.00 81.31 197 GLU A O 1
ATOM 1585 N N . LYS A 1 198 ? 61.162 11.086 -83.659 1.00 84.12 198 LYS A N 1
ATOM 1586 C CA . LYS A 1 198 ? 60.014 10.801 -82.776 1.00 84.12 198 LYS A CA 1
ATOM 1587 C C . LYS A 1 198 ? 58.797 11.660 -83.100 1.00 84.12 198 LYS A C 1
ATOM 1589 O O . LYS A 1 198 ? 58.932 12.807 -83.514 1.00 84.12 198 LYS A O 1
ATOM 1594 N N . GLY A 1 199 ? 57.596 11.129 -82.858 1.00 81.81 199 GLY A N 1
ATOM 1595 C CA . GLY A 1 199 ? 56.323 11.824 -83.110 1.00 81.81 199 GLY A CA 1
ATOM 1596 C C . GLY A 1 199 ? 55.940 11.971 -84.582 1.00 81.81 199 GLY A C 1
ATOM 1597 O O . GLY A 1 199 ? 55.233 12.916 -84.942 1.00 81.81 199 GLY A O 1
ATOM 1598 N N . PHE A 1 200 ? 56.416 11.044 -85.407 1.00 82.88 200 PHE A N 1
ATOM 1599 C CA . PHE A 1 200 ? 56.097 10.892 -86.824 1.00 82.88 200 PHE A CA 1
ATOM 1600 C C . PHE A 1 200 ? 55.644 9.454 -87.103 1.00 82.88 200 PHE A C 1
ATOM 1602 O O . PHE A 1 200 ? 55.709 8.598 -86.217 1.00 82.88 200 PHE A O 1
ATOM 1609 N N . PHE A 1 201 ? 55.210 9.196 -88.337 1.00 86.81 201 PHE A N 1
ATOM 1610 C CA . PHE A 1 201 ? 54.721 7.895 -88.805 1.00 86.81 201 PHE A CA 1
ATOM 1611 C C . PHE A 1 201 ? 53.445 7.419 -88.088 1.00 86.81 201 PHE A C 1
ATOM 1613 O O . PHE A 1 201 ? 53.245 6.223 -87.880 1.00 86.81 201 PHE A O 1
ATOM 1620 N N . GLU A 1 202 ? 52.565 8.349 -87.702 1.00 81.12 202 GLU A N 1
ATOM 1621 C CA . GLU A 1 202 ? 51.266 7.997 -87.123 1.00 81.12 202 GLU A CA 1
ATOM 1622 C C . GLU A 1 202 ? 50.341 7.323 -88.151 1.00 81.12 202 GLU A C 1
ATOM 1624 O O . GLU A 1 202 ? 50.216 7.766 -89.296 1.00 81.12 202 GLU A O 1
ATOM 1629 N N . ASN A 1 203 ? 49.627 6.281 -87.714 1.00 82.00 203 ASN A N 1
ATOM 1630 C CA . ASN A 1 203 ? 48.621 5.613 -88.535 1.00 82.00 203 ASN A CA 1
ATOM 1631 C C . ASN A 1 203 ? 47.347 6.471 -88.647 1.00 82.00 203 ASN A C 1
ATOM 1633 O O . ASN A 1 203 ? 46.866 6.984 -87.624 1.00 82.00 203 ASN A O 1
ATOM 1637 N N . PRO A 1 204 ? 46.737 6.592 -89.843 1.00 80.31 204 PRO A N 1
ATOM 1638 C CA . PRO A 1 204 ? 45.449 7.261 -89.985 1.00 80.31 204 PRO A CA 1
ATOM 1639 C C . PRO A 1 204 ? 44.394 6.563 -89.121 1.00 80.31 204 PRO A C 1
ATOM 1641 O O . PRO A 1 204 ? 44.387 5.339 -88.995 1.00 80.31 204 PRO A O 1
ATOM 1644 N N . ASN A 1 205 ? 43.490 7.346 -88.527 1.00 83.75 205 ASN A N 1
ATOM 1645 C CA . ASN A 1 205 ? 42.408 6.845 -87.677 1.00 83.75 205 ASN A CA 1
ATOM 1646 C C . ASN A 1 205 ? 42.864 6.096 -86.400 1.00 83.75 205 ASN A C 1
ATOM 1648 O O . ASN A 1 205 ? 42.076 5.353 -85.815 1.00 83.75 205 ASN A O 1
ATOM 1652 N N . SER A 1 206 ? 44.103 6.286 -85.936 1.00 87.19 206 SER A N 1
ATOM 1653 C CA . SER A 1 206 ? 44.576 5.772 -84.641 1.00 87.19 206 SER A CA 1
ATOM 1654 C C . SER A 1 206 ? 44.434 6.808 -83.524 1.00 87.19 206 SER A C 1
ATOM 1656 O O . SER A 1 206 ? 44.441 8.015 -83.765 1.00 87.19 206 SER A O 1
ATOM 1658 N N . ILE A 1 207 ? 44.279 6.337 -82.289 1.00 89.12 207 ILE A N 1
ATOM 1659 C CA . ILE A 1 207 ? 44.352 7.155 -81.080 1.00 89.12 207 ILE A CA 1
ATOM 1660 C C . ILE A 1 207 ? 45.835 7.310 -80.738 1.00 89.12 207 ILE A C 1
ATOM 1662 O O . ILE A 1 207 ? 46.476 6.370 -80.268 1.00 89.12 207 ILE A O 1
ATOM 1666 N N . ARG A 1 208 ? 46.385 8.499 -80.988 1.00 86.88 208 ARG A N 1
ATOM 1667 C CA . ARG A 1 208 ? 47.823 8.777 -80.822 1.00 86.88 208 ARG A CA 1
ATOM 1668 C C . ARG A 1 208 ? 48.264 9.011 -79.375 1.00 86.88 208 ARG A C 1
ATOM 1670 O O . ARG A 1 208 ? 49.450 8.927 -79.078 1.00 86.88 208 ARG A O 1
ATOM 1677 N N . ALA A 1 209 ? 47.336 9.391 -78.501 1.00 90.19 209 ALA A N 1
ATOM 1678 C CA . ALA A 1 209 ? 47.621 9.718 -77.112 1.00 90.19 209 ALA A CA 1
ATOM 1679 C C . ALA A 1 209 ? 46.377 9.531 -76.236 1.00 90.19 209 ALA A C 1
ATOM 1681 O O . ALA A 1 209 ? 45.248 9.469 -76.729 1.00 90.19 209 ALA A O 1
ATOM 1682 N N . LEU A 1 210 ? 46.577 9.517 -74.926 1.00 92.31 210 LEU A N 1
ATOM 1683 C CA . LEU A 1 210 ? 45.510 9.630 -73.941 1.00 92.31 210 LEU A CA 1
ATOM 1684 C C . LEU A 1 210 ? 45.839 10.720 -72.927 1.00 92.31 210 LEU A C 1
ATOM 1686 O O . LEU A 1 210 ? 47.000 11.040 -72.675 1.00 92.31 210 LEU A O 1
ATOM 1690 N N . ILE A 1 211 ? 44.804 11.311 -72.354 1.00 92.25 211 ILE A N 1
ATOM 1691 C CA . ILE A 1 211 ? 44.912 12.180 -71.192 1.00 92.25 211 ILE A CA 1
ATOM 1692 C C . ILE A 1 211 ? 44.874 11.269 -69.970 1.00 92.25 211 ILE A C 1
ATOM 1694 O O . ILE A 1 211 ? 43.855 10.629 -69.729 1.00 92.25 211 ILE A O 1
ATOM 1698 N N . SER A 1 212 ? 45.974 11.208 -69.221 1.00 92.88 212 SER A N 1
ATOM 1699 C CA . SER A 1 212 ? 46.075 10.489 -67.951 1.00 92.88 212 SER A CA 1
ATOM 1700 C C . SER A 1 212 ? 46.057 11.490 -66.805 1.00 92.88 212 SER A C 1
ATOM 1702 O O . SER A 1 212 ? 46.963 12.319 -66.683 1.00 92.88 212 SER A O 1
ATOM 1704 N N . ILE A 1 213 ? 45.054 11.381 -65.940 1.00 93.06 213 ILE A N 1
ATOM 1705 C CA . ILE A 1 213 ? 44.910 12.165 -64.715 1.00 93.06 213 ILE A CA 1
ATOM 1706 C C . ILE A 1 213 ? 44.955 11.204 -63.534 1.00 93.06 213 ILE A C 1
ATOM 1708 O O . ILE A 1 213 ? 44.245 10.199 -63.530 1.00 93.06 213 ILE A O 1
ATOM 1712 N N . ARG A 1 214 ? 45.798 11.492 -62.540 1.00 91.69 214 ARG A N 1
ATOM 1713 C CA . ARG A 1 214 ? 45.873 10.696 -61.310 1.00 91.69 214 ARG A CA 1
ATOM 1714 C C . ARG A 1 214 ? 45.733 11.610 -60.101 1.00 91.69 214 ARG A C 1
ATOM 1716 O O . ARG A 1 214 ? 46.504 12.562 -59.958 1.00 91.69 214 ARG A O 1
ATOM 1723 N N . VAL A 1 215 ? 44.737 11.330 -59.265 1.00 91.62 215 VAL A N 1
ATOM 1724 C CA . VAL A 1 215 ? 44.407 12.116 -58.068 1.00 91.62 215 VAL A CA 1
ATOM 1725 C C . VAL A 1 215 ? 44.651 11.252 -56.827 1.00 91.62 215 VAL A C 1
ATOM 1727 O O . VAL A 1 215 ? 43.990 10.218 -56.685 1.00 91.62 215 VAL A O 1
ATOM 1730 N N . PRO A 1 216 ? 45.593 11.621 -55.940 1.00 89.56 216 PRO A N 1
ATOM 1731 C CA . PRO A 1 216 ? 45.811 10.901 -54.686 1.00 89.56 216 PRO A CA 1
ATOM 1732 C C . PRO A 1 216 ? 44.561 10.953 -53.801 1.00 89.56 216 PRO A C 1
ATOM 1734 O O . PRO A 1 216 ? 44.061 12.037 -53.503 1.00 89.56 216 PRO A O 1
ATOM 1737 N N . LEU A 1 217 ? 44.062 9.795 -53.359 1.00 89.00 217 LEU A N 1
ATOM 1738 C CA . LEU A 1 217 ? 42.881 9.713 -52.487 1.00 89.00 217 LEU A CA 1
ATOM 1739 C C . LEU A 1 217 ? 43.236 9.800 -51.003 1.00 89.00 217 LEU A C 1
ATOM 1741 O O . LEU A 1 217 ? 42.345 10.009 -50.183 1.00 89.00 217 LEU A O 1
ATOM 1745 N N . THR A 1 218 ? 44.515 9.648 -50.647 1.00 85.31 218 THR A N 1
ATOM 1746 C CA . THR A 1 218 ? 44.989 9.597 -49.258 1.00 85.31 218 THR A CA 1
ATOM 1747 C C . THR A 1 218 ? 44.440 10.741 -48.391 1.00 85.31 218 THR A C 1
ATOM 1749 O O . THR A 1 218 ? 43.890 10.433 -47.333 1.00 85.31 218 THR A O 1
ATOM 1752 N N . PRO A 1 219 ? 44.478 12.026 -48.807 1.00 83.50 219 PRO A N 1
ATOM 1753 C CA . PRO A 1 219 ? 43.964 13.117 -47.973 1.00 83.50 219 PRO A CA 1
ATOM 1754 C C . PRO A 1 219 ? 42.444 13.050 -47.770 1.00 83.50 219 PRO A C 1
ATOM 1756 O O . PRO A 1 219 ? 41.968 13.109 -46.638 1.00 83.50 219 PRO A O 1
ATOM 1759 N N . ALA A 1 220 ? 41.684 12.814 -48.845 1.00 84.12 220 ALA A N 1
ATOM 1760 C CA . ALA A 1 220 ? 40.225 12.711 -48.786 1.00 84.12 220 ALA A CA 1
ATOM 1761 C C . ALA A 1 220 ? 39.764 11.507 -47.941 1.00 84.12 220 ALA A C 1
ATOM 1763 O O . ALA A 1 220 ? 38.820 11.602 -47.156 1.00 84.12 220 ALA A O 1
ATOM 1764 N N . LEU A 1 221 ? 40.464 10.373 -48.048 1.00 85.94 221 LEU A N 1
ATOM 1765 C CA . LEU A 1 221 ? 40.198 9.183 -47.238 1.00 85.94 221 LEU A CA 1
ATOM 1766 C C . LEU A 1 221 ? 40.601 9.374 -45.771 1.00 85.94 221 LEU A C 1
ATOM 1768 O O . LEU A 1 221 ? 39.944 8.834 -44.882 1.00 85.94 221 LEU A O 1
ATOM 1772 N N . GLN A 1 222 ? 41.657 10.136 -45.479 1.00 86.00 222 GLN A N 1
ATOM 1773 C CA . GLN A 1 222 ? 42.039 10.458 -44.103 1.00 86.00 222 GLN A CA 1
ATOM 1774 C C . GLN A 1 222 ? 40.987 11.330 -43.413 1.00 86.00 222 GLN A C 1
ATOM 1776 O O . GLN A 1 222 ? 40.603 11.013 -42.284 1.00 86.00 222 GLN A O 1
ATOM 1781 N N . GLU A 1 223 ? 40.486 12.368 -44.085 1.00 86.25 223 GLU A N 1
ATOM 1782 C CA . GLU A 1 223 ? 39.388 13.204 -43.584 1.00 86.25 223 GLU A CA 1
ATOM 1783 C C . GLU A 1 223 ? 38.115 12.378 -43.367 1.00 86.25 223 GLU A C 1
ATOM 1785 O O . GLU A 1 223 ? 37.533 12.400 -42.277 1.00 86.25 223 GLU A O 1
ATOM 1790 N N . ALA A 1 224 ? 37.743 11.552 -44.351 1.00 87.38 224 ALA A N 1
ATOM 1791 C CA . ALA A 1 224 ? 36.636 10.607 -44.237 1.00 87.38 224 ALA A CA 1
ATOM 1792 C C . ALA A 1 224 ? 36.791 9.686 -43.013 1.00 87.38 224 ALA A C 1
ATOM 1794 O O . ALA A 1 224 ? 35.875 9.549 -42.201 1.00 87.38 224 ALA A O 1
ATOM 1795 N N . ASN A 1 225 ? 37.974 9.101 -42.815 1.00 86.88 225 ASN A N 1
ATOM 1796 C CA . ASN A 1 225 ? 38.256 8.215 -41.685 1.00 86.88 225 ASN A CA 1
ATOM 1797 C C . ASN A 1 225 ? 38.254 8.937 -40.330 1.00 86.88 225 ASN A C 1
ATOM 1799 O O . ASN A 1 225 ? 37.946 8.325 -39.304 1.00 86.88 225 ASN A O 1
ATOM 1803 N N . GLN A 1 226 ? 38.626 10.217 -40.276 1.00 88.00 226 GLN A N 1
ATOM 1804 C CA . GLN A 1 226 ? 38.487 11.021 -39.059 1.00 88.00 226 GLN A CA 1
ATOM 1805 C C . GLN A 1 226 ? 37.011 11.281 -38.736 1.00 88.00 226 GLN A C 1
ATOM 1807 O O . GLN A 1 226 ? 36.604 11.078 -37.590 1.00 88.00 226 GLN A O 1
ATOM 1812 N N . MET A 1 227 ? 36.196 11.630 -39.737 1.00 87.75 227 MET A N 1
ATOM 1813 C CA . MET A 1 227 ? 34.752 11.806 -39.555 1.00 87.75 227 MET A CA 1
ATOM 1814 C C . MET A 1 227 ? 34.067 10.516 -39.094 1.00 87.75 227 MET A C 1
ATOM 1816 O O . MET A 1 227 ? 33.315 10.538 -38.119 1.00 87.75 227 MET A O 1
ATOM 1820 N N . VAL A 1 228 ? 34.372 9.377 -39.728 1.00 90.50 228 VAL A N 1
ATOM 1821 C CA . VAL A 1 228 ? 33.834 8.063 -39.333 1.00 90.50 228 VAL A CA 1
ATOM 1822 C C . VAL A 1 228 ? 34.207 7.738 -37.886 1.00 90.50 228 VAL A C 1
ATOM 1824 O O . VAL A 1 228 ? 33.346 7.299 -37.123 1.00 90.50 228 VAL A O 1
ATOM 1827 N N . ARG A 1 229 ? 35.456 7.992 -37.465 1.00 88.69 229 ARG A N 1
ATOM 1828 C CA . ARG A 1 229 ? 35.889 7.784 -36.071 1.00 88.69 229 ARG A CA 1
ATOM 1829 C C . ARG A 1 229 ? 35.114 8.657 -35.089 1.00 88.69 229 ARG A C 1
ATOM 1831 O O . ARG A 1 229 ? 34.646 8.143 -34.076 1.00 88.69 229 ARG A O 1
ATOM 1838 N N . LEU A 1 230 ? 34.955 9.947 -35.383 1.00 90.44 230 LEU A N 1
ATOM 1839 C CA . LEU A 1 230 ? 34.200 10.868 -34.531 1.00 90.44 230 LEU A CA 1
ATOM 1840 C C . LEU A 1 230 ? 32.740 10.418 -34.381 1.00 90.44 230 LEU A C 1
ATOM 1842 O O . LEU A 1 230 ? 32.233 10.309 -33.266 1.00 90.44 230 LEU A O 1
ATOM 1846 N N . ILE A 1 231 ? 32.083 10.098 -35.496 1.00 89.38 231 ILE A N 1
ATOM 1847 C CA . ILE A 1 231 ? 30.682 9.662 -35.511 1.00 89.38 231 ILE A CA 1
ATOM 1848 C C . ILE A 1 231 ? 30.515 8.311 -34.812 1.00 89.38 231 ILE A C 1
ATOM 1850 O O . ILE A 1 231 ? 29.538 8.119 -34.087 1.00 89.38 231 ILE A O 1
ATOM 1854 N N . SER A 1 232 ? 31.488 7.406 -34.939 1.00 88.62 232 SER A N 1
ATOM 1855 C CA . SER A 1 232 ? 31.508 6.140 -34.194 1.00 88.62 232 SER A CA 1
ATOM 1856 C C . SER A 1 232 ? 31.564 6.383 -32.682 1.00 88.62 232 SER A C 1
ATOM 1858 O O . SER A 1 232 ? 30.759 5.822 -31.946 1.00 88.62 232 SER A O 1
ATOM 1860 N N . TRP A 1 233 ? 32.436 7.278 -32.200 1.00 91.38 233 TRP A N 1
ATOM 1861 C CA . TRP A 1 233 ? 32.505 7.613 -30.769 1.00 91.38 233 TRP A CA 1
ATOM 1862 C C . TRP A 1 233 ? 31.214 8.246 -30.240 1.00 91.38 233 TRP A C 1
ATOM 1864 O O . TRP A 1 233 ? 30.720 7.846 -29.184 1.00 91.38 233 TRP A O 1
ATOM 1874 N N . VAL A 1 234 ? 30.640 9.201 -30.977 1.00 91.31 234 VAL A N 1
ATOM 1875 C CA . VAL A 1 234 ? 29.388 9.871 -30.585 1.00 91.31 234 VAL A CA 1
ATOM 1876 C C . VAL A 1 234 ? 28.218 8.884 -30.562 1.00 91.31 234 VAL A C 1
ATOM 1878 O O . VAL A 1 234 ? 27.454 8.855 -29.596 1.00 91.31 234 VAL A O 1
ATOM 1881 N N . SER A 1 235 ? 28.087 8.043 -31.589 1.00 89.31 235 SER A N 1
ATOM 1882 C CA . SER A 1 235 ? 27.016 7.041 -31.660 1.00 89.31 235 SER A CA 1
ATOM 1883 C C . SER A 1 235 ? 27.175 5.931 -30.615 1.00 89.31 235 SER A C 1
ATOM 1885 O O . SER A 1 235 ? 26.170 5.514 -30.038 1.00 89.31 235 SER A O 1
ATOM 1887 N N . ALA A 1 236 ? 28.403 5.514 -30.282 1.00 88.38 236 ALA A N 1
ATOM 1888 C CA . ALA A 1 236 ? 28.664 4.585 -29.180 1.00 88.38 236 ALA A CA 1
ATOM 1889 C C . ALA A 1 236 ? 28.190 5.152 -27.836 1.00 88.38 236 ALA A C 1
ATOM 1891 O O . ALA A 1 236 ? 27.482 4.476 -27.088 1.00 88.38 236 ALA A O 1
ATOM 1892 N N . LEU A 1 237 ? 28.544 6.408 -27.541 1.00 90.94 237 LEU A N 1
ATOM 1893 C CA . LEU A 1 237 ? 28.146 7.077 -26.304 1.00 90.94 237 LEU A CA 1
ATOM 1894 C C . LEU A 1 237 ? 26.623 7.245 -26.220 1.00 90.94 237 LEU A C 1
ATOM 1896 O O . LEU A 1 237 ? 26.026 6.941 -25.186 1.00 90.94 237 LEU A O 1
ATOM 1900 N N . LEU A 1 238 ? 25.985 7.650 -27.323 1.00 90.38 238 LEU A N 1
ATOM 1901 C CA . LEU A 1 238 ? 24.529 7.740 -27.417 1.00 90.38 238 LEU A CA 1
ATOM 1902 C C . LEU A 1 238 ? 23.866 6.380 -27.159 1.00 90.38 238 LEU A C 1
ATOM 1904 O O . LEU A 1 238 ? 22.878 6.303 -26.430 1.00 90.38 238 LEU A O 1
ATOM 1908 N N . MET A 1 239 ? 24.424 5.299 -27.704 1.00 87.56 239 MET A N 1
ATOM 1909 C CA . MET A 1 239 ? 23.883 3.956 -27.524 1.00 87.56 239 MET A CA 1
ATOM 1910 C C . MET A 1 239 ? 23.998 3.462 -26.078 1.00 87.56 239 MET A C 1
ATOM 1912 O O . MET A 1 239 ? 23.033 2.915 -25.541 1.00 87.56 239 MET A O 1
ATOM 1916 N N . VAL A 1 240 ? 25.137 3.705 -25.420 1.00 88.12 240 VAL A N 1
ATOM 1917 C CA . VAL A 1 240 ? 25.319 3.406 -23.989 1.00 88.12 240 VAL A CA 1
ATOM 1918 C C . VAL A 1 240 ? 24.316 4.192 -23.142 1.00 88.12 240 VAL A C 1
ATOM 1920 O O . VAL A 1 240 ? 23.699 3.625 -22.242 1.00 88.12 240 VAL A O 1
ATOM 1923 N N . MET A 1 241 ? 24.099 5.472 -23.456 1.00 90.94 241 MET A N 1
ATOM 1924 C CA . MET A 1 241 ? 23.131 6.317 -22.755 1.00 90.94 241 MET A CA 1
ATOM 1925 C C . MET A 1 241 ? 21.689 5.817 -22.932 1.00 90.94 241 MET A C 1
ATOM 1927 O O . MET A 1 241 ? 20.957 5.707 -21.949 1.00 90.94 241 MET A O 1
ATOM 1931 N N . ILE A 1 242 ? 21.282 5.463 -24.157 1.00 89.56 242 ILE A N 1
ATOM 1932 C CA . ILE A 1 242 ? 19.950 4.899 -24.436 1.00 89.56 242 ILE A CA 1
ATOM 1933 C C . ILE A 1 242 ? 19.759 3.579 -23.681 1.00 89.56 242 ILE A C 1
ATOM 1935 O O . ILE A 1 242 ? 18.730 3.390 -23.032 1.00 89.56 242 ILE A O 1
ATOM 1939 N N . TYR A 1 243 ? 20.751 2.686 -23.709 1.00 87.25 243 TYR A N 1
ATOM 1940 C CA . TYR A 1 243 ? 20.694 1.431 -22.961 1.00 87.25 243 TYR A CA 1
ATOM 1941 C C . TYR A 1 243 ? 20.562 1.676 -21.450 1.00 87.25 243 TYR A C 1
ATOM 1943 O O . TYR A 1 243 ? 19.722 1.056 -20.797 1.00 87.25 243 TYR A O 1
ATOM 1951 N N . ALA A 1 244 ? 21.332 2.619 -20.895 1.00 87.44 244 ALA A N 1
ATOM 1952 C CA . ALA A 1 244 ? 21.253 2.990 -19.484 1.00 87.44 244 ALA A CA 1
ATOM 1953 C C . ALA A 1 244 ? 19.869 3.545 -19.102 1.00 87.44 244 ALA A C 1
ATOM 1955 O O . ALA A 1 244 ? 19.342 3.181 -18.050 1.00 87.44 244 ALA A O 1
ATOM 1956 N N . LEU A 1 245 ? 19.250 4.364 -19.962 1.00 90.19 245 LEU A N 1
ATOM 1957 C CA . LEU A 1 245 ? 17.889 4.871 -19.762 1.00 90.19 245 LEU A CA 1
ATOM 1958 C C . LEU A 1 245 ? 16.851 3.744 -19.788 1.00 90.19 245 LEU A C 1
ATOM 1960 O O . LEU A 1 245 ? 16.034 3.655 -18.873 1.00 90.19 245 LEU A O 1
ATOM 1964 N N . ILE A 1 246 ? 16.902 2.854 -20.785 1.00 87.44 246 ILE A N 1
ATOM 1965 C CA . ILE A 1 246 ? 15.996 1.695 -20.873 1.00 87.44 246 ILE A CA 1
ATOM 1966 C C . ILE A 1 246 ? 16.135 0.820 -19.623 1.00 87.44 246 ILE A C 1
ATOM 1968 O O . ILE A 1 246 ? 15.133 0.440 -19.018 1.00 87.44 246 ILE A O 1
ATOM 1972 N N . HIS A 1 247 ? 17.369 0.545 -19.198 1.00 84.75 247 HIS A N 1
ATOM 1973 C CA . HIS A 1 247 ? 17.649 -0.215 -17.984 1.00 84.75 247 HIS A CA 1
ATOM 1974 C C . HIS A 1 247 ? 17.098 0.478 -16.726 1.00 84.75 247 HIS A C 1
ATOM 1976 O O . HIS A 1 247 ? 16.456 -0.168 -15.898 1.00 84.75 247 HIS A O 1
ATOM 1982 N N . PHE A 1 248 ? 17.295 1.794 -16.591 1.00 86.56 248 PHE A N 1
ATOM 1983 C CA . PHE A 1 248 ? 16.765 2.586 -15.479 1.00 86.56 248 PHE A CA 1
ATOM 1984 C C . PHE A 1 248 ? 15.231 2.544 -15.412 1.00 86.56 248 PHE A C 1
ATOM 1986 O O . PHE A 1 248 ? 14.674 2.249 -14.353 1.00 86.56 248 PHE A O 1
ATOM 1993 N N . PHE A 1 249 ? 14.544 2.788 -16.532 1.00 84.62 249 PHE A N 1
ATOM 1994 C CA . PHE A 1 249 ? 13.080 2.753 -16.583 1.00 84.62 249 PHE A CA 1
ATOM 1995 C C . PHE A 1 249 ? 12.524 1.347 -16.330 1.00 84.62 249 PHE A C 1
ATOM 1997 O O . PHE A 1 249 ? 11.567 1.217 -15.572 1.00 84.62 249 PHE A O 1
ATOM 2004 N N . MET A 1 250 ? 13.147 0.294 -16.873 1.00 81.62 250 MET A N 1
ATOM 2005 C CA . MET A 1 250 ? 12.769 -1.099 -16.587 1.00 81.62 250 MET A CA 1
ATOM 2006 C C . MET A 1 250 ? 12.858 -1.422 -15.091 1.00 81.62 250 MET A C 1
ATOM 2008 O O . MET A 1 250 ? 11.916 -1.977 -14.531 1.00 81.62 250 MET A O 1
ATOM 2012 N N . LEU A 1 251 ? 13.950 -1.033 -14.422 1.00 81.25 251 LEU A N 1
ATOM 2013 C CA . LEU A 1 251 ? 14.098 -1.237 -12.976 1.00 81.25 251 LEU A CA 1
ATOM 2014 C C . LEU A 1 251 ? 13.064 -0.455 -12.163 1.00 81.25 251 LEU A C 1
ATOM 2016 O O . LEU A 1 251 ? 12.571 -0.948 -11.149 1.00 81.25 251 LEU A O 1
ATOM 2020 N N . ARG A 1 252 ? 12.745 0.771 -12.584 1.00 83.12 252 ARG A N 1
ATOM 2021 C CA . ARG A 1 252 ? 11.742 1.600 -11.915 1.00 83.12 252 ARG A CA 1
ATOM 2022 C C . ARG A 1 252 ? 10.341 0.999 -12.033 1.00 83.12 252 ARG A C 1
ATOM 2024 O O . ARG A 1 252 ? 9.669 0.870 -11.015 1.00 83.12 252 ARG A O 1
ATOM 2031 N N . ILE A 1 253 ? 9.938 0.600 -13.240 1.00 79.06 253 ILE A N 1
ATOM 2032 C CA . ILE A 1 253 ? 8.632 -0.027 -13.498 1.00 79.06 253 ILE A CA 1
ATOM 2033 C C . ILE A 1 253 ? 8.481 -1.305 -12.667 1.00 79.06 253 ILE A C 1
ATOM 2035 O O . ILE A 1 253 ? 7.436 -1.529 -12.064 1.00 79.06 253 ILE A O 1
ATOM 2039 N N . ASP A 1 254 ? 9.535 -2.117 -12.583 1.00 78.75 254 ASP A N 1
ATOM 2040 C CA . ASP A 1 254 ? 9.520 -3.356 -11.808 1.00 78.75 254 ASP A CA 1
ATOM 2041 C C . ASP A 1 254 ? 9.348 -3.097 -10.297 1.00 78.75 254 ASP A C 1
ATOM 2043 O O . ASP A 1 254 ? 8.534 -3.751 -9.643 1.00 78.75 254 ASP A O 1
ATOM 2047 N N . ARG A 1 255 ? 10.028 -2.079 -9.744 1.00 76.50 255 ARG A N 1
ATOM 2048 C CA . ARG A 1 255 ? 9.840 -1.653 -8.343 1.00 76.50 255 ARG A CA 1
ATOM 2049 C C . ARG A 1 255 ? 8.420 -1.170 -8.066 1.00 76.50 255 ARG A C 1
ATOM 2051 O O . ARG A 1 255 ? 7.850 -1.538 -7.043 1.00 76.50 255 ARG A O 1
ATOM 2058 N N . GLU A 1 256 ? 7.859 -0.353 -8.954 1.00 77.06 256 GLU A N 1
ATOM 2059 C CA . GLU A 1 256 ? 6.490 0.155 -8.810 1.00 77.06 256 GLU A CA 1
ATOM 2060 C C . GLU A 1 256 ? 5.469 -0.996 -8.871 1.00 77.06 256 GLU A C 1
ATOM 2062 O O . GLU A 1 256 ? 4.572 -1.065 -8.030 1.00 77.06 256 GLU A O 1
ATOM 2067 N N . GLN A 1 257 ? 5.648 -1.969 -9.773 1.00 78.56 257 GLN A N 1
ATOM 2068 C CA . GLN A 1 257 ? 4.794 -3.163 -9.832 1.00 78.56 257 GLN A CA 1
ATOM 2069 C C . GLN A 1 257 ? 4.898 -4.034 -8.578 1.00 78.56 257 GLN A C 1
ATOM 2071 O O . GLN A 1 257 ? 3.876 -4.488 -8.062 1.00 78.56 257 GLN A O 1
ATOM 2076 N N . GLN A 1 258 ? 6.109 -4.255 -8.061 1.00 78.81 258 GLN A N 1
ATOM 2077 C CA . GLN A 1 258 ? 6.297 -5.006 -6.819 1.00 78.81 258 GLN A CA 1
ATOM 2078 C C . GLN A 1 258 ? 5.659 -4.301 -5.626 1.00 78.81 258 GLN A C 1
ATOM 2080 O O . GLN A 1 258 ? 5.024 -4.963 -4.809 1.00 78.81 258 GLN A O 1
ATOM 2085 N N . ALA A 1 259 ? 5.772 -2.973 -5.543 1.00 76.25 259 ALA A N 1
ATOM 2086 C CA . ALA A 1 259 ? 5.124 -2.189 -4.499 1.00 76.25 259 ALA A CA 1
ATOM 2087 C C . ALA A 1 259 ? 3.594 -2.315 -4.562 1.00 76.25 259 ALA A C 1
ATOM 2089 O O . ALA A 1 259 ? 2.962 -2.542 -3.533 1.00 76.25 259 ALA A O 1
ATOM 2090 N N . ILE A 1 260 ? 3.001 -2.251 -5.761 1.00 79.62 260 ILE A N 1
ATOM 2091 C CA . ILE A 1 260 ? 1.555 -2.449 -5.960 1.00 79.62 260 ILE A CA 1
ATOM 2092 C C . ILE A 1 260 ? 1.135 -3.864 -5.547 1.00 79.62 260 ILE A C 1
ATOM 2094 O O . ILE A 1 260 ? 0.151 -4.031 -4.826 1.00 79.62 260 ILE A O 1
ATOM 2098 N N . GLN A 1 261 ? 1.885 -4.887 -5.962 1.00 79.31 261 GLN A N 1
ATOM 2099 C CA . GLN A 1 261 ? 1.573 -6.276 -5.628 1.00 79.31 261 GLN A CA 1
ATOM 2100 C C . GLN A 1 261 ? 1.692 -6.535 -4.118 1.00 79.31 261 GLN A C 1
ATOM 2102 O O . GLN A 1 261 ? 0.818 -7.178 -3.537 1.00 79.31 261 GLN A O 1
ATOM 2107 N N . ALA A 1 262 ? 2.736 -6.006 -3.476 1.00 78.06 262 ALA A N 1
ATOM 2108 C CA . ALA A 1 262 ? 2.938 -6.111 -2.035 1.00 78.06 262 ALA A CA 1
ATOM 2109 C C . ALA A 1 262 ? 1.846 -5.366 -1.253 1.00 78.06 262 ALA A C 1
ATOM 2111 O O . ALA A 1 262 ? 1.308 -5.914 -0.295 1.00 78.06 262 ALA A O 1
ATOM 2112 N N . ALA A 1 263 ? 1.464 -4.160 -1.687 1.00 76.00 263 ALA A N 1
ATOM 2113 C CA . ALA A 1 263 ? 0.366 -3.406 -1.086 1.00 76.00 263 ALA A CA 1
ATOM 2114 C C . ALA A 1 263 ? -0.972 -4.150 -1.219 1.00 76.00 263 ALA A C 1
ATOM 2116 O O . ALA A 1 263 ? -1.717 -4.239 -0.244 1.00 76.00 263 ALA A O 1
ATOM 2117 N N . LYS A 1 264 ? -1.251 -4.752 -2.386 1.00 80.25 264 LYS A N 1
ATOM 2118 C CA . LYS A 1 264 ? -2.444 -5.583 -2.600 1.00 80.25 264 LYS A CA 1
ATOM 2119 C C . LYS A 1 264 ? -2.465 -6.795 -1.664 1.00 80.25 264 LYS A C 1
ATOM 2121 O O . LYS A 1 264 ? -3.468 -7.020 -0.996 1.00 80.25 264 LYS A O 1
ATOM 2126 N N . GLN A 1 265 ? -1.358 -7.534 -1.570 1.00 81.62 265 GLN A N 1
ATOM 2127 C CA . GLN A 1 265 ? -1.242 -8.686 -0.666 1.00 81.62 265 GLN A CA 1
ATOM 2128 C C . GLN A 1 265 ? -1.367 -8.285 0.807 1.00 81.62 265 GLN A C 1
ATOM 2130 O O . GLN A 1 265 ? -1.983 -8.998 1.593 1.00 81.62 265 GLN A O 1
ATOM 2135 N N . TYR A 1 266 ? -0.796 -7.143 1.190 1.00 81.56 266 TYR A N 1
ATOM 2136 C CA . TYR A 1 266 ? -0.911 -6.615 2.544 1.00 81.56 266 TYR A CA 1
ATOM 2137 C C . TYR A 1 266 ? -2.357 -6.228 2.881 1.00 81.56 266 TYR A C 1
ATOM 2139 O O . TYR A 1 266 ? -2.846 -6.608 3.941 1.00 81.56 266 TYR A O 1
ATOM 2147 N N . ALA A 1 267 ? -3.064 -5.553 1.969 1.00 79.12 267 ALA A N 1
ATOM 2148 C CA . ALA A 1 267 ? -4.477 -5.218 2.136 1.00 79.12 267 ALA A CA 1
ATOM 2149 C C . ALA A 1 267 ? -5.366 -6.473 2.224 1.00 79.12 267 ALA A C 1
ATOM 2151 O O . ALA A 1 267 ? -6.202 -6.561 3.120 1.00 79.12 267 ALA A O 1
ATOM 2152 N N . GLU A 1 268 ? -5.151 -7.471 1.358 1.00 81.62 268 GLU A N 1
ATOM 2153 C CA . GLU A 1 268 ? -5.843 -8.769 1.437 1.00 81.62 268 GLU A CA 1
ATOM 2154 C C . GLU A 1 268 ? -5.563 -9.470 2.772 1.00 81.62 268 GLU A C 1
ATOM 2156 O O . GLU A 1 268 ? -6.481 -9.995 3.399 1.00 81.62 268 GLU A O 1
ATOM 2161 N N . LYS A 1 269 ? -4.313 -9.433 3.253 1.00 82.19 269 LYS A N 1
ATOM 2162 C CA . LYS A 1 269 ? -3.948 -10.008 4.549 1.00 82.19 269 LYS A CA 1
ATOM 2163 C C . LYS A 1 269 ? -4.650 -9.293 5.699 1.00 82.19 269 LYS A C 1
ATOM 2165 O O . LYS A 1 269 ? -5.220 -9.980 6.533 1.00 82.19 269 LYS A O 1
ATOM 2170 N N . LEU A 1 270 ? -4.659 -7.957 5.722 1.00 80.38 270 LEU A N 1
ATOM 2171 C CA . LEU A 1 270 ? -5.367 -7.175 6.741 1.00 80.38 270 LEU A CA 1
ATOM 2172 C C . LEU A 1 270 ? -6.857 -7.523 6.785 1.00 80.38 270 LEU A C 1
ATOM 2174 O O . LEU A 1 270 ? -7.366 -7.821 7.861 1.00 80.38 270 LEU A O 1
ATOM 2178 N N . ILE A 1 271 ? -7.524 -7.544 5.624 1.00 83.06 271 ILE A N 1
ATOM 2179 C CA . ILE A 1 271 ? -8.943 -7.915 5.506 1.00 83.06 271 ILE A CA 1
ATOM 2180 C C . ILE A 1 271 ? -9.176 -9.340 6.020 1.00 83.06 271 ILE A C 1
ATOM 2182 O O . ILE A 1 271 ? -10.148 -9.578 6.730 1.00 83.06 271 ILE A O 1
ATOM 2186 N N . ASN A 1 272 ? -8.278 -10.278 5.712 1.00 80.00 272 ASN A N 1
ATOM 2187 C CA . ASN A 1 272 ? -8.442 -11.680 6.094 1.00 80.00 272 ASN A CA 1
ATOM 2188 C C . ASN A 1 272 ? -8.078 -11.988 7.553 1.00 80.00 272 ASN A C 1
ATOM 2190 O O . ASN A 1 272 ? -8.570 -12.972 8.090 1.00 80.00 272 ASN A O 1
ATOM 2194 N N . THR A 1 273 ? -7.211 -11.190 8.183 1.00 74.56 273 THR A N 1
ATOM 2195 C CA . THR A 1 273 ? -6.826 -11.360 9.597 1.00 74.56 273 THR A CA 1
ATOM 2196 C C . THR A 1 273 ? -7.648 -10.511 10.560 1.00 74.56 273 THR A C 1
ATOM 2198 O O . THR A 1 273 ? -7.536 -10.687 11.770 1.00 74.56 273 THR A O 1
ATOM 2201 N N . ALA A 1 274 ? -8.422 -9.549 10.054 1.00 72.50 274 ALA A N 1
ATOM 2202 C CA . ALA A 1 274 ? -9.312 -8.758 10.886 1.00 72.50 274 ALA A CA 1
ATOM 2203 C C . ALA A 1 274 ? -10.419 -9.659 11.440 1.00 72.50 274 ALA A C 1
ATOM 2205 O O . ALA A 1 274 ? -11.118 -10.315 10.674 1.00 72.50 274 ALA A O 1
ATOM 2206 N N . ASN A 1 275 ? -10.624 -9.630 12.758 1.00 77.31 275 ASN A N 1
ATOM 2207 C CA . ASN A 1 275 ? -11.703 -10.363 13.429 1.00 77.31 275 ASN A CA 1
ATOM 2208 C C . ASN A 1 275 ? -13.067 -9.652 13.282 1.00 77.31 275 ASN A C 1
ATOM 2210 O O . ASN A 1 275 ? -13.860 -9.563 14.214 1.00 77.31 275 ASN A O 1
ATOM 2214 N N . VAL A 1 276 ? -13.279 -9.043 12.116 1.00 88.56 276 VAL A N 1
ATOM 2215 C CA . VAL A 1 276 ? -14.445 -8.249 11.733 1.00 88.56 276 VAL A CA 1
ATOM 2216 C C . VAL A 1 276 ? -14.923 -8.827 10.416 1.00 88.56 276 VAL A C 1
ATOM 2218 O O . VAL A 1 276 ? -14.123 -9.012 9.499 1.00 88.56 276 VAL A O 1
ATOM 2221 N N . MET A 1 277 ? -16.213 -9.115 10.313 1.00 90.88 277 MET A N 1
ATOM 2222 C CA . MET A 1 277 ? -16.822 -9.590 9.079 1.00 90.88 277 MET A CA 1
ATOM 2223 C C . MET A 1 277 ? -16.698 -8.519 8.006 1.00 90.88 277 MET A C 1
ATOM 2225 O O . MET A 1 277 ? -17.133 -7.394 8.207 1.00 90.88 277 MET A O 1
ATOM 2229 N N . VAL A 1 278 ? -16.125 -8.854 6.859 1.00 92.19 278 VAL A N 1
ATOM 2230 C CA . VAL A 1 278 ? -16.091 -7.976 5.690 1.00 92.19 278 VAL A CA 1
ATOM 2231 C C . VAL A 1 278 ? -16.914 -8.640 4.613 1.00 92.19 278 VAL A C 1
ATOM 2233 O O . VAL A 1 278 ? -16.568 -9.732 4.172 1.00 92.19 278 VAL A O 1
ATOM 2236 N N . VAL A 1 279 ? -17.982 -7.976 4.188 1.00 91.19 279 VAL A N 1
ATOM 2237 C CA . VAL A 1 279 ? -18.926 -8.477 3.189 1.00 91.19 279 VAL A CA 1
ATOM 2238 C C . VAL A 1 279 ? -19.058 -7.444 2.080 1.00 91.19 279 VAL A C 1
ATOM 2240 O O . VAL A 1 279 ? -19.306 -6.270 2.333 1.00 91.19 279 VAL A O 1
ATOM 2243 N N . GLU A 1 280 ? -18.883 -7.875 0.840 1.00 91.31 280 GLU A N 1
ATOM 2244 C CA . GLU A 1 280 ? -19.147 -7.076 -0.350 1.00 91.31 280 GLU A CA 1
ATOM 2245 C C . GLU A 1 280 ? -20.428 -7.586 -1.006 1.00 91.31 280 GLU A C 1
ATOM 2247 O O . GLU A 1 280 ? -20.507 -8.763 -1.367 1.00 91.31 280 GLU A O 1
ATOM 2252 N N . LEU A 1 281 ? -21.415 -6.708 -1.168 1.00 89.81 281 LEU A N 1
ATOM 2253 C CA . LEU A 1 281 ? -22.705 -7.011 -1.784 1.00 89.81 281 LEU A CA 1
ATOM 2254 C C . LEU A 1 281 ? -22.859 -6.245 -3.098 1.00 89.81 281 LEU A C 1
ATOM 2256 O O . LEU A 1 281 ? -22.392 -5.112 -3.229 1.00 89.81 281 LEU A O 1
ATOM 2260 N N . ASN A 1 282 ? -23.544 -6.835 -4.075 1.00 88.44 282 ASN A N 1
ATOM 2261 C CA . ASN A 1 282 ? -24.002 -6.096 -5.252 1.00 88.44 282 ASN A CA 1
ATOM 2262 C C . ASN A 1 282 ? -25.302 -5.313 -4.956 1.00 88.44 282 ASN A C 1
ATOM 2264 O O . ASN A 1 282 ? -25.860 -5.388 -3.863 1.00 88.44 282 ASN A O 1
ATOM 2268 N N . LEU A 1 283 ? -25.815 -4.578 -5.948 1.00 83.50 283 LEU A N 1
ATOM 2269 C CA . LEU A 1 283 ? -27.062 -3.803 -5.821 1.00 83.50 283 LEU A CA 1
ATOM 2270 C C . LEU A 1 283 ? -28.314 -4.651 -5.522 1.00 83.50 283 LEU A C 1
ATOM 2272 O O . LEU A 1 283 ? -29.326 -4.104 -5.098 1.00 83.50 283 LEU A O 1
ATOM 2276 N N . LEU A 1 284 ? -28.261 -5.966 -5.750 1.00 82.75 284 LEU A N 1
ATOM 2277 C CA . LEU A 1 284 ? -29.346 -6.899 -5.437 1.00 82.75 284 LEU A CA 1
ATOM 2278 C C . LEU A 1 284 ? -29.214 -7.497 -4.026 1.00 82.75 284 LEU A C 1
ATOM 2280 O O . LEU A 1 284 ? -30.106 -8.224 -3.595 1.00 82.75 284 LEU A O 1
ATOM 2284 N N . GLY A 1 285 ? -28.135 -7.191 -3.295 1.00 84.06 285 GLY A N 1
ATOM 2285 C CA . GLY A 1 285 ? -27.831 -7.777 -1.988 1.00 84.06 285 GLY A CA 1
ATOM 2286 C C . GLY A 1 285 ? -27.175 -9.160 -2.064 1.00 84.06 285 GLY A C 1
ATOM 2287 O O . GLY A 1 285 ? -27.106 -9.854 -1.052 1.00 84.06 285 GLY A O 1
ATOM 2288 N N . GLU A 1 286 ? -26.704 -9.577 -3.242 1.00 90.31 286 GLU A N 1
ATOM 2289 C CA . GLU A 1 286 ? -25.974 -10.836 -3.412 1.00 90.31 286 GLU A CA 1
ATOM 2290 C C . GLU A 1 286 ? -24.509 -10.666 -3.016 1.00 90.31 286 GLU A C 1
ATOM 2292 O O . GLU A 1 286 ? -23.860 -9.672 -3.367 1.00 90.31 286 GLU A O 1
ATOM 2297 N N . VAL A 1 287 ? -23.969 -11.662 -2.322 1.00 92.19 287 VAL A N 1
ATOM 2298 C CA . VAL A 1 287 ? -22.601 -11.636 -1.809 1.00 92.19 287 VAL A CA 1
ATOM 2299 C C . VAL A 1 287 ? -21.595 -11.840 -2.939 1.00 92.19 287 VAL A C 1
ATOM 2301 O O . VAL A 1 287 ? -21.532 -12.900 -3.561 1.00 92.19 287 VAL A O 1
ATOM 2304 N N . LYS A 1 288 ? -20.747 -10.841 -3.183 1.00 92.06 288 LYS A N 1
ATOM 2305 C CA . LYS A 1 288 ? -19.620 -10.929 -4.124 1.00 92.06 288 LYS A CA 1
ATOM 2306 C C . LYS A 1 288 ? -18.326 -11.385 -3.476 1.00 92.06 288 LYS A C 1
ATOM 2308 O O . LYS A 1 288 ? -17.527 -12.063 -4.122 1.00 92.06 288 LYS A O 1
ATOM 2313 N N . ARG A 1 289 ? -18.087 -10.969 -2.235 1.00 90.75 289 ARG A N 1
ATOM 2314 C CA . ARG A 1 289 ? -16.851 -11.273 -1.515 1.00 90.75 289 ARG A CA 1
ATOM 2315 C C . ARG A 1 289 ? -17.099 -11.285 -0.021 1.00 90.75 289 ARG A C 1
ATOM 2317 O O . ARG A 1 289 ? -17.833 -10.442 0.483 1.00 90.75 289 ARG A O 1
ATOM 2324 N N . ILE A 1 290 ? -16.421 -12.188 0.672 1.00 92.25 290 ILE A N 1
ATOM 2325 C CA . ILE A 1 290 ? -16.347 -12.206 2.130 1.00 92.25 290 ILE A CA 1
ATOM 2326 C C . ILE A 1 290 ? -14.910 -12.437 2.589 1.00 92.25 290 ILE A C 1
ATOM 2328 O O . ILE A 1 290 ? -14.087 -12.924 1.809 1.00 92.25 290 ILE A O 1
ATOM 2332 N N . ASN A 1 291 ? -14.605 -12.089 3.836 1.00 91.94 291 ASN A N 1
ATOM 2333 C CA . ASN A 1 291 ? -13.376 -12.514 4.503 1.00 91.94 291 ASN A CA 1
ATOM 2334 C C . ASN A 1 291 ? -13.623 -13.755 5.395 1.00 91.94 291 ASN A C 1
ATOM 2336 O O . ASN A 1 291 ? -14.775 -14.063 5.702 1.00 91.94 291 ASN A O 1
ATOM 2340 N N . PRO A 1 292 ? -12.565 -14.453 5.851 1.00 90.94 292 PRO A N 1
ATOM 2341 C CA . PRO A 1 292 ? -12.692 -15.642 6.702 1.00 90.94 292 PRO A CA 1
ATOM 2342 C C . PRO A 1 292 ? -13.449 -15.413 8.017 1.00 90.94 292 PRO A C 1
ATOM 2344 O O . PRO A 1 292 ? -14.094 -16.332 8.511 1.00 90.94 292 PRO A O 1
ATOM 2347 N N . ALA A 1 293 ? -13.431 -14.191 8.563 1.00 90.19 293 ALA A N 1
ATOM 2348 C CA . ALA A 1 293 ? -14.171 -13.867 9.784 1.00 90.19 293 ALA A CA 1
ATOM 2349 C C . ALA A 1 293 ? -15.691 -14.052 9.621 1.00 90.19 293 ALA A C 1
ATOM 2351 O O . ALA A 1 293 ? -16.373 -14.367 10.591 1.00 90.19 293 ALA A O 1
ATOM 2352 N N . VAL A 1 294 ? -16.232 -13.902 8.403 1.00 91.69 294 VAL A N 1
ATOM 2353 C CA . VAL A 1 294 ? -17.640 -14.224 8.120 1.00 91.69 294 VAL A CA 1
ATOM 2354 C C . VAL A 1 294 ? -17.908 -15.710 8.332 1.00 91.69 294 VAL A C 1
ATOM 2356 O O . VAL A 1 294 ? -18.903 -16.050 8.965 1.00 91.69 294 VAL A O 1
ATOM 2359 N N . GLU A 1 295 ? -17.028 -16.594 7.858 1.00 91.12 295 GLU A N 1
ATOM 2360 C CA . GLU A 1 295 ? -17.200 -18.040 8.048 1.00 91.12 295 GLU A CA 1
ATOM 2361 C C . GLU A 1 295 ? -17.089 -18.426 9.528 1.00 91.12 295 GLU A C 1
ATOM 2363 O O . GLU A 1 295 ? -17.879 -19.229 10.019 1.00 91.12 295 GLU A O 1
ATOM 2368 N N . GLU A 1 296 ? -16.150 -17.815 10.256 1.00 88.81 296 GLU A N 1
ATOM 2369 C CA . GLU A 1 296 ? -15.930 -18.075 11.684 1.00 88.81 296 GLU A CA 1
ATOM 2370 C C . GLU A 1 296 ? -17.098 -17.600 12.564 1.00 88.81 296 GLU A C 1
ATOM 2372 O O . GLU A 1 296 ? -17.522 -18.323 13.464 1.00 88.81 296 GLU A O 1
ATOM 2377 N N . ILE A 1 297 ? -17.645 -16.409 12.296 1.00 88.69 297 ILE A N 1
ATOM 2378 C CA . ILE A 1 297 ? -18.717 -15.809 13.108 1.00 88.69 297 ILE A CA 1
ATOM 2379 C C . ILE A 1 297 ? -20.091 -16.381 12.744 1.00 88.69 297 ILE A C 1
ATOM 2381 O O . ILE A 1 297 ? -20.908 -16.627 13.631 1.00 88.69 297 ILE A O 1
ATOM 2385 N N . THR A 1 298 ? -20.370 -16.585 11.453 1.00 90.31 298 THR A N 1
ATOM 2386 C CA . THR A 1 298 ? -21.698 -17.034 10.993 1.00 90.31 298 THR A CA 1
ATOM 2387 C C . THR A 1 298 ? -21.831 -18.557 10.920 1.00 90.31 298 THR A C 1
ATOM 2389 O O . THR A 1 298 ? -22.944 -19.082 10.948 1.00 90.31 298 THR A O 1
ATOM 2392 N N . GLY A 1 299 ? -20.715 -19.285 10.808 1.00 88.69 299 GLY A N 1
ATOM 2393 C CA . GLY A 1 299 ? -20.690 -20.735 10.600 1.00 88.69 299 GLY A CA 1
ATOM 2394 C C . GLY A 1 299 ? -21.043 -21.187 9.176 1.00 88.69 299 GLY A C 1
ATOM 2395 O O . GLY A 1 299 ? -20.995 -22.385 8.888 1.00 88.69 299 GLY A O 1
ATOM 2396 N N . TYR A 1 300 ? -21.392 -20.261 8.278 1.00 91.38 300 TYR A N 1
ATOM 2397 C CA . TYR A 1 300 ? -21.598 -20.546 6.859 1.00 91.38 300 TYR A CA 1
ATOM 2398 C C . TYR A 1 300 ? -20.277 -20.510 6.107 1.00 91.38 300 TYR A C 1
ATOM 2400 O O . TYR A 1 300 ? -19.450 -19.631 6.334 1.00 91.38 300 TYR A O 1
ATOM 2408 N N . ARG A 1 301 ? -20.083 -21.436 5.170 1.00 92.00 301 ARG A N 1
ATOM 2409 C CA . ARG A 1 301 ? -18.892 -21.430 4.320 1.00 92.00 301 ARG A CA 1
ATOM 2410 C C . ARG A 1 301 ? -19.020 -20.416 3.188 1.00 92.00 301 ARG A C 1
ATOM 2412 O O . ARG A 1 301 ? -20.117 -20.082 2.745 1.00 92.00 301 ARG A O 1
ATOM 2419 N N . ALA A 1 302 ? -17.890 -19.947 2.673 1.00 90.19 302 ALA A N 1
ATOM 2420 C CA . ALA A 1 302 ? -17.863 -18.942 1.619 1.00 90.19 302 ALA A CA 1
ATOM 2421 C C . ALA A 1 302 ? -18.588 -19.388 0.344 1.00 90.19 302 ALA A C 1
ATOM 2423 O O . ALA A 1 302 ? -19.282 -18.588 -0.272 1.00 90.19 302 ALA A O 1
ATOM 2424 N N . ASP A 1 303 ? -18.474 -20.657 -0.039 1.00 90.62 303 ASP A N 1
ATOM 2425 C CA . ASP A 1 303 ? -19.186 -21.235 -1.182 1.00 90.62 303 ASP A CA 1
ATOM 2426 C C . ASP A 1 303 ? -20.708 -21.314 -0.983 1.00 90.62 303 ASP A C 1
ATOM 2428 O O . ASP A 1 303 ? -21.441 -21.339 -1.969 1.00 90.62 303 ASP A O 1
ATOM 2432 N N . GLU A 1 304 ? -21.185 -21.294 0.263 1.00 89.94 304 GLU A N 1
ATOM 2433 C CA . GLU A 1 304 ? -22.613 -21.255 0.603 1.00 89.94 304 GLU A CA 1
ATOM 2434 C C . GLU A 1 304 ? -23.185 -19.831 0.543 1.00 89.94 304 GLU A C 1
ATOM 2436 O O . GLU A 1 304 ? -24.367 -19.657 0.266 1.00 89.94 304 GLU A O 1
ATOM 2441 N N . LEU A 1 305 ? -22.356 -18.809 0.778 1.00 91.06 305 LEU A N 1
ATOM 2442 C CA . LEU A 1 305 ? -22.790 -17.409 0.791 1.00 91.06 305 LEU A CA 1
ATOM 2443 C C . LEU A 1 305 ? -22.559 -16.697 -0.541 1.00 91.06 305 LEU A C 1
ATOM 2445 O O . LEU A 1 305 ? -23.372 -15.867 -0.940 1.00 91.06 305 LEU A O 1
ATOM 2449 N N . LEU A 1 306 ? -21.466 -17.000 -1.244 1.00 92.12 306 LEU A N 1
ATOM 2450 C CA . LEU A 1 306 ? -21.117 -16.335 -2.499 1.00 92.12 306 LEU A CA 1
ATOM 2451 C C . LEU A 1 306 ? -22.220 -16.529 -3.550 1.00 92.12 306 LEU A C 1
ATOM 2453 O O . LEU A 1 306 ? -22.664 -17.643 -3.822 1.00 92.12 306 LEU A O 1
ATOM 2457 N N . GLY A 1 307 ? -22.656 -15.421 -4.148 1.00 88.12 307 GLY A N 1
ATOM 2458 C CA . GLY A 1 307 ? -23.743 -15.372 -5.126 1.00 88.12 307 GLY A CA 1
ATOM 2459 C C . GLY A 1 307 ? -25.152 -15.488 -4.538 1.00 88.12 307 GLY A C 1
ATOM 2460 O O . GLY A 1 307 ? -26.112 -15.284 -5.273 1.00 88.12 307 GLY A O 1
ATOM 2461 N N . HIS A 1 308 ? -25.294 -15.770 -3.242 1.00 90.62 308 HIS A N 1
ATOM 2462 C CA . HIS A 1 308 ? -26.588 -15.827 -2.566 1.00 90.62 308 HIS A CA 1
ATOM 2463 C C . HIS A 1 308 ? -26.923 -14.477 -1.935 1.00 90.62 308 HIS A C 1
ATOM 2465 O O . HIS A 1 308 ? -26.041 -13.651 -1.677 1.00 90.62 308 HIS A O 1
ATOM 2471 N N . ASN A 1 309 ? -28.212 -14.227 -1.704 1.00 88.94 309 ASN A N 1
ATOM 2472 C CA . ASN A 1 309 ? -28.653 -12.994 -1.069 1.00 88.94 309 ASN A CA 1
ATOM 2473 C C . ASN A 1 309 ? -28.317 -13.019 0.429 1.00 88.94 309 ASN A C 1
ATOM 2475 O O . 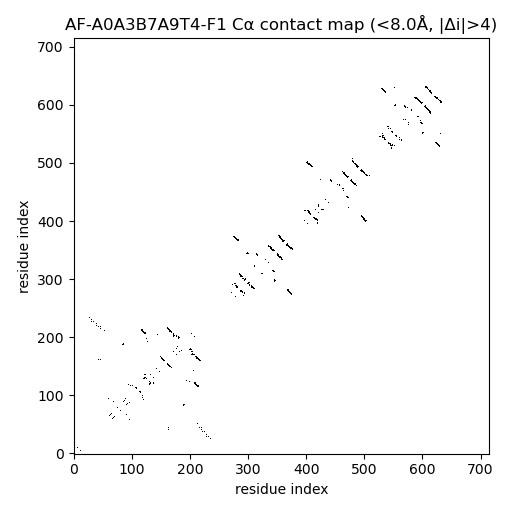ASN A 1 309 ? -28.756 -13.911 1.160 1.00 88.94 309 ASN A O 1
ATOM 2479 N N . TRP A 1 310 ? -27.558 -12.022 0.889 1.00 88.69 310 TRP A N 1
ATOM 2480 C CA . TRP A 1 310 ? -27.112 -11.935 2.281 1.00 88.69 310 TRP A CA 1
ATOM 2481 C C . TRP A 1 310 ? -28.286 -11.904 3.262 1.00 88.69 310 TRP A C 1
ATOM 2483 O O . TRP A 1 310 ? -28.286 -12.616 4.264 1.00 88.69 310 TRP A O 1
ATOM 2493 N N . PHE A 1 311 ? -29.314 -11.114 2.955 1.00 84.81 311 PHE A N 1
ATOM 2494 C CA . PHE A 1 311 ? -30.447 -10.910 3.853 1.00 84.81 311 PHE A CA 1
ATOM 2495 C C . PHE A 1 311 ? -31.341 -12.145 3.942 1.00 84.81 311 PHE A C 1
ATOM 2497 O O . PHE A 1 311 ? -31.862 -12.428 5.009 1.00 84.81 311 PHE A O 1
ATOM 2504 N N . GLU A 1 312 ? -31.495 -12.900 2.855 1.00 82.44 312 GLU A N 1
ATOM 2505 C CA . GLU A 1 312 ? -32.297 -14.137 2.846 1.00 82.44 312 GLU A CA 1
ATOM 2506 C C . GLU A 1 312 ? -31.628 -15.281 3.607 1.00 82.44 312 GLU A C 1
ATOM 2508 O O . GLU A 1 312 ? -32.308 -16.187 4.072 1.00 82.44 312 GLU A O 1
ATOM 2513 N N . THR A 1 313 ? -30.299 -15.243 3.721 1.00 83.94 313 THR A N 1
ATOM 2514 C CA . THR A 1 313 ? -29.516 -16.358 4.267 1.00 83.94 313 THR A CA 1
ATOM 2515 C C . THR A 1 313 ? -29.139 -16.143 5.732 1.00 83.94 313 THR A C 1
ATOM 2517 O O . THR A 1 313 ? -29.109 -17.089 6.512 1.00 83.94 313 THR A O 1
ATOM 2520 N N . ILE A 1 314 ? -28.820 -14.900 6.105 1.00 86.19 314 ILE A N 1
ATOM 2521 C CA . ILE A 1 314 ? -28.187 -14.573 7.388 1.00 86.19 314 ILE A CA 1
ATOM 2522 C C . ILE A 1 314 ? -29.136 -13.810 8.328 1.00 86.19 314 ILE A C 1
ATOM 2524 O O . ILE A 1 314 ? -28.861 -13.715 9.516 1.00 86.19 314 ILE A O 1
ATOM 2528 N N . VAL A 1 315 ? -30.250 -13.243 7.860 1.00 82.62 315 VAL A N 1
ATOM 2529 C CA . VAL A 1 315 ? -31.187 -12.515 8.738 1.00 82.62 315 VAL A CA 1
ATOM 2530 C C . VAL A 1 315 ? -32.342 -13.444 9.133 1.00 82.62 315 VAL A C 1
ATOM 2532 O O . VAL A 1 315 ? -32.874 -14.120 8.255 1.00 82.62 315 VAL A O 1
ATOM 2535 N N . PRO A 1 316 ? -32.776 -13.472 10.411 1.00 79.25 316 PRO A N 1
ATOM 2536 C CA . PRO A 1 316 ? -33.944 -14.253 10.825 1.00 79.25 316 PRO A CA 1
ATOM 2537 C C . PRO A 1 316 ? -35.190 -13.954 9.972 1.00 79.25 316 PRO A C 1
ATOM 2539 O O . PRO A 1 316 ? -35.498 -12.785 9.716 1.00 79.25 316 PRO A O 1
ATOM 2542 N N . GLU A 1 317 ? -35.935 -14.996 9.572 1.00 76.44 317 GLU A N 1
ATOM 2543 C CA . GLU A 1 317 ? -37.078 -14.889 8.642 1.00 76.44 317 GLU A CA 1
ATOM 2544 C C . GLU A 1 317 ? -38.125 -13.855 9.084 1.00 76.44 317 GLU A C 1
ATOM 2546 O O . GLU A 1 317 ? -38.644 -13.104 8.258 1.00 76.44 317 GLU A O 1
ATOM 2551 N N . GLU A 1 318 ? -38.395 -13.752 10.388 1.00 75.19 318 GLU A N 1
ATOM 2552 C CA . GLU A 1 318 ? -39.366 -12.801 10.945 1.00 75.19 318 GLU A CA 1
ATOM 2553 C C . GLU A 1 318 ? -38.969 -11.334 10.717 1.00 75.19 318 GLU A C 1
ATOM 2555 O O . GLU A 1 318 ? -39.831 -10.466 10.595 1.00 75.19 318 GLU A O 1
ATOM 2560 N N . ARG A 1 319 ? -37.664 -11.043 10.636 1.00 71.75 319 ARG A N 1
ATOM 2561 C CA . ARG A 1 319 ? -37.124 -9.686 10.449 1.00 71.75 319 ARG A CA 1
ATOM 2562 C C . ARG A 1 319 ? -36.729 -9.390 9.007 1.00 71.75 319 ARG A C 1
ATOM 2564 O O . ARG A 1 319 ? -36.528 -8.225 8.661 1.00 71.75 319 ARG A O 1
ATOM 2571 N N . TYR A 1 320 ? -36.640 -10.410 8.156 1.00 71.06 320 TYR A N 1
ATOM 2572 C CA . TYR A 1 320 ? -36.240 -10.269 6.759 1.00 71.06 320 TYR A CA 1
ATOM 2573 C C . TYR A 1 320 ? -37.031 -9.194 5.980 1.00 71.06 320 TYR A C 1
ATOM 2575 O O . TYR A 1 320 ? -36.387 -8.367 5.324 1.00 71.06 320 TYR A O 1
ATOM 2583 N N . PRO A 1 321 ? -38.381 -9.110 6.054 1.00 73.75 321 PRO A N 1
ATOM 2584 C CA . PRO A 1 321 ? -39.139 -8.106 5.302 1.00 73.75 321 PRO A CA 1
ATOM 2585 C C . PRO A 1 321 ? -38.756 -6.667 5.668 1.00 73.75 321 PRO A C 1
ATOM 2587 O O . PRO A 1 321 ? -38.615 -5.816 4.784 1.00 73.75 321 PRO A O 1
ATOM 2590 N N . ASP A 1 322 ? -38.530 -6.406 6.956 1.00 71.38 322 ASP A N 1
ATOM 2591 C CA . ASP A 1 322 ? -38.176 -5.083 7.469 1.00 71.38 322 ASP A CA 1
ATOM 2592 C C . ASP A 1 322 ? -36.733 -4.715 7.121 1.00 71.38 322 ASP A C 1
ATOM 2594 O O . ASP A 1 322 ? -36.461 -3.597 6.674 1.00 71.38 322 ASP A O 1
ATOM 2598 N N . VAL A 1 323 ? -35.808 -5.671 7.242 1.00 70.50 323 VAL A N 1
ATOM 2599 C CA . VAL A 1 323 ? -34.391 -5.467 6.912 1.00 70.50 323 VAL A CA 1
ATOM 2600 C C . VAL A 1 323 ? -34.193 -5.270 5.411 1.00 70.50 323 VAL A C 1
ATOM 2602 O O . VAL A 1 323 ? -33.469 -4.357 5.014 1.00 70.50 323 VAL A O 1
ATOM 2605 N N . LYS A 1 324 ? -34.891 -6.034 4.560 1.00 69.88 324 LYS A N 1
ATOM 2606 C CA . LYS A 1 324 ? -34.861 -5.857 3.100 1.00 69.88 324 LYS A CA 1
ATOM 2607 C C . LYS A 1 324 ? -35.432 -4.507 2.681 1.00 69.88 324 LYS A C 1
ATOM 2609 O O . LYS A 1 324 ? -34.832 -3.808 1.865 1.00 69.88 324 LYS A O 1
ATOM 2614 N N . LYS A 1 325 ? -36.588 -4.126 3.233 1.00 72.38 325 LYS A N 1
ATOM 2615 C CA . LYS A 1 325 ? -37.228 -2.837 2.938 1.00 72.38 325 LYS A CA 1
ATOM 2616 C C . LYS A 1 325 ? -36.335 -1.673 3.352 1.00 72.38 325 LYS A C 1
ATOM 2618 O O . LYS A 1 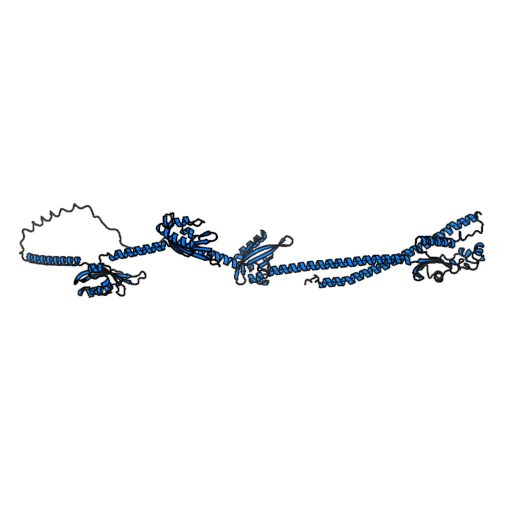325 ? -36.220 -0.698 2.613 1.00 72.38 325 LYS A O 1
ATOM 2623 N N . MET A 1 326 ? -35.676 -1.798 4.500 1.00 68.75 326 MET A N 1
ATOM 2624 C CA . MET A 1 326 ? -34.704 -0.823 4.964 1.00 68.75 326 MET A CA 1
ATOM 2625 C C . MET A 1 326 ? -33.484 -0.780 4.045 1.00 68.75 326 MET A C 1
ATOM 2627 O O . MET A 1 326 ? -33.189 0.286 3.529 1.00 68.75 326 MET A O 1
ATOM 2631 N N . PHE A 1 327 ? -32.840 -1.905 3.729 1.00 69.31 327 PHE A N 1
ATOM 2632 C CA . PHE A 1 327 ? -31.696 -1.940 2.809 1.00 69.31 327 PHE A CA 1
ATOM 2633 C C . PHE A 1 327 ? -32.000 -1.288 1.448 1.00 69.31 327 PHE A C 1
ATOM 2635 O O . PHE A 1 327 ? -31.225 -0.460 0.973 1.00 69.31 327 PHE A O 1
ATOM 2642 N N . MET A 1 328 ? -33.167 -1.576 0.863 1.00 68.75 328 MET A N 1
ATOM 2643 C CA . MET A 1 328 ? -33.600 -0.946 -0.391 1.00 68.75 328 MET A CA 1
ATOM 2644 C C . MET A 1 328 ? -33.826 0.566 -0.247 1.00 68.75 328 MET A C 1
ATOM 2646 O O . MET A 1 328 ? -33.382 1.338 -1.092 1.00 68.75 328 MET A O 1
ATOM 2650 N N . ALA A 1 329 ? -34.459 1.015 0.843 1.00 66.62 329 ALA A N 1
ATOM 2651 C CA . ALA A 1 329 ? -34.650 2.442 1.115 1.00 66.62 329 ALA A CA 1
ATOM 2652 C C . ALA A 1 329 ? -33.321 3.184 1.362 1.00 66.62 329 ALA A C 1
ATOM 2654 O O . ALA A 1 329 ? -33.203 4.375 1.067 1.00 66.62 329 ALA A O 1
ATOM 2655 N N . LEU A 1 330 ? -32.322 2.480 1.894 1.00 65.31 330 LEU A N 1
ATOM 2656 C CA . LEU A 1 330 ? -30.981 2.990 2.155 1.00 65.31 330 LEU A CA 1
ATOM 2657 C C . LEU A 1 330 ? -30.144 3.111 0.873 1.00 65.31 330 LEU A C 1
ATOM 2659 O O . LEU A 1 330 ? -29.374 4.057 0.752 1.00 65.31 330 LEU A O 1
ATOM 2663 N N . LEU A 1 331 ? -30.347 2.241 -0.121 1.00 65.62 331 LEU A N 1
ATOM 2664 C CA . LEU A 1 331 ? -29.752 2.406 -1.455 1.00 65.62 331 LEU A CA 1
ATOM 2665 C C . LEU A 1 331 ? -30.278 3.655 -2.191 1.00 65.62 331 LEU A C 1
ATOM 2667 O O . LEU A 1 331 ? -29.543 4.251 -2.973 1.00 65.62 331 LEU A O 1
ATOM 2671 N N . GLU A 1 332 ? -31.524 4.077 -1.937 1.00 66.12 332 GLU A N 1
ATOM 2672 C CA . GLU A 1 332 ? -32.119 5.274 -2.559 1.00 66.12 332 GLU A CA 1
ATOM 2673 C C . GLU A 1 332 ? -31.785 6.591 -1.837 1.00 66.12 332 GLU A C 1
ATOM 2675 O O . GLU A 1 332 ? -31.680 7.634 -2.485 1.00 66.12 332 GLU A O 1
ATOM 2680 N N . LYS A 1 333 ? -31.645 6.577 -0.502 1.00 60.00 333 LYS A N 1
ATOM 2681 C CA . LYS A 1 333 ? -31.427 7.787 0.323 1.00 60.00 333 LYS A CA 1
ATOM 2682 C C . LYS A 1 333 ? -29.994 7.963 0.844 1.00 60.00 333 LYS A C 1
ATOM 2684 O O . LYS A 1 333 ? -29.719 8.982 1.477 1.00 60.00 333 LYS A O 1
ATOM 2689 N N . GLY A 1 334 ? -29.107 7.009 0.567 1.00 60.72 334 GLY A N 1
ATOM 2690 C CA . GLY A 1 334 ? -27.765 6.918 1.140 1.00 60.72 334 GLY A CA 1
ATOM 2691 C C . GLY A 1 334 ? -27.748 5.974 2.342 1.00 60.72 334 GLY A C 1
ATOM 2692 O O . GLY A 1 334 ? -28.602 6.050 3.232 1.00 60.72 334 GLY A O 1
ATOM 2693 N N . ILE A 1 335 ? -26.787 5.051 2.354 1.00 61.41 335 ILE A N 1
ATOM 2694 C CA . ILE A 1 335 ? -26.716 3.998 3.370 1.00 61.41 335 ILE A CA 1
ATOM 2695 C C . ILE A 1 335 ? -26.233 4.607 4.696 1.00 61.41 335 ILE A C 1
ATOM 2697 O O . ILE A 1 335 ? -25.274 5.381 4.686 1.00 61.41 335 ILE A O 1
ATOM 2701 N N . PRO A 1 336 ? -26.838 4.290 5.858 1.00 62.38 336 PRO A N 1
ATOM 2702 C CA . PRO A 1 336 ? -26.378 4.786 7.137 1.00 62.38 336 PRO A CA 1
ATOM 2703 C C . PRO A 1 336 ? -25.003 4.188 7.388 1.00 62.38 336 PRO A C 1
ATOM 2705 O O . PRO A 1 336 ? -24.800 2.977 7.247 1.00 62.38 336 PRO A O 1
ATOM 2708 N N . ASN A 1 337 ? -24.074 5.038 7.813 1.00 67.31 337 ASN A N 1
ATOM 2709 C CA . ASN A 1 337 ? -22.719 4.604 8.128 1.00 67.31 337 ASN A CA 1
ATOM 2710 C C . ASN A 1 337 ? -22.689 3.533 9.220 1.00 67.31 337 ASN A C 1
ATOM 2712 O O . ASN A 1 337 ? -21.712 2.802 9.284 1.00 67.31 337 ASN A O 1
ATOM 2716 N N . GLN A 1 338 ? -23.715 3.435 10.070 1.00 75.31 338 GLN A N 1
ATOM 2717 C CA . GLN A 1 338 ? -23.775 2.469 11.159 1.00 75.31 338 GLN A CA 1
ATOM 2718 C C . GLN A 1 338 ? -25.192 1.916 11.322 1.00 75.31 338 GLN A C 1
ATOM 2720 O O . GLN A 1 338 ? -26.161 2.677 11.298 1.00 75.31 338 GLN A O 1
ATOM 2725 N N . PHE A 1 339 ? -25.311 0.600 11.476 1.00 77.62 339 PHE A N 1
ATOM 2726 C CA . PHE A 1 339 ? -26.593 -0.082 11.608 1.00 77.62 339 PHE A CA 1
ATOM 2727 C C . PHE A 1 339 ? -26.456 -1.391 12.398 1.00 77.62 339 PHE A C 1
ATOM 2729 O O . PHE A 1 339 ? -25.528 -2.150 12.161 1.00 77.62 339 PHE A O 1
ATOM 2736 N N . GLU A 1 340 ? -27.373 -1.692 13.315 1.00 83.19 340 GLU A N 1
ATOM 2737 C CA . GLU A 1 340 ? -27.343 -2.934 14.104 1.00 83.19 340 GLU A CA 1
ATOM 2738 C C . GLU A 1 340 ? -28.400 -3.926 13.618 1.00 83.19 340 GLU A C 1
ATOM 2740 O O . GLU A 1 340 ? -29.569 -3.574 13.443 1.00 83.19 340 GLU A O 1
ATOM 2745 N N . ASN A 1 341 ? -28.007 -5.186 13.421 1.00 83.00 341 ASN A N 1
ATOM 2746 C CA . ASN A 1 341 ? -28.936 -6.248 13.050 1.00 83.00 341 ASN A CA 1
ATOM 2747 C C . ASN A 1 341 ? -28.503 -7.612 13.597 1.00 83.00 341 ASN A C 1
ATOM 2749 O O . ASN A 1 341 ? -27.302 -7.902 13.593 1.00 83.00 341 ASN A O 1
ATOM 2753 N N . PRO A 1 342 ? -29.445 -8.464 14.043 1.00 83.50 342 PRO A N 1
ATOM 2754 C CA . PRO A 1 342 ? -29.121 -9.845 14.346 1.00 83.50 342 PRO A CA 1
ATOM 2755 C C . PRO A 1 342 ? -28.743 -10.616 13.076 1.00 83.50 342 PRO A C 1
ATOM 2757 O O . PRO A 1 342 ? -29.363 -10.482 12.024 1.00 83.50 342 PRO A O 1
ATOM 2760 N N . VAL A 1 343 ? -27.727 -11.450 13.215 1.00 88.06 343 VAL A N 1
ATOM 2761 C CA . VAL A 1 343 ? -27.253 -12.420 12.237 1.00 88.06 343 VAL A CA 1
ATOM 2762 C C . VAL A 1 343 ? -27.587 -13.799 12.787 1.00 88.06 343 VAL A C 1
ATOM 2764 O O . VAL A 1 343 ? -27.156 -14.150 13.880 1.00 88.06 343 VAL A O 1
ATOM 2767 N N . LEU A 1 344 ? -28.355 -14.573 12.034 1.00 88.81 344 LEU A N 1
ATOM 2768 C CA . LEU A 1 344 ? -28.628 -15.975 12.282 1.00 88.81 344 LEU A CA 1
ATOM 2769 C C . LEU A 1 344 ? -27.437 -16.807 11.803 1.00 88.81 344 LEU A C 1
ATOM 2771 O O . LEU A 1 344 ? -27.080 -16.799 10.622 1.00 88.81 344 LEU A O 1
ATOM 2775 N N . THR A 1 345 ? -26.811 -17.521 12.727 1.00 89.44 345 THR A N 1
ATOM 2776 C CA . THR A 1 345 ? -25.741 -18.465 12.420 1.00 89.44 345 THR A CA 1
ATOM 2777 C C . THR A 1 345 ? -26.317 -19.774 11.885 1.00 89.44 345 THR A C 1
ATOM 2779 O O . THR A 1 345 ? -27.493 -20.091 12.073 1.00 89.44 345 THR A O 1
ATOM 2782 N N . LYS A 1 346 ? -25.484 -20.576 11.216 1.00 87.62 346 LYS A N 1
ATOM 2783 C CA . LYS A 1 346 ? -25.903 -21.847 10.599 1.00 87.62 346 LYS A CA 1
ATOM 2784 C C . LYS A 1 346 ? -26.459 -22.874 11.595 1.00 87.62 346 LYS A C 1
ATOM 2786 O O . LYS A 1 346 ? -27.282 -23.709 11.236 1.00 87.62 346 LYS A O 1
ATOM 2791 N N . ASP A 1 347 ? -25.999 -22.829 12.839 1.00 86.56 347 ASP A N 1
ATOM 2792 C CA . ASP A 1 347 ? -26.470 -23.660 13.951 1.00 86.56 347 ASP A CA 1
ATOM 2793 C C . ASP A 1 347 ? -27.722 -23.092 14.652 1.00 86.56 347 ASP A C 1
ATOM 2795 O O . ASP A 1 347 ? -28.188 -23.673 15.629 1.00 86.56 347 ASP A O 1
ATOM 2799 N N . GLY A 1 348 ? -28.291 -21.996 14.137 1.00 83.38 348 GLY A N 1
ATOM 2800 C CA . GLY A 1 348 ? -29.563 -21.427 14.583 1.00 83.38 348 GLY A CA 1
ATOM 2801 C C . GLY A 1 348 ? -29.462 -20.426 15.736 1.00 83.38 348 GLY A C 1
ATOM 2802 O O . GLY A 1 348 ? -30.495 -20.031 16.273 1.00 83.38 348 GLY A O 1
ATOM 2803 N N . HIS A 1 349 ? -28.259 -20.001 16.128 1.00 86.38 349 HIS A N 1
ATOM 2804 C CA . HIS A 1 349 ? -28.082 -18.972 17.153 1.00 86.38 349 HIS A CA 1
ATOM 2805 C C . HIS A 1 349 ? -28.155 -17.565 16.548 1.00 86.38 349 HIS A C 1
ATOM 2807 O O . HIS A 1 349 ? -27.643 -17.296 15.464 1.00 86.38 349 HIS A O 1
ATOM 2813 N N . GLU A 1 350 ? -28.748 -16.622 17.275 1.00 88.62 350 GLU A N 1
ATOM 2814 C CA . GLU A 1 350 ? -28.702 -15.214 16.886 1.00 88.62 350 GLU A CA 1
ATOM 2815 C C . GLU A 1 350 ? -27.460 -14.528 17.463 1.00 88.62 350 GLU A C 1
ATOM 2817 O O . GLU A 1 350 ? -27.176 -14.597 18.661 1.00 88.62 350 GLU A O 1
ATOM 2822 N N . ARG A 1 351 ? -26.731 -13.816 16.605 1.00 87.50 351 ARG A N 1
ATOM 2823 C CA . ARG A 1 351 ? -25.605 -12.951 16.961 1.00 87.50 351 ARG A CA 1
ATOM 2824 C C . ARG A 1 351 ? -25.983 -11.505 16.711 1.00 87.50 351 ARG A C 1
ATOM 2826 O O . ARG A 1 351 ? -26.386 -11.148 15.612 1.00 87.50 351 ARG A O 1
ATOM 2833 N N . SER A 1 352 ? -25.841 -10.643 17.710 1.00 87.94 352 SER A N 1
ATOM 2834 C CA . SER A 1 352 ? -26.020 -9.202 17.523 1.00 87.94 352 SER A CA 1
ATOM 2835 C C . SER A 1 352 ? -24.797 -8.624 16.825 1.00 87.94 352 SER A C 1
ATOM 2837 O O . SER A 1 352 ? -23.710 -8.627 17.399 1.00 87.94 352 SER A O 1
ATOM 2839 N N . VAL A 1 353 ? -24.970 -8.109 15.607 1.00 89.25 353 VAL A N 1
ATOM 2840 C CA . VAL A 1 353 ? -23.869 -7.561 14.812 1.00 89.25 353 VAL A CA 1
ATOM 2841 C C . VAL A 1 353 ? -24.106 -6.087 14.532 1.00 89.25 353 VAL A C 1
ATOM 2843 O O . VAL A 1 353 ? -25.177 -5.683 14.073 1.00 89.25 353 VAL A O 1
ATOM 2846 N N . ILE A 1 354 ? -23.077 -5.282 14.789 1.00 89.50 354 ILE A N 1
ATOM 2847 C CA . ILE A 1 354 ? -23.044 -3.882 14.384 1.00 89.50 354 ILE A CA 1
ATOM 2848 C C . ILE A 1 354 ? -22.315 -3.753 13.052 1.00 89.50 354 ILE A C 1
ATOM 2850 O O . ILE A 1 354 ? -21.189 -4.220 12.891 1.00 89.50 354 ILE A O 1
ATOM 2854 N N . TRP A 1 355 ? -22.986 -3.140 12.089 1.00 87.44 355 TRP A N 1
ATOM 2855 C CA . TRP A 1 355 ? -22.549 -2.993 10.713 1.00 87.44 355 TRP A CA 1
ATOM 2856 C C . TRP A 1 355 ? -22.115 -1.567 10.439 1.00 87.44 355 TRP A C 1
ATOM 2858 O O . TRP A 1 355 ? -22.818 -0.621 10.786 1.00 87.44 355 TRP A O 1
ATOM 2868 N N . GLN A 1 356 ? -20.996 -1.428 9.745 1.00 87.06 356 GLN A N 1
ATOM 2869 C CA . GLN A 1 356 ? -20.525 -0.183 9.175 1.00 87.06 356 GLN A CA 1
ATOM 2870 C C . GLN A 1 356 ? -20.447 -0.326 7.662 1.00 87.06 356 GLN A C 1
ATOM 2872 O O . GLN A 1 356 ? -19.688 -1.141 7.141 1.00 87.06 356 GLN A O 1
ATOM 2877 N N . ASN A 1 357 ? -21.272 0.439 6.955 1.00 85.75 357 ASN A N 1
ATOM 2878 C CA . ASN A 1 357 ? -21.477 0.270 5.521 1.00 85.75 357 ASN A CA 1
ATOM 2879 C C . ASN A 1 357 ? -20.829 1.412 4.741 1.00 85.75 357 ASN A C 1
ATOM 2881 O O . ASN A 1 357 ? -20.797 2.557 5.188 1.00 85.75 357 ASN A O 1
ATOM 2885 N N . SER A 1 358 ? -20.314 1.106 3.558 1.00 84.56 358 SER A N 1
ATOM 2886 C CA . SER A 1 358 ? -19.783 2.090 2.619 1.00 84.56 358 SER A CA 1
ATOM 2887 C C . SER A 1 358 ? -20.173 1.722 1.194 1.00 84.56 358 SER A C 1
ATOM 2889 O O . SER A 1 358 ? -20.186 0.551 0.814 1.00 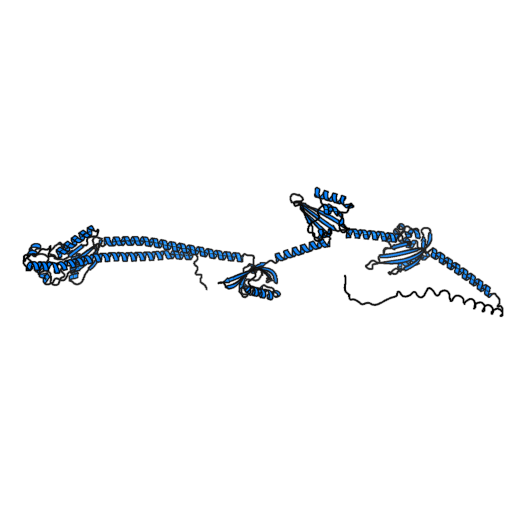84.56 358 SER A O 1
ATOM 2891 N N . GLU A 1 359 ? -20.501 2.731 0.394 1.00 85.00 359 GLU A N 1
ATOM 2892 C CA . GLU A 1 359 ? -20.858 2.537 -1.009 1.00 85.00 359 GLU A CA 1
ATOM 2893 C C . GLU A 1 359 ? -19.623 2.199 -1.845 1.00 85.00 359 GLU A C 1
ATOM 2895 O O . GLU A 1 359 ? -18.583 2.854 -1.751 1.00 85.00 359 GLU A O 1
ATOM 2900 N N . LEU A 1 360 ? -19.751 1.190 -2.706 1.00 83.62 360 LEU A N 1
ATOM 2901 C CA . LEU A 1 360 ? -18.740 0.861 -3.699 1.00 83.62 360 LEU A CA 1
ATOM 2902 C C . LEU A 1 360 ? -19.106 1.556 -5.016 1.00 83.62 360 LEU A C 1
ATOM 2904 O O . LEU A 1 360 ? -20.139 1.249 -5.617 1.00 83.62 360 LEU A O 1
ATOM 2908 N N . GLN A 1 361 ? -18.266 2.492 -5.465 1.00 81.94 361 GLN A N 1
ATOM 2909 C CA . GLN A 1 361 ? -18.484 3.255 -6.696 1.00 81.94 361 GLN A CA 1
ATOM 2910 C C . GLN A 1 361 ? -17.459 2.892 -7.776 1.00 81.94 361 GLN A C 1
ATOM 2912 O O . GLN A 1 361 ? -16.253 2.933 -7.540 1.00 81.94 361 GLN A O 1
ATOM 2917 N N . GLU A 1 362 ? -17.935 2.621 -8.991 1.00 82.94 362 GLU A N 1
ATOM 2918 C CA . GLU A 1 362 ? -17.110 2.522 -10.199 1.00 82.94 362 GLU A CA 1
ATOM 2919 C C . GLU A 1 362 ? -17.539 3.610 -11.191 1.00 82.94 362 GLU A C 1
ATOM 2921 O O . GLU A 1 362 ? -18.715 3.737 -11.532 1.00 82.94 362 GLU A O 1
ATOM 2926 N N . ASN A 1 363 ? -16.587 4.426 -11.660 1.00 79.25 363 ASN A N 1
ATOM 2927 C CA . ASN A 1 363 ? -16.833 5.535 -12.598 1.00 79.25 363 ASN A CA 1
ATOM 2928 C C . ASN A 1 363 ? -17.948 6.509 -12.154 1.00 79.25 363 ASN A C 1
ATOM 2930 O O . ASN A 1 363 ? -18.700 7.021 -12.984 1.00 79.25 363 ASN A O 1
ATOM 2934 N N . GLY A 1 364 ? -18.071 6.754 -10.845 1.00 74.44 364 GLY A N 1
ATOM 2935 C CA . GLY A 1 364 ? -19.082 7.650 -10.272 1.00 74.44 364 GLY A CA 1
ATOM 2936 C C . GLY A 1 364 ? -20.499 7.069 -10.209 1.00 74.44 364 GLY A C 1
ATOM 2937 O O . GLY A 1 364 ? -21.438 7.809 -9.930 1.00 74.44 364 GLY A O 1
ATOM 2938 N N . LYS A 1 365 ? -20.675 5.765 -10.465 1.00 80.50 365 LYS A N 1
ATOM 2939 C CA . LYS A 1 365 ? -21.933 5.041 -10.245 1.00 80.50 365 LYS A CA 1
ATOM 2940 C C . LYS A 1 365 ? -21.759 4.006 -9.142 1.00 80.50 365 LYS A C 1
ATOM 2942 O O . LYS A 1 365 ? -20.779 3.264 -9.138 1.00 80.50 365 LYS A O 1
ATOM 2947 N N . THR A 1 366 ? -22.727 3.931 -8.239 1.00 80.44 366 THR A N 1
ATOM 2948 C CA . THR A 1 366 ? -22.775 2.904 -7.196 1.00 80.44 366 THR A CA 1
ATOM 2949 C C . THR A 1 366 ? -23.017 1.538 -7.836 1.00 80.44 366 THR A C 1
ATOM 2951 O O . THR A 1 366 ? -23.986 1.353 -8.572 1.00 80.44 366 THR A O 1
ATOM 2954 N N . VAL A 1 367 ? -22.113 0.591 -7.587 1.00 85.31 367 VAL A N 1
ATOM 2955 C CA . VAL A 1 367 ? -22.166 -0.785 -8.114 1.00 85.31 367 VAL A CA 1
ATOM 2956 C C . VAL A 1 367 ? -22.434 -1.828 -7.025 1.00 85.31 367 VAL A C 1
ATOM 2958 O O . VAL A 1 367 ? -22.701 -2.990 -7.337 1.00 85.31 367 VAL A O 1
ATOM 2961 N N . GLY A 1 368 ? -22.386 -1.424 -5.755 1.00 86.06 368 GLY A N 1
ATOM 2962 C CA . GLY A 1 368 ? -22.601 -2.298 -4.608 1.00 86.06 368 GLY A CA 1
ATOM 2963 C C . GLY A 1 368 ? -22.239 -1.625 -3.288 1.00 86.06 368 GLY A C 1
ATOM 2964 O O . GLY A 1 368 ? -22.103 -0.402 -3.215 1.00 86.06 368 GLY A O 1
ATOM 2965 N N . THR A 1 369 ? -22.059 -2.435 -2.250 1.00 86.56 369 THR A N 1
ATOM 2966 C CA . THR A 1 369 ? -21.739 -1.990 -0.889 1.00 86.56 369 THR A CA 1
ATOM 2967 C C . THR A 1 369 ? -20.626 -2.847 -0.302 1.00 86.56 369 THR A C 1
ATOM 2969 O O . THR A 1 369 ? -20.592 -4.056 -0.523 1.00 86.56 369 THR A O 1
ATOM 2972 N N . ILE A 1 370 ? -19.728 -2.239 0.470 1.00 89.25 370 ILE A N 1
ATOM 2973 C CA . ILE A 1 370 ? -18.801 -2.955 1.348 1.00 89.25 370 ILE A CA 1
ATOM 2974 C C . ILE A 1 370 ? -19.192 -2.688 2.800 1.00 89.25 370 ILE A C 1
ATOM 2976 O O . ILE A 1 370 ? -19.372 -1.542 3.211 1.00 89.25 370 ILE A O 1
ATOM 2980 N N . SER A 1 371 ? -19.354 -3.761 3.559 1.00 88.62 371 SER A N 1
ATOM 2981 C CA . SER A 1 371 ? -19.931 -3.757 4.896 1.00 88.62 371 SER A CA 1
ATOM 2982 C C . SER A 1 371 ? -18.982 -4.437 5.873 1.00 88.62 371 SER A C 1
ATOM 2984 O O . SER A 1 371 ? -18.505 -5.543 5.618 1.00 88.62 371 SER A O 1
ATOM 2986 N N . PHE A 1 372 ? -18.714 -3.772 6.993 1.00 90.38 372 PHE A N 1
ATOM 2987 C CA . PHE A 1 372 ? -17.896 -4.266 8.097 1.00 90.38 372 PHE A CA 1
ATOM 2988 C C . PHE A 1 372 ? -18.809 -4.608 9.278 1.00 90.38 372 PHE A C 1
ATOM 2990 O O . PHE A 1 372 ? -19.446 -3.713 9.819 1.00 90.38 372 PHE A O 1
ATOM 2997 N N . GLY A 1 373 ? -18.901 -5.877 9.665 1.00 89.94 373 GLY A N 1
ATOM 2998 C CA . GLY A 1 373 ? -19.743 -6.364 10.758 1.00 89.94 373 GLY A CA 1
ATOM 2999 C C . GLY A 1 373 ? -18.921 -6.814 11.964 1.00 89.94 373 GLY A C 1
ATOM 3000 O O . GLY A 1 373 ? -18.042 -7.664 11.831 1.00 89.94 373 GLY A O 1
ATOM 3001 N N . MET A 1 374 ? -19.207 -6.284 13.150 1.00 89.06 374 MET A N 1
ATOM 3002 C CA . MET A 1 374 ? -18.583 -6.709 14.407 1.00 89.06 374 MET A CA 1
ATOM 3003 C C . MET A 1 374 ? -19.615 -7.400 15.305 1.00 89.06 374 MET A C 1
ATOM 3005 O O . MET A 1 374 ? -20.675 -6.834 15.567 1.00 89.06 374 MET A O 1
ATOM 3009 N N . ASP A 1 375 ? -19.312 -8.616 15.773 1.00 87.62 375 ASP A N 1
ATOM 3010 C CA . ASP A 1 375 ? -20.150 -9.326 16.749 1.00 87.62 375 ASP A CA 1
ATOM 3011 C C . ASP A 1 375 ? -20.048 -8.631 18.117 1.00 87.62 375 ASP A C 1
ATOM 3013 O O . ASP A 1 375 ? -18.981 -8.573 18.730 1.00 87.62 375 ASP A O 1
ATOM 3017 N N . ILE A 1 376 ? -21.171 -8.091 18.587 1.00 83.75 376 ILE A N 1
ATOM 3018 C CA . ILE A 1 376 ? -21.311 -7.412 19.880 1.00 83.75 376 ILE A CA 1
ATOM 3019 C C . ILE A 1 376 ? -22.150 -8.223 20.873 1.00 83.75 376 ILE A C 1
ATOM 3021 O O . ILE A 1 376 ? -22.487 -7.707 21.936 1.00 83.75 376 ILE A O 1
ATOM 3025 N N . THR A 1 377 ? -22.478 -9.484 20.572 1.00 82.69 377 THR A N 1
ATOM 3026 C CA . THR A 1 377 ? -23.354 -10.329 21.405 1.00 82.69 377 THR A CA 1
ATOM 3027 C C . THR A 1 377 ? -22.853 -10.408 22.847 1.00 82.69 377 THR A C 1
ATOM 3029 O O . THR A 1 377 ? -23.578 -10.066 23.779 1.00 82.69 377 THR A O 1
ATOM 3032 N N . HIS A 1 378 ? -21.577 -10.754 23.037 1.00 78.75 378 HIS A N 1
ATOM 3033 C CA . HIS A 1 378 ? -20.973 -10.857 24.368 1.00 78.75 378 HIS A CA 1
ATOM 3034 C C . HIS A 1 378 ? -20.919 -9.505 25.097 1.00 78.75 378 HIS A C 1
ATOM 3036 O O . HIS A 1 378 ? -21.238 -9.421 26.281 1.00 78.75 378 HIS A O 1
ATOM 3042 N N . SER A 1 379 ? -20.564 -8.429 24.383 1.00 74.75 379 SER A N 1
ATOM 3043 C CA . SER A 1 379 ? -20.524 -7.079 24.962 1.00 74.75 379 SER A CA 1
ATOM 3044 C C . SER A 1 379 ? -21.906 -6.637 25.434 1.00 74.75 379 SER A C 1
ATOM 3046 O O . SER A 1 379 ? -22.044 -6.100 26.529 1.00 74.75 379 SER A O 1
ATOM 3048 N N . ARG A 1 380 ? -22.936 -6.891 24.622 1.00 73.62 380 ARG A N 1
ATOM 3049 C CA . ARG A 1 380 ? -24.324 -6.552 24.933 1.00 73.62 380 ARG A CA 1
ATOM 3050 C C . ARG A 1 380 ? -24.814 -7.311 26.161 1.00 73.62 380 ARG A C 1
ATOM 3052 O O . ARG A 1 380 ? -25.436 -6.709 27.030 1.00 73.62 380 ARG A O 1
ATOM 3059 N N . GLN A 1 381 ? -24.485 -8.597 26.255 1.00 73.81 381 GLN A N 1
ATOM 3060 C CA . GLN A 1 381 ? -24.899 -9.440 27.370 1.00 73.81 381 GLN A CA 1
ATOM 3061 C C . GLN A 1 381 ? -24.228 -9.032 28.687 1.00 73.81 381 GLN A C 1
ATOM 3063 O O . GLN A 1 381 ? -24.891 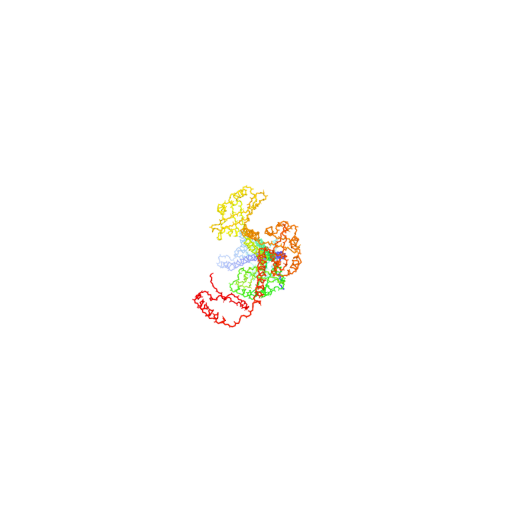-8.988 29.717 1.00 73.81 381 GLN A O 1
ATOM 3068 N N . ILE A 1 382 ? -22.951 -8.631 28.659 1.00 71.06 382 ILE A N 1
ATOM 3069 C CA . ILE A 1 382 ? -22.280 -8.057 29.836 1.00 71.06 382 ILE A CA 1
ATOM 3070 C C . ILE A 1 382 ? -22.955 -6.754 30.267 1.00 71.06 382 ILE A C 1
ATOM 3072 O O . ILE A 1 382 ? -23.240 -6.579 31.449 1.00 71.06 382 ILE A O 1
ATOM 3076 N N . SER A 1 383 ? -23.221 -5.840 29.330 1.00 73.00 383 SER A N 1
ATOM 3077 C CA . SER A 1 383 ? -23.861 -4.563 29.656 1.00 73.00 383 SER A CA 1
ATOM 3078 C C . SER A 1 383 ? -25.267 -4.745 30.233 1.00 73.00 383 SER A C 1
ATOM 3080 O O . SER A 1 383 ? -25.616 -4.055 31.187 1.00 73.00 383 SER A O 1
ATOM 3082 N N . GLN A 1 384 ? -26.052 -5.687 29.701 1.00 73.38 384 GLN A N 1
ATOM 3083 C CA . GLN A 1 384 ? -27.370 -6.026 30.244 1.00 73.38 384 GLN A CA 1
ATOM 3084 C C . GLN A 1 384 ? -27.265 -6.640 31.643 1.00 73.38 384 GLN A C 1
ATOM 3086 O O . GLN A 1 384 ? -27.917 -6.148 32.558 1.00 73.38 384 GLN A O 1
ATOM 3091 N N . ASN A 1 385 ? -26.380 -7.622 31.843 1.00 73.94 385 ASN A N 1
ATOM 3092 C CA . ASN A 1 385 ? -26.170 -8.243 33.155 1.00 73.94 385 ASN A CA 1
ATOM 3093 C C . ASN A 1 385 ? -25.708 -7.230 34.217 1.00 73.94 385 ASN A C 1
ATOM 3095 O O . ASN A 1 385 ? -26.077 -7.341 35.382 1.00 73.94 385 ASN A O 1
ATOM 3099 N N . LEU A 1 386 ? -24.878 -6.248 33.850 1.00 72.00 386 LEU A N 1
ATOM 3100 C CA . LEU A 1 386 ? -24.466 -5.181 34.768 1.00 72.00 386 LEU A CA 1
ATOM 3101 C C . LEU A 1 386 ? -25.644 -4.278 35.145 1.00 72.00 386 LEU A C 1
ATOM 3103 O O . LEU A 1 386 ? -25.858 -4.042 36.328 1.00 72.00 386 LEU A O 1
ATOM 3107 N N . ALA A 1 387 ? -26.444 -3.843 34.168 1.00 71.81 387 ALA A N 1
ATOM 3108 C CA . ALA A 1 387 ? -27.621 -3.019 34.432 1.00 71.81 387 ALA A CA 1
ATOM 3109 C C . ALA A 1 387 ? -28.664 -3.748 35.299 1.00 71.81 387 ALA A C 1
ATOM 3111 O O . ALA A 1 387 ? -29.232 -3.153 36.212 1.00 71.81 387 ALA A O 1
ATOM 3112 N N . GLU A 1 388 ? -28.895 -5.041 35.051 1.00 73.06 388 GLU A N 1
ATOM 3113 C CA . GLU A 1 388 ? -29.792 -5.865 35.868 1.00 73.06 388 GLU A CA 1
ATOM 3114 C C . GLU A 1 388 ? -29.281 -6.024 37.304 1.00 73.06 388 GLU A C 1
ATOM 3116 O O . GLU A 1 388 ? -30.061 -5.890 38.247 1.00 73.06 388 GLU A O 1
ATOM 3121 N N . GLN A 1 389 ? -27.975 -6.250 37.492 1.00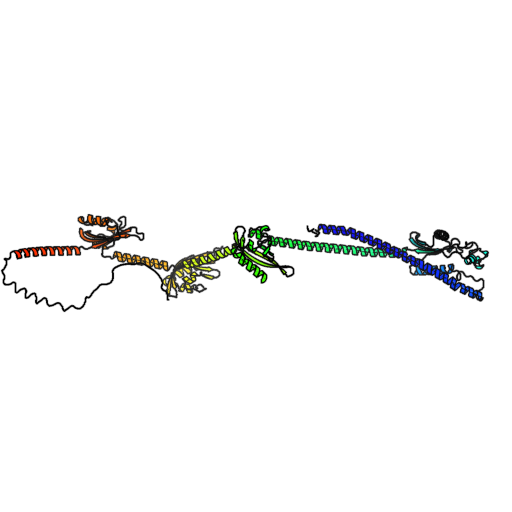 74.00 389 GLN A N 1
ATOM 3122 C CA . GLN A 1 389 ? -27.374 -6.323 38.827 1.00 74.00 389 GLN A CA 1
ATOM 3123 C C . GLN A 1 389 ? -27.461 -4.986 39.573 1.00 74.00 389 GLN A C 1
ATOM 3125 O O . GLN A 1 389 ? -27.804 -4.992 40.753 1.00 74.00 389 GLN A O 1
ATOM 3130 N N . ASP A 1 390 ? -27.215 -3.852 38.911 1.00 74.62 390 ASP A N 1
ATOM 3131 C CA . ASP A 1 390 ? -27.325 -2.524 39.531 1.00 74.62 390 ASP A CA 1
ATOM 3132 C C . ASP A 1 390 ? -28.763 -2.241 40.000 1.00 74.62 390 ASP A C 1
ATOM 3134 O O . ASP A 1 390 ? -28.978 -1.806 41.135 1.00 74.62 390 ASP A O 1
ATOM 3138 N N . VAL A 1 391 ? -29.765 -2.561 39.169 1.00 76.94 391 VAL A N 1
ATOM 3139 C CA . VAL A 1 391 ? -31.189 -2.439 39.534 1.00 76.94 391 VAL A CA 1
ATOM 3140 C C . VAL A 1 391 ? -31.550 -3.383 40.683 1.00 76.94 391 VAL A C 1
ATOM 3142 O O . VAL A 1 391 ? -32.246 -2.974 41.615 1.00 76.94 391 VAL A O 1
ATOM 3145 N N . MET A 1 392 ? -31.074 -4.631 40.649 1.00 78.44 392 MET A N 1
ATOM 3146 C CA . MET A 1 392 ? -31.337 -5.621 41.695 1.00 78.44 392 MET A CA 1
ATOM 3147 C C . MET A 1 392 ? -30.728 -5.203 43.039 1.00 78.44 392 MET A C 1
ATOM 3149 O O . MET A 1 392 ? -31.402 -5.294 44.064 1.00 78.44 392 MET A O 1
ATOM 3153 N N . LEU A 1 393 ? -29.487 -4.704 43.046 1.00 79.06 393 LEU A N 1
ATOM 3154 C CA . LEU A 1 393 ? -28.807 -4.228 44.253 1.00 79.06 393 LEU A CA 1
ATOM 3155 C C . LEU A 1 393 ? -29.469 -2.970 44.826 1.00 79.06 393 LEU A C 1
ATOM 3157 O O . LEU A 1 393 ? -29.681 -2.902 46.036 1.00 79.06 393 LEU A O 1
ATOM 3161 N N . SER A 1 394 ? -29.841 -2.007 43.976 1.00 79.69 394 SER A N 1
ATOM 3162 C CA . SER A 1 394 ? -30.580 -0.809 44.400 1.00 79.69 394 SER A CA 1
ATOM 3163 C C . SER A 1 394 ? -31.948 -1.175 44.993 1.00 79.69 394 SER A C 1
ATOM 3165 O O . SER A 1 394 ? -32.303 -0.728 46.084 1.00 79.69 394 SER A O 1
ATOM 3167 N N . SER A 1 395 ? -32.677 -2.093 44.348 1.00 79.94 395 SER A N 1
ATOM 3168 C CA . SER A 1 395 ? -33.969 -2.581 44.851 1.00 79.94 395 SER A CA 1
ATOM 3169 C C . SER A 1 395 ? -33.830 -3.325 46.182 1.00 79.94 395 SER A C 1
ATOM 3171 O O . SER A 1 395 ? -34.642 -3.125 47.081 1.00 79.94 395 SER A O 1
ATOM 3173 N N . ALA A 1 396 ? -32.797 -4.159 46.340 1.00 80.94 396 ALA A N 1
ATOM 3174 C CA . ALA A 1 396 ? -32.540 -4.880 47.585 1.00 80.94 396 ALA A CA 1
ATOM 3175 C C . ALA A 1 396 ? -32.232 -3.928 48.754 1.00 80.94 396 ALA A C 1
ATOM 3177 O O . ALA A 1 396 ? -32.738 -4.143 49.854 1.00 80.94 396 ALA A O 1
ATOM 3178 N N . GLN A 1 397 ? -31.455 -2.863 48.513 1.00 83.94 397 GLN A N 1
ATOM 3179 C CA . GLN A 1 397 ? -31.202 -1.806 49.502 1.00 83.94 397 GLN A CA 1
ATOM 3180 C C . GLN A 1 397 ? -32.500 -1.117 49.928 1.00 83.94 397 GLN A C 1
ATOM 3182 O O . GLN A 1 397 ? -32.751 -0.983 51.124 1.00 83.94 397 GLN A O 1
ATOM 3187 N N . HIS A 1 398 ? -33.341 -0.750 48.958 1.00 82.44 398 HIS A N 1
ATOM 3188 C CA . HIS A 1 398 ? -34.614 -0.082 49.217 1.00 82.44 398 HIS A CA 1
ATOM 3189 C C . HIS A 1 398 ? -35.591 -0.957 50.015 1.00 82.44 398 HIS A C 1
ATOM 3191 O O . HIS A 1 398 ? -36.141 -0.511 51.015 1.00 82.44 398 HIS A O 1
ATOM 3197 N N . ILE A 1 399 ? -35.771 -2.223 49.617 1.00 82.50 399 ILE A N 1
ATOM 3198 C CA . ILE A 1 399 ? -36.679 -3.168 50.293 1.00 82.50 399 ILE A CA 1
ATOM 3199 C C . ILE A 1 399 ? -36.217 -3.465 51.724 1.00 82.50 399 ILE A C 1
ATOM 3201 O O . ILE A 1 399 ? -37.042 -3.608 52.620 1.00 82.50 399 ILE A O 1
ATOM 3205 N N . ALA A 1 400 ? -34.906 -3.585 51.946 1.00 81.44 400 ALA A N 1
ATOM 3206 C CA . ALA A 1 400 ? -34.358 -3.872 53.269 1.00 81.44 400 ALA A CA 1
ATOM 3207 C C . ALA A 1 400 ? -34.238 -2.627 54.168 1.00 81.44 400 ALA A C 1
ATOM 3209 O O . ALA A 1 400 ? -33.822 -2.765 55.320 1.00 81.44 400 ALA A O 1
ATOM 3210 N N . HIS A 1 401 ? -34.554 -1.434 53.647 1.00 86.69 401 HIS A N 1
ATOM 3211 C CA . HIS A 1 401 ? -34.301 -0.142 54.290 1.00 86.69 401 HIS A CA 1
ATOM 3212 C C . HIS A 1 401 ? -32.850 0.012 54.762 1.00 86.69 401 HIS A C 1
ATOM 3214 O O . HIS A 1 401 ? -32.574 0.445 55.884 1.00 86.69 401 HIS A O 1
ATOM 3220 N N . ILE A 1 402 ? -31.915 -0.385 53.890 1.00 91.50 402 ILE A N 1
ATOM 3221 C CA . ILE A 1 402 ? -30.473 -0.340 54.132 1.00 91.50 402 ILE A CA 1
ATOM 3222 C C . ILE A 1 402 ? -29.833 0.722 53.238 1.00 91.50 402 ILE A C 1
ATOM 3224 O O . ILE A 1 402 ? -29.678 0.549 52.028 1.00 91.50 402 ILE A O 1
ATOM 3228 N N . GLY A 1 403 ? -29.392 1.808 53.862 1.00 91.50 403 GLY A N 1
ATOM 3229 C CA . GLY A 1 403 ? -28.548 2.826 53.260 1.00 91.50 403 GLY A CA 1
ATOM 3230 C C . GLY A 1 403 ? -27.069 2.475 53.392 1.00 91.50 403 GLY A C 1
ATOM 3231 O O . GLY A 1 403 ? -26.633 1.890 54.382 1.00 91.50 403 GLY A O 1
ATOM 3232 N N . ILE A 1 404 ? -26.274 2.852 52.395 1.00 91.69 404 ILE A N 1
ATOM 3233 C CA . ILE A 1 404 ? -24.819 2.711 52.425 1.00 91.69 404 ILE A CA 1
ATOM 3234 C C . ILE A 1 404 ? -24.207 4.089 52.246 1.00 91.69 404 ILE A C 1
ATOM 3236 O O . ILE A 1 404 ? -24.571 4.832 51.334 1.00 91.69 404 ILE A O 1
ATOM 3240 N N . TRP A 1 405 ? -23.226 4.414 53.074 1.00 92.19 405 TRP A N 1
ATOM 3241 C CA . TRP A 1 405 ? -22.368 5.561 52.845 1.00 92.19 405 TRP A CA 1
ATOM 3242 C C . TRP A 1 405 ? -20.920 5.126 52.691 1.00 92.19 405 TRP A C 1
ATOM 3244 O O . TRP A 1 405 ? -20.443 4.173 53.306 1.00 92.19 405 TRP A O 1
ATOM 3254 N N . ARG A 1 406 ? -20.193 5.847 51.845 1.00 91.75 406 ARG A N 1
ATOM 3255 C CA . ARG A 1 406 ? -18.774 5.628 51.597 1.00 91.75 406 ARG A CA 1
ATOM 3256 C C . ARG A 1 406 ? -18.038 6.948 51.686 1.00 91.75 406 ARG A C 1
ATOM 3258 O O . ARG A 1 406 ? -18.329 7.882 50.940 1.00 91.75 406 ARG A O 1
ATOM 3265 N N . LEU A 1 407 ? -17.055 7.000 52.572 1.00 88.69 407 LEU A N 1
ATOM 3266 C CA . LEU A 1 407 ? -16.176 8.139 52.779 1.00 88.69 407 LEU A CA 1
ATOM 3267 C C . LEU A 1 407 ? -14.779 7.799 52.268 1.00 88.69 407 LEU A C 1
ATOM 3269 O O . LEU A 1 407 ? -14.101 6.924 52.806 1.00 88.69 407 LEU A O 1
ATOM 3273 N N . ASN A 1 408 ? -14.320 8.511 51.245 1.00 87.75 408 ASN A N 1
ATOM 3274 C CA . ASN A 1 408 ? -12.924 8.449 50.831 1.00 87.75 408 ASN A CA 1
ATOM 3275 C C . ASN A 1 408 ? -12.095 9.386 51.722 1.00 87.75 408 ASN A C 1
ATOM 3277 O O . ASN A 1 408 ? -12.278 10.601 51.690 1.00 87.75 408 ASN A O 1
ATOM 3281 N N . ILE A 1 409 ? -11.170 8.825 52.504 1.00 83.44 409 ILE A N 1
ATOM 3282 C CA . ILE A 1 409 ? -10.413 9.561 53.530 1.00 83.44 409 ILE A CA 1
ATOM 3283 C C . ILE A 1 409 ? -9.426 10.561 52.912 1.00 83.44 409 ILE A C 1
ATOM 3285 O O . ILE A 1 409 ? -9.191 11.626 53.478 1.00 83.44 409 ILE A O 1
ATOM 3289 N N . LEU A 1 410 ? -8.867 10.248 51.738 1.00 82.75 410 LEU A N 1
ATOM 3290 C CA . LEU A 1 410 ? -7.874 11.094 51.065 1.00 82.75 410 LEU A CA 1
ATOM 3291 C C . LEU A 1 410 ? -8.506 12.332 50.424 1.00 82.75 410 LEU A C 1
ATOM 3293 O O . LEU A 1 410 ? -7.949 13.422 50.500 1.00 82.75 410 LEU A O 1
ATOM 3297 N N . SER A 1 411 ? -9.664 12.152 49.790 1.00 87.62 411 SER A N 1
ATOM 3298 C CA . SER A 1 411 ? -10.402 13.229 49.110 1.00 87.62 411 SER A CA 1
ATOM 3299 C C . SER A 1 411 ? -11.459 13.894 49.992 1.00 87.62 411 SER A C 1
ATOM 3301 O O . SER A 1 411 ? -12.085 14.854 49.557 1.00 87.62 411 SER A O 1
ATOM 3303 N N . GLN A 1 412 ? -11.692 13.366 51.199 1.00 83.12 412 GLN A N 1
ATOM 3304 C CA . GLN A 1 412 ? -12.780 13.761 52.103 1.00 83.12 412 GLN A CA 1
ATOM 3305 C C . GLN A 1 412 ? -14.163 13.773 51.432 1.00 83.12 412 GLN A C 1
ATOM 3307 O O . GLN A 1 412 ? -15.053 14.523 51.822 1.00 83.12 412 GLN A O 1
ATOM 3312 N N . THR A 1 413 ? -14.351 12.937 50.409 1.00 86.50 413 THR A N 1
ATOM 3313 C CA . THR A 1 413 ? -15.605 12.860 49.658 1.00 86.50 413 THR A CA 1
ATOM 3314 C C . THR A 1 413 ? -16.503 11.793 50.273 1.00 86.50 413 THR A C 1
ATOM 3316 O O . THR A 1 413 ? -16.141 10.612 50.291 1.00 86.50 413 THR A O 1
ATOM 3319 N N . LEU A 1 414 ? -17.660 12.220 50.784 1.00 88.94 414 LEU A N 1
ATOM 3320 C CA . LEU A 1 414 ? -18.732 11.354 51.265 1.00 88.94 414 LEU A CA 1
ATOM 3321 C C . LEU A 1 414 ? -19.714 11.089 50.123 1.00 88.94 414 LEU A C 1
ATOM 3323 O O . LEU A 1 414 ? -20.114 12.004 49.412 1.00 88.94 414 LEU A O 1
ATOM 3327 N N . THR A 1 415 ? -20.100 9.832 49.962 1.00 89.88 415 THR A N 1
ATOM 3328 C CA . THR A 1 415 ? -21.076 9.377 48.968 1.00 89.88 415 THR A CA 1
ATOM 3329 C C . THR A 1 415 ? -22.132 8.543 49.666 1.00 89.88 415 THR A C 1
ATOM 3331 O O . THR A 1 415 ? -21.800 7.774 50.567 1.00 89.88 415 THR A O 1
ATOM 3334 N N . TRP A 1 416 ? -23.389 8.725 49.282 1.00 92.00 416 TRP A N 1
ATOM 3335 C CA . TRP A 1 416 ? -24.555 8.038 49.830 1.00 92.00 416 TRP A CA 1
ATOM 3336 C C . TRP A 1 416 ? -25.217 7.215 48.728 1.00 92.00 416 TRP A C 1
ATOM 3338 O O . TRP A 1 416 ? -25.246 7.657 47.580 1.00 92.00 416 TRP A O 1
ATOM 3348 N N . SER A 1 417 ? -25.736 6.035 49.067 1.00 90.88 417 SER A N 1
ATOM 3349 C CA . SER A 1 417 ? -26.704 5.343 48.218 1.00 90.88 417 SER A CA 1
ATOM 3350 C C . SER A 1 417 ? -28.047 6.074 48.237 1.00 90.88 417 SER A C 1
ATOM 3352 O O . SER A 1 417 ? -28.330 6.837 49.164 1.00 90.88 417 SER A O 1
ATOM 3354 N N . ASP A 1 418 ? -28.895 5.816 47.242 1.00 88.19 418 ASP A N 1
ATOM 3355 C CA . ASP A 1 418 ? -30.224 6.434 47.148 1.00 88.19 418 ASP A CA 1
ATOM 3356 C C . ASP A 1 418 ? -31.060 6.197 48.420 1.00 88.19 418 ASP A C 1
ATOM 3358 O O . ASP A 1 418 ? -31.732 7.104 48.910 1.00 88.19 418 ASP A O 1
ATOM 3362 N N . GLU A 1 419 ? -30.939 5.013 49.030 1.00 91.12 419 GLU A N 1
ATOM 3363 C CA . GLU A 1 419 ? -31.680 4.672 50.248 1.00 91.12 419 GLU A CA 1
ATOM 3364 C C . GLU A 1 419 ? -31.250 5.483 51.482 1.00 91.12 419 GLU A C 1
ATOM 3366 O O . GLU A 1 419 ? -32.083 5.768 52.340 1.00 91.12 419 GLU A O 1
ATOM 3371 N N . MET A 1 420 ? -30.001 5.961 51.561 1.00 91.62 420 MET A N 1
ATOM 3372 C CA . MET A 1 420 ? -29.604 6.885 52.637 1.00 91.62 420 MET A CA 1
ATOM 3373 C C . MET A 1 420 ? -30.451 8.161 52.611 1.00 91.62 420 MET A C 1
ATOM 3375 O O . MET A 1 420 ? -30.867 8.658 53.656 1.00 91.62 420 MET A O 1
ATOM 3379 N N . PHE A 1 421 ? -30.760 8.690 51.426 1.00 90.25 421 PHE A N 1
ATOM 3380 C CA . PHE A 1 421 ? -31.614 9.870 51.318 1.00 90.25 421 PHE A CA 1
ATOM 3381 C C . PHE A 1 421 ? -33.041 9.582 51.795 1.00 90.25 421 PHE A C 1
ATOM 3383 O O . PHE A 1 421 ? -33.651 10.453 52.414 1.00 90.25 421 PHE A O 1
ATOM 3390 N N . ASN A 1 422 ? -33.553 8.367 51.583 1.00 88.06 422 ASN A N 1
ATOM 3391 C CA . ASN A 1 422 ? -34.860 7.950 52.094 1.00 88.06 422 ASN A CA 1
ATOM 3392 C C . ASN A 1 422 ? -34.867 7.834 53.623 1.00 88.06 422 ASN A C 1
ATOM 3394 O O . ASN A 1 422 ? -35.738 8.419 54.266 1.00 88.06 422 ASN A O 1
ATOM 3398 N N . ILE A 1 423 ? -33.874 7.158 54.212 1.00 89.75 423 ILE A N 1
ATOM 3399 C CA . ILE A 1 423 ? -33.764 6.957 55.669 1.00 89.75 423 ILE A CA 1
ATOM 3400 C C . ILE A 1 423 ? -33.756 8.295 56.420 1.00 89.75 423 ILE A C 1
ATOM 3402 O O . ILE A 1 423 ? -34.440 8.448 57.431 1.00 89.75 423 ILE A O 1
ATOM 3406 N N . TYR A 1 424 ? -33.028 9.284 55.898 1.00 89.19 424 TYR A N 1
ATOM 3407 C CA . TYR A 1 424 ? -32.911 10.615 56.501 1.00 89.19 424 TYR A CA 1
ATOM 3408 C C . TYR A 1 424 ? -33.986 11.618 56.033 1.00 89.19 424 TYR A C 1
ATOM 3410 O O . TYR A 1 424 ? -33.901 12.800 56.373 1.00 89.19 424 TYR A O 1
ATOM 3418 N N . GLY A 1 425 ? -34.989 11.189 55.255 1.00 84.06 425 GLY A N 1
ATOM 3419 C CA . GLY A 1 425 ? -36.115 12.034 54.830 1.00 84.06 425 GLY A CA 1
ATOM 3420 C C . GLY A 1 425 ? -35.750 13.151 53.838 1.00 84.06 425 GLY A C 1
ATOM 3421 O O . GLY A 1 425 ? -36.356 14.221 53.858 1.00 84.06 425 GLY A O 1
ATOM 3422 N N . ARG A 1 426 ? -34.744 12.935 52.980 1.00 82.31 426 ARG A N 1
ATOM 3423 C CA . ARG A 1 426 ? -34.203 13.906 52.004 1.00 82.31 426 ARG A CA 1
ATOM 3424 C C . ARG A 1 426 ? -34.367 13.462 50.548 1.00 82.31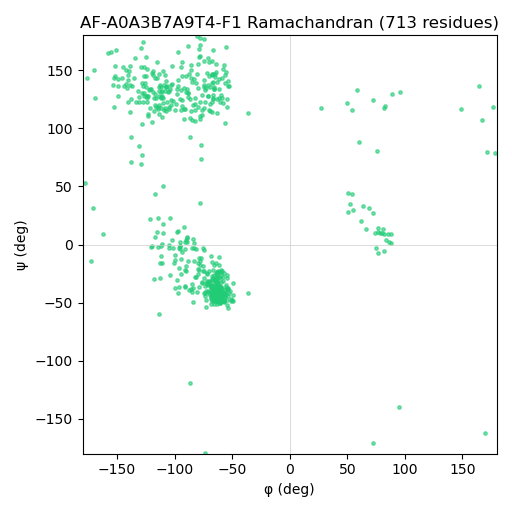 426 ARG A C 1
ATOM 3426 O O . ARG A 1 426 ? -33.451 13.607 49.737 1.00 82.31 426 ARG A O 1
ATOM 3433 N N . GLN A 1 427 ? -35.540 12.944 50.204 1.00 75.06 427 GLN A N 1
ATOM 3434 C CA . GLN A 1 427 ? -35.880 12.545 48.835 1.00 75.06 427 GLN A CA 1
ATOM 3435 C C . GLN A 1 427 ? -35.672 13.708 47.846 1.00 75.06 427 GLN A C 1
ATOM 3437 O O . GLN A 1 427 ? -36.196 14.804 48.041 1.00 75.06 427 GLN A O 1
ATOM 3442 N N . GLY A 1 428 ? -34.882 13.477 46.791 1.00 67.81 428 GLY A N 1
ATOM 3443 C CA . GLY A 1 428 ? -34.579 14.474 45.753 1.00 67.81 428 GLY A CA 1
ATOM 3444 C C . GLY A 1 428 ? -33.378 15.388 46.036 1.00 67.81 428 GLY A C 1
ATOM 3445 O O . GLY A 1 428 ? -33.070 16.252 45.215 1.00 67.81 428 GLY A O 1
ATOM 3446 N N . SER A 1 429 ? -32.676 15.209 47.160 1.00 77.75 429 SER A N 1
ATOM 3447 C CA . SER A 1 429 ? -31.371 15.838 47.391 1.00 77.75 429 SER A CA 1
ATOM 3448 C C . SER A 1 429 ? -30.256 15.010 46.743 1.00 77.75 429 SER A C 1
ATOM 3450 O O . SER A 1 429 ? -30.310 13.788 46.770 1.00 77.75 429 SER A O 1
ATOM 3452 N N . LEU A 1 430 ? -29.244 15.671 46.173 1.00 75.81 430 LEU A N 1
ATOM 3453 C CA . LEU A 1 430 ? -28.053 15.013 45.609 1.00 75.81 430 LEU A CA 1
ATOM 3454 C C . LEU A 1 430 ? -26.835 15.087 46.545 1.00 75.81 430 LEU A C 1
ATOM 3456 O O . LEU A 1 430 ? -25.782 14.538 46.227 1.00 75.81 430 LEU A O 1
ATOM 3460 N N . GLU A 1 431 ? -26.959 15.771 47.687 1.00 83.81 431 GLU A N 1
ATOM 3461 C CA . GLU A 1 431 ? -25.845 16.031 48.601 1.00 83.81 431 GLU A CA 1
ATOM 3462 C C . GLU A 1 431 ? -26.058 15.345 49.963 1.00 83.81 431 GLU A C 1
ATOM 3464 O O . GLU A 1 431 ? -27.095 15.567 50.601 1.00 83.81 431 GLU A O 1
ATOM 3469 N N . PRO A 1 432 ? -25.092 14.528 50.429 1.00 88.00 432 PRO A N 1
ATOM 3470 C CA . PRO A 1 432 ? -25.099 13.944 51.769 1.00 88.00 432 PRO A CA 1
ATOM 3471 C C . PRO A 1 432 ? -25.171 14.991 52.885 1.00 88.00 432 PRO A C 1
ATOM 3473 O O . PRO A 1 432 ? -24.681 16.110 52.732 1.00 88.00 432 PRO A O 1
ATOM 3476 N N . LEU A 1 433 ? -25.703 14.606 54.049 1.00 86.19 433 LEU A N 1
ATOM 3477 C CA . LEU A 1 433 ? -25.669 15.465 55.236 1.00 86.19 433 LEU A CA 1
ATOM 3478 C C . LEU A 1 433 ? -24.228 15.737 55.688 1.00 86.19 433 LEU A C 1
ATOM 3480 O O . LEU A 1 433 ? -23.392 14.831 55.752 1.00 86.19 433 LEU A O 1
ATOM 3484 N N . SER A 1 434 ? -23.953 16.976 56.096 1.00 85.88 434 SER A N 1
ATOM 3485 C CA . SER A 1 434 ? -22.727 17.284 56.831 1.00 85.88 434 SER A CA 1
ATOM 3486 C C . SER A 1 434 ? -22.742 16.633 58.222 1.00 85.88 434 SER A C 1
ATOM 3488 O O . SER A 1 434 ? -23.801 16.365 58.794 1.00 85.88 434 SER A O 1
ATOM 3490 N N . LYS A 1 435 ? -21.559 16.437 58.828 1.00 83.19 435 LYS A N 1
ATOM 3491 C CA . LYS A 1 435 ? -21.440 15.864 60.188 1.00 83.19 435 LYS A CA 1
ATOM 3492 C C . LYS A 1 435 ? -22.280 16.634 61.220 1.00 83.19 435 LYS A C 1
ATOM 3494 O O . LYS A 1 435 ? -22.857 16.021 62.111 1.00 83.19 435 LYS A O 1
ATOM 3499 N N . ALA A 1 436 ? -22.349 17.962 61.105 1.00 84.75 436 ALA A N 1
ATOM 3500 C CA . ALA A 1 436 ? -23.109 18.801 62.030 1.00 84.75 436 ALA A CA 1
ATOM 3501 C C . ALA A 1 436 ? -24.626 18.623 61.867 1.00 84.75 436 ALA A C 1
ATOM 3503 O O . ALA A 1 436 ? -25.340 18.541 62.864 1.00 84.75 436 ALA A O 1
ATOM 3504 N N . GLU A 1 437 ? -25.109 18.531 60.625 1.00 87.75 437 GLU A N 1
ATOM 3505 C CA . GLU A 1 437 ? -26.530 18.312 60.338 1.00 87.75 437 GLU A CA 1
ATOM 3506 C C . GLU A 1 437 ? -26.976 16.914 60.762 1.00 87.75 437 GLU A C 1
ATOM 3508 O O . GLU A 1 437 ? -27.992 16.785 61.436 1.00 87.75 437 GLU A O 1
ATOM 3513 N N . TRP A 1 438 ? -26.192 15.880 60.440 1.00 89.69 438 TRP A N 1
ATOM 3514 C CA . TRP A 1 438 ? -26.459 14.510 60.880 1.00 89.69 438 TRP A CA 1
ATOM 3515 C C . TRP A 1 438 ? -26.534 14.414 62.410 1.00 89.69 438 TRP A C 1
ATOM 3517 O O . TRP A 1 438 ? -27.511 13.901 62.954 1.00 89.69 438 TRP A O 1
ATOM 3527 N N . PHE A 1 439 ? -25.558 14.986 63.123 1.00 89.06 439 PHE A N 1
ATOM 3528 C CA . PHE A 1 439 ? -25.519 14.920 64.585 1.00 89.06 439 PHE A CA 1
ATOM 3529 C C . PHE A 1 439 ? -26.705 15.640 65.251 1.00 89.06 439 PHE A C 1
ATOM 3531 O O . PHE A 1 439 ? -27.165 15.240 66.323 1.00 89.06 439 PHE A O 1
ATOM 3538 N N . ALA A 1 440 ? -27.235 16.691 64.615 1.00 88.75 440 ALA A N 1
ATOM 3539 C CA . ALA A 1 440 ? -28.398 17.419 65.114 1.00 88.75 440 ALA A CA 1
ATOM 3540 C C . ALA A 1 440 ? -29.685 16.574 65.102 1.00 88.75 440 ALA A C 1
ATOM 3542 O O . ALA A 1 440 ? -30.539 16.781 65.967 1.00 88.75 440 ALA A O 1
ATOM 3543 N N . LEU A 1 441 ? -29.801 15.611 64.180 1.00 90.44 441 LEU A N 1
ATOM 3544 C CA . LEU A 1 441 ? -30.957 14.715 64.068 1.00 90.44 441 LEU A CA 1
ATOM 3545 C C . LEU A 1 441 ? -30.971 13.622 65.143 1.00 90.44 441 LEU A C 1
ATOM 3547 O O . LEU A 1 441 ? -32.015 13.037 65.403 1.00 90.44 441 LEU A O 1
ATOM 3551 N N . ILE A 1 442 ? -29.844 13.338 65.795 1.00 92.25 442 ILE A N 1
ATOM 3552 C CA . ILE A 1 442 ? -29.768 12.302 66.832 1.00 92.25 442 ILE A CA 1
ATOM 3553 C C . ILE A 1 442 ? -30.554 12.745 68.068 1.00 92.25 442 ILE A C 1
ATOM 3555 O O . ILE A 1 442 ? -30.409 13.885 68.535 1.00 92.25 442 ILE A O 1
ATOM 3559 N N . ARG A 1 443 ? -31.351 11.829 68.635 1.00 90.25 443 ARG A N 1
ATOM 3560 C CA . ARG A 1 443 ? -32.102 12.048 69.880 1.00 90.25 443 ARG A CA 1
ATOM 3561 C C . ARG A 1 443 ? -31.177 12.510 70.998 1.00 90.25 443 ARG A C 1
ATOM 3563 O O . ARG A 1 443 ? -30.068 12.006 71.168 1.00 90.25 443 ARG A O 1
ATOM 3570 N N . HIS A 1 444 ? -31.662 13.445 71.811 1.00 87.62 444 HIS A N 1
ATOM 3571 C CA . HIS A 1 444 ? -30.858 14.080 72.855 1.00 87.62 444 HIS A CA 1
ATOM 3572 C C . HIS A 1 444 ? -30.207 13.073 73.823 1.00 87.62 444 HIS A C 1
ATOM 3574 O O . HIS A 1 444 ? -29.061 13.262 74.222 1.00 87.62 444 HIS A O 1
ATOM 3580 N N . GLU A 1 445 ? -30.918 11.999 74.173 1.00 90.06 445 GLU A N 1
ATOM 3581 C CA . GLU A 1 445 ? -30.429 10.936 75.062 1.00 90.06 445 GLU A CA 1
ATOM 3582 C C . GLU A 1 445 ? -29.293 10.094 74.461 1.00 90.06 445 GLU A C 1
ATOM 3584 O O . GLU A 1 445 ? -28.406 9.651 75.189 1.00 90.06 445 GLU A O 1
ATOM 3589 N N . ASP A 1 446 ? -29.260 9.945 73.134 1.00 91.19 446 ASP A N 1
ATOM 3590 C CA . ASP A 1 446 ? -28.266 9.131 72.434 1.00 91.19 446 ASP A CA 1
ATOM 3591 C C . ASP A 1 446 ? -27.022 9.922 72.012 1.00 91.19 446 ASP A C 1
ATOM 3593 O O . ASP A 1 446 ? -25.949 9.338 71.846 1.00 91.19 446 ASP A O 1
ATOM 3597 N N . ARG A 1 447 ? -27.117 11.255 71.899 1.00 90.75 447 ARG A N 1
ATOM 3598 C CA . ARG A 1 447 ? -26.036 12.129 71.398 1.00 90.75 447 ARG A CA 1
ATOM 3599 C C . ARG A 1 447 ? -24.686 11.898 72.069 1.00 90.75 447 ARG A C 1
ATOM 3601 O O . ARG A 1 447 ? -23.680 11.789 71.376 1.00 90.75 447 ARG A O 1
ATOM 3608 N N . ALA A 1 448 ? -24.642 11.822 73.401 1.00 88.69 448 ALA A N 1
ATOM 3609 C CA . ALA A 1 448 ? -23.381 11.668 74.131 1.00 88.69 448 ALA A CA 1
ATOM 3610 C C . ALA A 1 448 ? -22.686 10.334 73.805 1.00 88.69 448 ALA A C 1
ATOM 3612 O O . ALA A 1 448 ? -21.478 10.297 73.567 1.00 88.69 448 ALA A O 1
ATOM 3613 N N . ARG A 1 449 ? -23.467 9.250 73.740 1.00 92.44 449 ARG A N 1
ATOM 3614 C CA . ARG A 1 449 ? -22.989 7.903 73.415 1.00 92.44 449 ARG A CA 1
ATOM 3615 C C . ARG A 1 449 ? -22.545 7.812 71.956 1.00 92.44 449 ARG A C 1
ATOM 3617 O O . ARG A 1 449 ? -21.452 7.319 71.688 1.00 92.44 449 ARG A O 1
ATOM 3624 N N . VAL A 1 450 ? -23.358 8.319 71.028 1.00 90.81 450 VAL A N 1
ATOM 3625 C CA . VAL A 1 450 ? -23.045 8.293 69.593 1.00 90.81 450 VAL A CA 1
ATOM 3626 C C . VAL A 1 450 ? -21.801 9.130 69.290 1.00 90.81 450 VAL A C 1
ATOM 3628 O O . VAL A 1 450 ? -20.889 8.638 68.629 1.00 90.81 450 VAL A O 1
ATOM 3631 N N . GLN A 1 451 ? -21.689 10.342 69.845 1.00 88.31 451 GLN A N 1
ATOM 3632 C CA . GLN A 1 451 ? -20.505 11.191 69.665 1.00 88.31 451 GLN A CA 1
ATOM 3633 C C . GLN A 1 451 ? -19.220 10.475 70.099 1.00 88.31 451 GLN A C 1
ATOM 3635 O O . GLN A 1 451 ? -18.225 10.496 69.378 1.00 88.31 451 GLN A O 1
ATOM 3640 N N . GLN A 1 452 ? -19.247 9.803 71.254 1.00 88.06 452 GLN A N 1
ATOM 3641 C CA . GLN A 1 452 ? -18.089 9.078 71.773 1.00 88.06 452 GLN A CA 1
ATOM 3642 C C . GLN A 1 452 ? -17.651 7.938 70.841 1.00 88.06 452 GLN A C 1
ATOM 3644 O O . GLN A 1 452 ? -16.451 7.751 70.622 1.00 88.06 452 GLN A O 1
ATOM 3649 N N . VAL A 1 453 ? -18.605 7.180 70.291 1.00 87.94 453 VAL A N 1
ATOM 3650 C CA . VAL A 1 453 ? -18.320 6.073 69.364 1.00 87.94 453 VAL A CA 1
ATOM 3651 C C . VAL A 1 453 ? -17.753 6.600 68.047 1.00 87.94 453 VAL A C 1
ATOM 3653 O O . VAL A 1 453 ? -16.705 6.130 67.607 1.00 87.94 453 VAL A O 1
ATOM 3656 N N . PHE A 1 454 ? -18.368 7.632 67.470 1.00 85.06 454 PHE A N 1
ATOM 3657 C CA . PHE A 1 454 ? -17.927 8.217 66.204 1.00 85.06 454 PHE A CA 1
ATOM 3658 C C . PHE A 1 454 ? -16.567 8.910 66.307 1.00 85.06 454 PHE A C 1
ATOM 3660 O O . PHE A 1 454 ? -15.726 8.746 65.424 1.00 85.06 454 PHE A O 1
ATOM 3667 N N . ASP A 1 455 ? -16.303 9.658 67.380 1.00 82.94 455 ASP A N 1
ATOM 3668 C CA . ASP A 1 455 ? -15.002 10.306 67.563 1.00 82.94 455 ASP A CA 1
ATOM 3669 C C . ASP A 1 455 ? -13.892 9.278 67.787 1.00 82.94 455 ASP A C 1
ATOM 3671 O O . ASP A 1 455 ? -12.794 9.428 67.244 1.00 82.94 455 ASP A O 1
ATOM 3675 N N . LYS A 1 456 ? -14.173 8.188 68.514 1.00 83.62 456 LYS A N 1
ATOM 3676 C CA . LYS A 1 456 ? -13.235 7.069 68.642 1.00 83.62 456 LYS A CA 1
ATOM 3677 C C . LYS A 1 456 ? -12.981 6.407 67.287 1.00 83.62 456 LYS A C 1
ATOM 3679 O O . LYS A 1 456 ? -11.822 6.188 66.945 1.00 83.62 456 LYS A O 1
ATOM 3684 N N . ALA A 1 457 ? -14.019 6.131 66.504 1.00 81.69 457 ALA A N 1
ATOM 3685 C CA . ALA A 1 457 ? -13.885 5.510 65.189 1.00 81.69 457 ALA A CA 1
ATOM 3686 C C . ALA A 1 457 ? -13.082 6.385 64.214 1.00 81.69 457 ALA A C 1
ATOM 3688 O O . ALA A 1 457 ? -12.173 5.897 63.553 1.00 81.69 457 ALA A O 1
ATOM 3689 N N . LEU A 1 458 ? -13.324 7.699 64.185 1.00 73.50 458 LEU A N 1
ATOM 3690 C CA . LEU A 1 458 ? -12.598 8.629 63.311 1.00 73.50 458 LEU A CA 1
ATOM 3691 C C . LEU A 1 458 ? -11.132 8.838 63.726 1.00 73.50 458 LEU A C 1
ATOM 3693 O O . LEU A 1 458 ? -10.287 9.085 62.868 1.00 73.50 458 LEU A O 1
ATOM 3697 N N . THR A 1 459 ? -10.819 8.754 65.022 1.00 75.81 459 THR A N 1
ATOM 3698 C CA . THR A 1 459 ? -9.450 8.960 65.535 1.00 75.81 459 THR A CA 1
ATOM 3699 C C . THR A 1 459 ? -8.609 7.690 65.533 1.00 75.81 459 THR A C 1
ATOM 3701 O O . THR A 1 459 ? -7.420 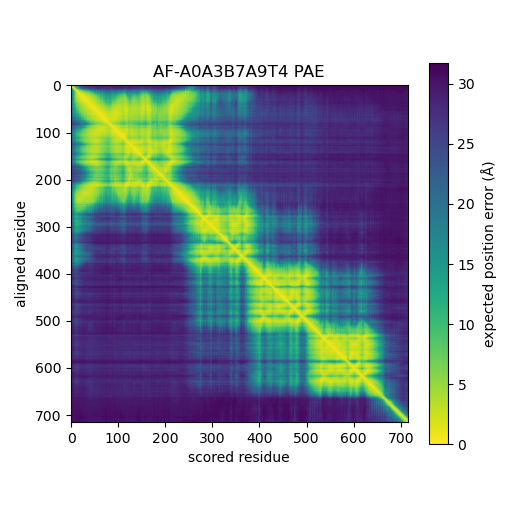7.741 65.229 1.00 75.81 459 THR A O 1
ATOM 3704 N N . THR A 1 460 ? -9.212 6.551 65.873 1.00 75.25 460 THR A N 1
ATOM 3705 C CA . THR A 1 460 ? -8.519 5.257 65.985 1.00 75.25 460 THR A CA 1
ATOM 3706 C C . THR A 1 460 ? -8.700 4.366 64.762 1.00 75.25 460 THR A C 1
ATOM 3708 O O . THR A 1 460 ? -8.015 3.351 64.667 1.00 75.25 460 THR A O 1
ATOM 3711 N N . LEU A 1 461 ? -9.585 4.750 63.832 1.00 74.00 461 LEU A N 1
ATOM 3712 C CA . LEU A 1 461 ? -9.925 3.994 62.625 1.00 74.00 461 LEU A CA 1
ATOM 3713 C C . LEU A 1 461 ? -10.354 2.558 62.954 1.00 74.00 461 LEU A C 1
ATOM 3715 O O . LEU A 1 461 ? -9.920 1.597 62.319 1.00 74.00 461 LEU A O 1
ATOM 3719 N N . THR A 1 462 ? -11.181 2.419 63.992 1.00 78.62 462 THR A N 1
ATOM 3720 C CA . THR A 1 462 ? -11.727 1.136 64.441 1.00 78.62 462 THR A CA 1
ATOM 3721 C C . THR A 1 462 ? -13.178 0.974 63.984 1.00 78.62 462 THR A C 1
ATOM 3723 O O . THR A 1 462 ? -13.937 1.942 64.084 1.00 78.62 462 THR A O 1
ATOM 3726 N N . PRO A 1 463 ? -13.577 -0.229 63.517 1.00 85.19 463 PRO A N 1
ATOM 3727 C CA . PRO A 1 463 ? -14.971 -0.530 63.217 1.00 85.19 463 PRO A CA 1
ATOM 3728 C C . PRO A 1 463 ? -15.872 -0.265 64.421 1.00 85.19 463 PRO A C 1
ATOM 3730 O O . PRO A 1 463 ? -15.455 -0.446 65.571 1.00 85.19 463 PRO A O 1
ATOM 3733 N N . TYR A 1 464 ? -17.111 0.129 64.155 1.00 89.81 464 TYR A N 1
ATOM 3734 C CA . TYR A 1 464 ? -18.119 0.297 65.190 1.00 89.81 464 TYR A CA 1
ATOM 3735 C C . TYR A 1 464 ? -19.468 -0.226 64.723 1.00 89.81 464 TYR A C 1
ATOM 3737 O O . TYR A 1 464 ? -19.768 -0.219 63.534 1.00 89.81 464 TYR A O 1
ATOM 3745 N N . ASP A 1 465 ? -20.259 -0.623 65.708 1.00 91.69 465 ASP A N 1
ATOM 3746 C CA . ASP A 1 465 ? -21.628 -1.092 65.579 1.00 91.69 465 ASP A CA 1
ATOM 3747 C C . ASP A 1 465 ? -22.432 -0.372 66.668 1.00 91.69 465 ASP A C 1
ATOM 3749 O O . ASP A 1 465 ? -22.051 -0.378 67.850 1.00 91.69 465 ASP A O 1
ATOM 3753 N N . ILE A 1 466 ? -23.470 0.358 66.267 1.00 93.25 466 ILE A N 1
ATOM 3754 C CA . ILE A 1 466 ? -24.267 1.165 67.182 1.00 93.25 466 ILE A CA 1
ATOM 3755 C C . ILE A 1 466 ? -25.718 1.271 66.726 1.00 93.25 466 ILE A C 1
ATOM 3757 O O . ILE A 1 466 ? -26.013 1.565 65.576 1.00 93.25 466 ILE A O 1
ATOM 3761 N N . THR A 1 467 ? -26.638 1.124 67.679 1.00 93.50 467 THR A N 1
ATOM 3762 C CA . THR A 1 467 ? -28.050 1.482 67.484 1.00 93.50 467 THR A CA 1
ATOM 3763 C C . THR A 1 467 ? -28.351 2.791 68.204 1.00 93.50 467 THR A C 1
ATOM 3765 O O . THR A 1 467 ? -27.937 2.967 69.359 1.00 93.50 467 THR A O 1
ATOM 3768 N N . TYR A 1 468 ? -29.033 3.722 67.545 1.00 93.12 468 TYR A N 1
ATOM 3769 C CA . TYR A 1 468 ? -29.401 5.022 68.105 1.00 93.12 468 TYR A CA 1
ATOM 3770 C C . TYR A 1 468 ? -30.675 5.566 67.466 1.00 93.12 468 TYR A C 1
ATOM 3772 O O . TYR A 1 468 ? -31.012 5.235 66.332 1.00 93.12 468 TYR A O 1
ATOM 3780 N N . GLY A 1 469 ? -31.396 6.404 68.203 1.00 92.12 469 GLY A N 1
ATOM 3781 C CA . GLY A 1 469 ? -32.597 7.039 67.695 1.00 92.12 469 GLY A CA 1
ATOM 3782 C C . GLY A 1 469 ? -32.328 8.380 67.014 1.00 92.12 469 GLY A C 1
ATOM 3783 O O . GLY A 1 469 ? -31.490 9.182 67.444 1.00 92.12 469 GLY A O 1
ATOM 3784 N N . LEU A 1 470 ? -33.104 8.641 65.973 1.00 92.19 470 LEU A N 1
ATOM 3785 C CA . LEU A 1 470 ? -33.204 9.899 65.255 1.00 92.19 470 LEU A CA 1
ATOM 3786 C C . LEU A 1 470 ? -34.556 10.565 65.512 1.00 92.19 470 LEU A C 1
ATOM 3788 O O . LEU A 1 470 ? -35.574 9.896 65.675 1.00 92.19 470 LEU A O 1
ATOM 3792 N N . LEU A 1 471 ? -34.549 11.894 65.484 1.00 90.12 471 LEU A N 1
ATOM 3793 C CA . LEU A 1 471 ? -35.722 12.748 65.391 1.00 90.12 471 LEU A CA 1
ATOM 3794 C C . LEU A 1 471 ? -35.593 13.584 64.116 1.00 90.12 471 LEU A C 1
ATOM 3796 O O . LEU A 1 471 ? -34.780 14.510 64.036 1.00 90.12 471 LEU A O 1
ATOM 3800 N N . LEU A 1 472 ? -36.377 13.225 63.105 1.00 88.31 472 LEU A N 1
ATOM 3801 C CA . LEU A 1 472 ? -36.387 13.919 61.825 1.00 88.31 472 LEU A CA 1
ATOM 3802 C C . LEU A 1 472 ? -37.121 15.273 61.934 1.00 88.31 472 LEU A C 1
ATOM 3804 O O . LEU A 1 472 ? -37.959 15.464 62.819 1.00 88.31 472 LEU A O 1
ATOM 3808 N N . PRO A 1 473 ? -36.860 16.239 61.028 1.00 82.31 473 PRO A N 1
ATOM 3809 C CA . PRO A 1 473 ? -37.490 17.564 61.083 1.00 82.31 473 PRO A CA 1
ATOM 3810 C C . PRO A 1 473 ? -39.020 17.552 60.940 1.00 82.31 473 PRO A C 1
ATOM 3812 O O . PRO A 1 473 ? -39.682 18.493 61.371 1.00 82.31 473 PRO A O 1
ATOM 3815 N N . ASN A 1 474 ? -39.583 16.501 60.337 1.00 81.50 474 ASN A N 1
ATOM 3816 C CA . ASN A 1 474 ? -41.027 16.268 60.225 1.00 81.50 474 ASN A CA 1
ATOM 3817 C C . ASN A 1 474 ? -41.664 15.776 61.547 1.00 81.50 474 ASN A C 1
ATOM 3819 O O . ASN A 1 474 ? -42.880 15.614 61.602 1.00 81.50 474 ASN A O 1
ATOM 3823 N N . GLY A 1 475 ? -40.864 15.560 62.598 1.00 81.56 475 GLY A N 1
ATOM 3824 C CA . GLY A 1 475 ? -41.298 15.035 63.894 1.00 81.56 475 GLY A CA 1
ATOM 3825 C C . GLY A 1 475 ? -41.335 13.508 63.974 1.00 81.56 475 GLY A C 1
ATOM 3826 O O . GLY A 1 475 ? -41.727 12.974 65.006 1.00 81.56 475 GLY A O 1
ATOM 3827 N N . GLU A 1 476 ? -40.938 12.807 62.912 1.00 86.88 476 GLU A N 1
ATOM 3828 C CA . GLU A 1 476 ? -40.867 11.349 62.882 1.00 86.88 476 GLU A CA 1
ATOM 3829 C C . GLU A 1 476 ? -39.668 10.848 63.695 1.00 86.88 476 GLU A C 1
ATOM 3831 O O . GLU A 1 476 ? -38.545 11.348 63.563 1.00 86.88 476 GLU A O 1
ATOM 3836 N N . GLU A 1 477 ? -39.912 9.849 64.541 1.00 89.25 477 GLU A N 1
ATOM 3837 C CA . GLU A 1 477 ? -38.873 9.170 65.306 1.00 89.25 477 GLU A CA 1
ATOM 3838 C C . GLU A 1 477 ? -38.473 7.879 64.598 1.00 89.25 477 GLU A C 1
ATOM 3840 O O . GLU A 1 477 ? -39.326 7.059 64.262 1.00 89.25 477 GLU A O 1
ATOM 3845 N N . LYS A 1 478 ? -37.166 7.694 64.406 1.00 91.31 478 LYS A N 1
ATOM 3846 C CA . LYS A 1 478 ? -36.599 6.482 63.809 1.00 91.31 478 LYS A CA 1
ATOM 3847 C C . LYS A 1 478 ? -35.534 5.882 64.707 1.00 91.31 478 LYS A C 1
ATOM 3849 O O . LYS A 1 478 ? -34.869 6.606 65.442 1.00 91.31 478 LYS A O 1
ATOM 3854 N N . TYR A 1 479 ? -35.326 4.578 64.619 1.00 91.38 479 TYR A N 1
ATOM 3855 C CA . TYR A 1 479 ? -34.200 3.884 65.229 1.00 91.38 479 TYR A CA 1
ATOM 3856 C C . TYR A 1 479 ? -33.307 3.342 64.129 1.00 91.38 479 TYR A C 1
ATOM 3858 O O . TYR A 1 479 ? -33.748 2.544 63.308 1.00 91.38 479 TYR A O 1
ATOM 3866 N N . LEU A 1 480 ? -32.052 3.776 64.118 1.00 93.00 480 LEU A N 1
ATOM 3867 C CA . LEU A 1 480 ? -31.074 3.333 63.143 1.00 93.00 480 LEU A CA 1
ATOM 3868 C C . LEU A 1 480 ? -30.069 2.402 63.792 1.00 93.00 480 LEU A C 1
ATOM 3870 O O . LEU A 1 480 ? -29.552 2.686 64.875 1.00 93.00 480 LEU A O 1
ATOM 3874 N N . HIS A 1 481 ? -29.780 1.315 63.096 1.00 93.50 481 HIS A N 1
ATOM 3875 C CA . HIS A 1 481 ? -28.655 0.447 63.373 1.00 93.50 481 HIS A CA 1
ATOM 3876 C C . HIS A 1 481 ? -27.564 0.730 62.344 1.00 93.50 481 HIS A C 1
ATOM 3878 O O . HIS A 1 481 ? -27.794 0.611 61.142 1.00 93.50 481 HIS A O 1
ATOM 3884 N N . GLU A 1 482 ? -26.391 1.146 62.804 1.00 93.19 482 GLU A N 1
ATOM 3885 C CA . GLU A 1 482 ? -25.283 1.527 61.943 1.00 93.19 482 GLU A CA 1
ATOM 3886 C C . GLU A 1 482 ? -24.036 0.712 62.256 1.00 93.19 482 GLU A C 1
ATOM 3888 O O . GLU A 1 482 ? -23.569 0.677 63.397 1.00 93.19 482 GLU A O 1
ATOM 3893 N N . HIS A 1 483 ? -23.474 0.113 61.209 1.00 92.81 483 HIS A N 1
ATOM 3894 C CA . HIS A 1 483 ? -22.214 -0.617 61.248 1.00 92.81 483 HIS A CA 1
ATOM 3895 C C . HIS A 1 483 ? -21.231 -0.008 60.256 1.00 92.81 483 HIS A C 1
ATOM 3897 O O . HIS A 1 483 ? -21.578 0.237 59.102 1.00 92.81 483 HIS A O 1
ATOM 3903 N N . CYS A 1 484 ? -19.995 0.223 60.684 1.00 91.12 484 CYS A N 1
ATOM 3904 C CA . CYS A 1 484 ? -18.957 0.831 59.859 1.00 91.12 484 CYS A CA 1
ATOM 3905 C C . CYS A 1 484 ? -17.686 -0.008 59.843 1.00 91.12 484 CYS A C 1
ATOM 3907 O O . CYS A 1 484 ? -17.168 -0.401 60.888 1.00 91.12 484 CYS A O 1
ATOM 3909 N N . GLU A 1 485 ? -17.110 -0.157 58.652 1.00 88.94 485 GLU A N 1
ATOM 3910 C CA . GLU A 1 485 ? -15.822 -0.797 58.414 1.00 88.94 485 GLU A CA 1
ATOM 3911 C C . GLU A 1 485 ? -14.859 0.118 57.650 1.00 88.94 485 GLU A C 1
ATOM 3913 O O . GLU A 1 485 ? -15.239 1.100 57.005 1.00 88.94 485 GLU A O 1
ATOM 3918 N N . HIS A 1 486 ? -13.572 -0.217 57.718 1.00 87.19 486 HIS A N 1
ATOM 3919 C CA . HIS A 1 486 ? -12.491 0.558 57.123 1.00 87.19 486 HIS A CA 1
ATOM 3920 C C . HIS A 1 486 ? -11.673 -0.313 56.170 1.00 87.19 486 HIS A C 1
ATOM 3922 O O . HIS A 1 486 ? -11.178 -1.372 56.549 1.00 87.19 486 HIS A O 1
ATOM 3928 N N . GLN A 1 487 ? -11.489 0.153 54.938 1.00 86.31 487 GLN A N 1
ATOM 3929 C CA . GLN A 1 487 ? -10.615 -0.472 53.951 1.00 86.31 487 GLN A CA 1
ATOM 3930 C C . GLN A 1 487 ? -9.233 0.175 53.984 1.00 86.31 487 GLN A C 1
ATOM 3932 O O . GLN A 1 487 ? -9.101 1.406 53.963 1.00 86.31 487 GLN A O 1
ATOM 3937 N N . THR A 1 488 ? -8.202 -0.664 54.000 1.00 84.06 488 THR A N 1
ATOM 3938 C CA . THR A 1 488 ? -6.796 -0.262 53.988 1.00 84.06 488 THR A CA 1
ATOM 3939 C C . THR A 1 488 ? -6.169 -0.428 52.606 1.00 84.06 488 THR A C 1
ATOM 3941 O O . THR A 1 488 ? -6.606 -1.240 51.792 1.00 84.06 488 THR A O 1
ATOM 3944 N N . ASP A 1 489 ? -5.141 0.367 52.322 1.00 82.50 489 ASP A N 1
ATOM 3945 C CA . ASP A 1 489 ? -4.266 0.158 51.173 1.00 82.50 489 ASP A CA 1
ATOM 3946 C C . ASP A 1 489 ? -3.239 -0.964 51.425 1.00 82.50 489 ASP A C 1
ATOM 3948 O O . ASP A 1 489 ? -3.144 -1.538 52.513 1.00 82.50 489 ASP A O 1
ATOM 3952 N N . HIS A 1 490 ? -2.417 -1.261 50.414 1.00 79.19 490 HIS A N 1
ATOM 3953 C CA . HIS A 1 490 ? -1.343 -2.259 50.496 1.00 79.19 490 HIS A CA 1
ATOM 3954 C C . HIS A 1 490 ? -0.261 -1.950 51.552 1.00 79.19 490 HIS A C 1
ATOM 3956 O O . HIS A 1 490 ? 0.579 -2.807 51.818 1.00 79.19 490 HIS A O 1
ATOM 3962 N N . GLN A 1 491 ? -0.251 -0.749 52.141 1.00 75.94 491 GLN A N 1
ATOM 3963 C CA . GLN A 1 491 ? 0.664 -0.340 53.213 1.00 75.94 491 GLN A CA 1
ATOM 3964 C C . GLN A 1 491 ? -0.012 -0.364 54.595 1.00 75.94 491 GLN A C 1
ATOM 3966 O O . GLN A 1 491 ? 0.613 0.004 55.590 1.00 75.94 491 GLN A O 1
ATOM 3971 N N . GLY A 1 492 ? -1.270 -0.815 54.676 1.00 73.81 492 GLY A N 1
ATOM 3972 C CA . GLY A 1 492 ? -2.036 -0.911 55.916 1.00 73.81 492 GLY A CA 1
ATOM 3973 C C . GLY A 1 492 ? -2.650 0.412 56.378 1.00 73.81 492 GLY A C 1
ATOM 3974 O O . GLY A 1 492 ? -3.161 0.481 57.494 1.00 73.81 492 GLY A O 1
ATOM 3975 N N . LYS A 1 493 ? -2.628 1.466 55.553 1.00 82.31 493 LYS A N 1
ATOM 3976 C CA . LYS A 1 493 ? -3.246 2.755 55.879 1.00 82.31 493 LYS A CA 1
ATOM 3977 C C . LYS A 1 493 ? -4.700 2.765 55.419 1.00 82.31 493 LYS A C 1
ATOM 3979 O O . LYS A 1 493 ? -4.996 2.391 54.291 1.00 82.31 493 LYS A O 1
ATOM 3984 N N . VAL A 1 494 ? -5.618 3.220 56.272 1.00 80.69 494 VAL A N 1
ATOM 3985 C CA . VAL A 1 494 ? -7.040 3.331 55.906 1.00 80.69 494 VAL A CA 1
ATOM 3986 C C . VAL A 1 494 ? -7.231 4.389 54.820 1.00 80.69 494 VAL A C 1
ATOM 3988 O O . VAL A 1 494 ? -6.815 5.538 54.975 1.00 80.69 494 VAL A O 1
ATOM 3991 N N . VAL A 1 495 ? -7.881 3.991 53.729 1.00 87.00 495 VAL A N 1
ATOM 3992 C CA . VAL A 1 495 ? -8.150 4.836 52.557 1.00 87.00 495 VAL A CA 1
ATOM 3993 C C . VAL A 1 495 ? -9.633 5.138 52.376 1.00 87.00 495 VAL A C 1
ATOM 3995 O O . VAL A 1 495 ? -9.985 6.192 51.841 1.00 87.00 495 VAL A O 1
ATOM 3998 N N . VAL A 1 496 ? -10.509 4.241 52.829 1.00 89.44 496 VAL A N 1
ATOM 3999 C CA . VAL A 1 496 ? -11.959 4.351 52.654 1.00 89.44 496 VAL A CA 1
ATOM 4000 C C . VAL A 1 496 ? -12.660 3.817 53.897 1.00 89.44 496 VAL A C 1
ATOM 4002 O O . VAL A 1 496 ? -12.306 2.748 54.383 1.00 89.44 496 VAL A O 1
ATOM 4005 N N . SER A 1 497 ? -13.678 4.526 54.369 1.00 89.56 497 SER A N 1
ATOM 4006 C CA . SER A 1 497 ? -14.639 4.011 55.350 1.00 89.56 497 SER A CA 1
ATOM 4007 C C . SER A 1 497 ? -15.964 3.745 54.654 1.00 89.56 497 SER A C 1
ATOM 4009 O O . SER A 1 497 ? -16.410 4.575 53.858 1.00 89.56 497 SER A O 1
ATOM 4011 N N . ILE A 1 498 ? -16.577 2.601 54.931 1.00 91.12 498 ILE A N 1
ATOM 4012 C CA . ILE A 1 498 ? -17.892 2.229 54.412 1.00 91.12 498 ILE A CA 1
ATOM 4013 C C . ILE A 1 498 ? -18.774 1.927 55.611 1.00 91.12 498 ILE A C 1
ATOM 4015 O O . ILE A 1 498 ? -18.397 1.109 56.447 1.00 91.12 498 ILE A O 1
ATOM 4019 N N . GLY A 1 499 ? -19.926 2.581 55.686 1.00 91.06 499 GLY A N 1
ATOM 4020 C CA . GLY A 1 499 ? -20.936 2.280 56.686 1.00 91.06 499 GLY A CA 1
ATOM 4021 C C . GLY A 1 499 ? -22.250 1.860 56.057 1.00 91.06 499 GLY A C 1
ATOM 4022 O O . GLY A 1 499 ? -22.613 2.305 54.967 1.00 91.06 499 GLY A O 1
ATOM 4023 N N . VAL A 1 500 ? -22.934 0.977 56.766 1.00 92.69 500 VAL A N 1
ATOM 4024 C CA . VAL A 1 500 ? -24.262 0.469 56.462 1.00 92.69 500 VAL A CA 1
ATOM 4025 C C . VAL A 1 500 ? -25.191 0.967 57.558 1.00 92.69 500 VAL A C 1
ATOM 4027 O O . VAL A 1 500 ? -24.893 0.805 58.738 1.00 92.69 500 VAL A O 1
ATOM 4030 N N . VAL A 1 501 ? -26.296 1.586 57.163 1.00 93.81 501 VAL A N 1
ATOM 4031 C CA . VAL A 1 501 ? -27.303 2.163 58.051 1.00 93.81 501 VAL A CA 1
ATOM 4032 C C . VAL A 1 501 ? -28.628 1.487 57.741 1.00 93.81 501 VAL A C 1
ATOM 4034 O O . VAL A 1 501 ? -29.128 1.606 56.628 1.00 93.81 501 VAL A O 1
ATOM 4037 N N . GLN A 1 502 ? -29.197 0.789 58.713 1.00 93.81 502 GLN A N 1
ATOM 4038 C CA . GLN A 1 502 ? -30.489 0.127 58.591 1.00 93.81 502 GLN A CA 1
ATOM 4039 C C . GLN A 1 502 ? -31.530 0.827 59.466 1.00 93.81 502 GLN A C 1
ATOM 4041 O O . GLN A 1 502 ? -31.277 1.077 60.647 1.00 93.81 502 GLN A O 1
ATOM 4046 N N . ASP A 1 503 ? -32.707 1.110 58.910 1.00 91.69 503 ASP A N 1
ATOM 4047 C CA . ASP A 1 503 ? -33.868 1.525 59.703 1.00 91.69 503 ASP A CA 1
ATOM 4048 C C . ASP A 1 503 ? -34.470 0.300 60.415 1.00 91.69 503 ASP A C 1
ATOM 4050 O O . ASP A 1 503 ? -34.997 -0.612 59.781 1.00 91.69 503 ASP A O 1
ATOM 4054 N N . VAL A 1 504 ? -34.356 0.257 61.744 1.00 89.62 504 VAL A N 1
ATOM 4055 C CA . VAL A 1 504 ? -34.846 -0.837 62.604 1.00 89.62 504 VAL A CA 1
ATOM 4056 C C . VAL A 1 504 ? -36.042 -0.409 63.459 1.00 89.62 504 VAL A C 1
ATOM 4058 O O . VAL A 1 504 ? -36.375 -1.066 64.449 1.00 89.62 504 VAL A O 1
ATOM 4061 N N . THR A 1 505 ? -36.703 0.692 63.085 1.00 86.94 505 THR A N 1
ATOM 4062 C CA . THR A 1 505 ? -37.845 1.257 63.819 1.00 86.94 505 THR A CA 1
ATOM 4063 C C . THR A 1 505 ? -38.975 0.244 63.964 1.00 86.94 505 THR A C 1
ATOM 4065 O O . THR A 1 505 ? -39.443 0.001 65.076 1.00 86.94 505 THR A O 1
ATOM 4068 N N . GLU A 1 506 ? -39.374 -0.397 62.864 1.00 84.00 506 GLU A N 1
ATOM 4069 C CA . GLU A 1 506 ? -40.459 -1.382 62.860 1.00 84.00 506 GLU A CA 1
ATOM 4070 C C . GLU A 1 506 ? -40.150 -2.572 63.781 1.00 84.00 506 GLU A C 1
ATOM 4072 O O . GLU A 1 506 ? -40.997 -2.971 64.581 1.00 84.00 506 GLU A O 1
ATOM 4077 N N . ASN A 1 507 ? -38.919 -3.092 63.738 1.00 81.06 507 ASN A N 1
ATOM 4078 C CA . ASN A 1 507 ? -38.502 -4.218 64.575 1.00 81.06 507 ASN A CA 1
ATOM 4079 C C . ASN A 1 507 ? -38.629 -3.892 66.067 1.00 81.06 507 ASN A C 1
ATOM 4081 O O . ASN A 1 507 ? -39.194 -4.680 66.826 1.00 81.06 507 ASN A O 1
ATOM 4085 N N . ILE A 1 508 ? -38.137 -2.720 66.477 1.00 80.19 508 ILE A N 1
ATOM 4086 C CA . ILE A 1 508 ? -38.182 -2.286 67.877 1.00 80.19 508 ILE A CA 1
ATOM 4087 C C . ILE A 1 508 ? -39.630 -2.044 68.326 1.00 80.19 508 ILE A C 1
ATOM 4089 O O . ILE A 1 508 ? -40.008 -2.472 69.418 1.00 80.19 508 ILE A O 1
ATOM 4093 N N . LEU A 1 509 ? -40.460 -1.408 67.492 1.00 80.06 509 LEU A N 1
ATOM 4094 C CA . LEU A 1 509 ? -41.867 -1.155 67.819 1.00 80.06 509 LEU A CA 1
ATOM 4095 C C . LEU A 1 509 ? -42.685 -2.451 67.916 1.00 80.06 509 LEU A C 1
ATOM 4097 O O . LEU A 1 509 ? -43.507 -2.590 68.825 1.00 80.06 509 LEU A O 1
ATOM 4101 N N . ASN A 1 510 ? -42.440 -3.422 67.035 1.00 76.81 510 ASN A N 1
ATOM 4102 C CA . ASN A 1 510 ? -43.113 -4.720 67.067 1.00 76.81 510 ASN A CA 1
ATOM 4103 C C . ASN A 1 510 ? -42.745 -5.522 68.322 1.00 76.81 510 ASN A C 1
ATOM 4105 O O . ASN A 1 510 ? -43.630 -6.077 68.976 1.00 76.81 510 ASN A O 1
ATOM 4109 N N . GLU A 1 511 ? -41.465 -5.546 68.704 1.00 78.38 511 GLU A N 1
ATOM 4110 C CA . GLU A 1 511 ? -41.018 -6.212 69.933 1.00 78.38 511 GLU A CA 1
ATOM 4111 C C . GLU A 1 511 ? -41.642 -5.567 71.181 1.00 78.38 511 GLU A C 1
ATOM 4113 O O . GLU A 1 511 ? -42.128 -6.265 72.077 1.00 78.38 511 GLU A O 1
ATOM 4118 N N . GLN A 1 512 ? -41.701 -4.232 71.223 1.00 77.62 512 GLN A N 1
ATOM 4119 C CA . GLN A 1 512 ? -42.362 -3.496 72.302 1.00 77.62 512 GLN A CA 1
ATOM 4120 C C . GLN A 1 512 ? -43.862 -3.803 72.367 1.00 77.62 512 GLN A C 1
ATOM 4122 O O . GLN A 1 512 ? -44.369 -4.132 73.441 1.00 77.62 512 GLN A O 1
ATOM 4127 N N . SER A 1 513 ? -44.562 -3.767 71.231 1.00 74.31 513 SER A N 1
ATOM 4128 C CA . SER A 1 513 ? -45.994 -4.074 71.153 1.00 74.31 513 SER A CA 1
ATOM 4129 C C . SER A 1 513 ? -46.301 -5.505 71.608 1.00 74.31 513 SER A C 1
ATOM 4131 O O . SER A 1 513 ? -47.229 -5.729 72.391 1.00 74.31 513 SER A O 1
ATOM 4133 N N . LEU A 1 514 ? -45.480 -6.476 71.189 1.00 75.44 514 LEU A N 1
ATOM 4134 C CA . LEU A 1 514 ? -45.605 -7.869 71.611 1.00 75.44 514 LEU A CA 1
ATOM 4135 C C . LEU A 1 514 ? -45.437 -8.004 73.128 1.00 75.44 514 LEU A C 1
ATOM 4137 O O . LEU A 1 514 ? -46.260 -8.639 73.791 1.00 75.44 514 LEU A O 1
ATOM 4141 N N . ARG A 1 515 ? -44.416 -7.354 73.692 1.00 76.25 515 ARG A N 1
ATOM 4142 C CA . ARG A 1 515 ? -44.141 -7.373 75.131 1.00 76.25 515 ARG A CA 1
ATOM 4143 C C . ARG A 1 515 ? -45.259 -6.725 75.949 1.00 76.25 515 ARG A C 1
ATOM 4145 O O . ARG A 1 515 ? -45.646 -7.254 76.991 1.00 76.25 515 ARG A O 1
ATOM 4152 N N . GLU A 1 516 ? -45.801 -5.598 75.495 1.00 74.12 516 GLU A N 1
ATOM 4153 C CA . GLU A 1 516 ? -46.944 -4.945 76.143 1.00 74.12 516 GLU A CA 1
ATOM 4154 C C . GLU A 1 516 ? -48.205 -5.812 76.097 1.00 74.12 516 GLU A C 1
ATOM 4156 O O . GLU A 1 516 ? -48.944 -5.893 77.083 1.00 74.12 516 GLU A O 1
ATOM 4161 N N . SER A 1 517 ? -48.440 -6.481 74.967 1.00 72.00 517 SER A N 1
ATOM 4162 C CA . SER A 1 517 ? -49.533 -7.434 74.795 1.00 72.00 517 SER A CA 1
ATOM 4163 C C . SER A 1 517 ? -49.398 -8.616 75.764 1.00 72.00 517 SER A C 1
ATOM 4165 O O . SER A 1 517 ? -50.348 -8.932 76.484 1.00 72.00 517 SER A O 1
ATOM 4167 N N . GLU A 1 518 ? -48.199 -9.199 75.888 1.00 79.81 518 GLU A N 1
ATOM 4168 C CA . GLU A 1 518 ? -47.905 -10.290 76.830 1.00 79.81 518 GLU A CA 1
ATOM 4169 C C . GLU A 1 518 ? -48.175 -9.878 78.288 1.00 79.81 518 GLU A C 1
ATOM 4171 O O . GLU A 1 518 ? -48.889 -10.572 79.020 1.00 79.81 518 GLU A O 1
ATOM 4176 N N . ILE A 1 519 ? -47.671 -8.709 78.706 1.00 77.31 519 ILE A N 1
ATOM 4177 C CA . ILE A 1 519 ? -47.893 -8.169 80.058 1.00 77.31 519 ILE A CA 1
ATOM 4178 C C . ILE A 1 519 ? -49.388 -7.938 80.316 1.00 77.31 519 ILE A C 1
ATOM 4180 O O . ILE A 1 519 ? -49.891 -8.257 81.401 1.00 77.31 519 ILE A O 1
ATOM 4184 N N . ARG A 1 520 ? -50.119 -7.409 79.326 1.00 74.69 520 ARG A N 1
ATOM 4185 C CA . ARG A 1 520 ? -51.558 -7.140 79.428 1.00 74.69 520 ARG A CA 1
ATOM 4186 C C . ARG A 1 520 ? -52.358 -8.429 79.594 1.00 74.69 520 ARG A C 1
ATOM 4188 O O . ARG A 1 520 ? -53.188 -8.504 80.499 1.00 74.69 520 ARG A O 1
ATOM 4195 N N . PHE A 1 521 ? -52.090 -9.445 78.772 1.00 75.25 521 PHE A N 1
ATOM 4196 C CA . PHE A 1 521 ? -52.765 -10.741 78.868 1.00 75.25 521 PHE A CA 1
ATOM 4197 C C . PHE A 1 521 ? -52.494 -11.430 80.207 1.00 75.25 521 PHE A C 1
ATOM 4199 O O . PHE A 1 521 ? -53.441 -11.885 80.851 1.00 75.25 521 PHE A O 1
ATOM 4206 N N . ARG A 1 522 ? -51.236 -11.444 80.672 1.00 75.31 522 ARG A N 1
ATOM 4207 C CA . ARG A 1 522 ? -50.877 -12.060 81.959 1.00 75.31 522 ARG A CA 1
ATOM 4208 C C . ARG A 1 522 ? -51.557 -11.368 83.139 1.00 75.31 522 ARG A C 1
ATOM 4210 O O . ARG A 1 522 ? -52.103 -12.036 84.010 1.00 75.31 522 ARG A O 1
ATOM 4217 N N . THR A 1 523 ? -51.613 -10.036 83.118 1.00 75.19 523 THR A N 1
ATOM 4218 C CA . THR A 1 523 ? -52.330 -9.255 84.138 1.00 75.19 523 THR A CA 1
ATOM 4219 C C . THR A 1 523 ? -53.825 -9.592 84.159 1.00 75.19 523 THR A C 1
ATOM 4221 O O . THR A 1 523 ? -54.374 -9.858 85.220 1.00 75.19 523 THR A O 1
ATOM 4224 N N . ILE A 1 524 ? -54.510 -9.642 83.012 1.00 78.50 524 ILE A N 1
ATOM 4225 C CA . ILE A 1 524 ? -55.948 -9.972 82.991 1.00 78.50 524 ILE A CA 1
ATOM 4226 C C . ILE A 1 524 ? -56.198 -11.382 83.543 1.00 78.50 524 ILE A C 1
ATOM 4228 O O . ILE A 1 524 ? -57.094 -11.557 84.366 1.00 78.50 524 ILE A O 1
ATOM 4232 N N . ALA A 1 525 ? -55.402 -12.370 83.127 1.00 75.62 525 ALA A N 1
ATOM 4233 C CA . ALA A 1 525 ? -55.573 -13.759 83.543 1.00 75.62 525 ALA A CA 1
ATOM 4234 C C . ALA A 1 525 ? -55.340 -13.956 85.056 1.00 75.62 525 ALA A C 1
ATOM 4236 O O . ALA A 1 525 ? -56.150 -14.605 85.724 1.00 75.62 525 ALA A O 1
ATOM 4237 N N . ASP A 1 526 ? -54.304 -13.327 85.624 1.00 78.25 526 ASP A N 1
ATOM 4238 C CA . ASP A 1 526 ? -53.925 -13.503 87.034 1.00 78.25 526 ASP A CA 1
ATOM 4239 C C . ASP A 1 526 ? -54.895 -12.836 88.031 1.00 78.25 526 ASP A C 1
ATOM 4241 O O . ASP A 1 526 ? -55.007 -13.278 89.179 1.00 78.25 526 ASP A O 1
ATOM 4245 N N . PHE A 1 527 ? -55.630 -11.799 87.612 1.00 76.06 527 PHE A N 1
ATOM 4246 C CA . PHE A 1 527 ? -56.579 -11.068 88.467 1.00 76.06 527 PHE A CA 1
ATOM 4247 C C . PHE A 1 527 ? -58.046 -11.515 88.312 1.00 76.06 527 PHE A C 1
ATOM 4249 O O . PHE A 1 527 ? -58.946 -10.879 88.865 1.00 76.06 527 PHE A O 1
ATOM 4256 N N . THR A 1 528 ? -58.316 -12.625 87.617 1.00 79.44 528 THR A N 1
ATOM 4257 C CA . THR A 1 528 ? -59.661 -13.227 87.579 1.00 79.44 528 THR A CA 1
ATOM 4258 C C . THR A 1 528 ? -60.083 -13.772 88.959 1.00 79.44 528 THR A C 1
ATOM 4260 O O . THR A 1 528 ? -59.257 -14.198 89.776 1.00 79.44 528 THR A O 1
ATOM 4263 N N . TYR A 1 529 ? -61.387 -13.704 89.263 1.00 80.62 529 TYR A N 1
ATOM 4264 C CA . TYR A 1 529 ? -61.950 -14.201 90.529 1.00 80.62 529 TYR A CA 1
ATOM 4265 C C . TYR A 1 529 ? -62.133 -15.719 90.533 1.00 80.62 529 TYR A C 1
ATOM 4267 O O . TYR A 1 529 ? -61.894 -16.345 91.565 1.00 80.62 529 TYR A O 1
ATOM 4275 N N . ASP A 1 530 ? -62.518 -16.280 89.387 1.00 89.88 530 ASP A N 1
ATOM 4276 C CA . ASP A 1 530 ? -62.680 -17.716 89.193 1.00 89.88 530 ASP A CA 1
ATOM 4277 C C . ASP A 1 530 ? -61.312 -18.396 89.145 1.00 89.88 530 ASP A C 1
ATOM 4279 O O . ASP A 1 530 ? -60.323 -17.823 88.687 1.00 89.88 530 ASP A O 1
ATOM 4283 N N . TRP A 1 531 ? -61.243 -19.633 89.619 1.00 91.50 531 TRP A N 1
ATOM 4284 C CA . TRP A 1 531 ? -60.050 -20.451 89.496 1.00 91.50 531 TRP A CA 1
ATOM 4285 C C . TRP A 1 531 ? -59.960 -21.020 88.082 1.00 91.50 531 TRP A C 1
ATOM 4287 O O . TRP A 1 531 ? -60.698 -21.928 87.706 1.00 91.50 531 TRP A O 1
ATOM 4297 N N . GLU A 1 532 ? -59.022 -20.494 87.303 1.00 92.81 532 GLU A N 1
ATOM 4298 C CA . GLU A 1 532 ? -58.790 -20.900 85.926 1.00 92.81 532 GLU A CA 1
ATOM 4299 C C . GLU A 1 532 ? -57.506 -21.705 85.789 1.00 92.81 532 GLU A C 1
ATOM 4301 O O . GLU A 1 532 ? -56.482 -21.387 86.399 1.00 92.81 532 GLU A O 1
ATOM 4306 N N . TYR A 1 533 ? -57.547 -22.733 84.948 1.00 92.69 533 TYR A N 1
ATOM 4307 C CA . TYR A 1 533 ? -56.358 -23.481 84.573 1.00 92.69 533 TYR A CA 1
ATOM 4308 C C . TYR A 1 533 ? -56.413 -23.944 83.120 1.00 92.69 533 TYR A C 1
ATOM 4310 O O . TYR A 1 533 ? -57.484 -24.172 82.555 1.00 92.69 533 TYR A O 1
ATOM 4318 N N . TRP A 1 534 ? -55.237 -24.108 82.524 1.00 92.19 534 TRP A N 1
ATOM 4319 C CA . TRP A 1 534 ? -55.038 -24.772 81.245 1.00 92.19 534 TRP A CA 1
ATOM 4320 C C . TRP A 1 534 ? -54.169 -26.000 81.472 1.00 92.19 534 TRP A C 1
ATOM 4322 O O . TRP A 1 534 ? -53.038 -25.903 81.950 1.00 92.19 534 TRP A O 1
ATOM 4332 N N . GLN A 1 535 ? -54.725 -27.157 81.137 1.00 91.06 535 GLN A N 1
ATOM 4333 C CA . GLN A 1 535 ? -54.030 -28.430 81.160 1.00 91.06 535 GLN A CA 1
ATOM 4334 C C . GLN A 1 535 ? -53.714 -28.876 79.732 1.00 91.06 535 GLN A C 1
ATOM 4336 O O . GLN A 1 535 ? -54.605 -28.856 78.880 1.00 91.06 535 GLN A O 1
ATOM 4341 N N . GLY A 1 536 ? -52.467 -29.272 79.485 1.00 89.69 536 GLY A N 1
ATOM 4342 C CA . GLY A 1 536 ? -52.023 -29.833 78.214 1.00 89.69 536 GLY A CA 1
ATOM 4343 C C . GLY A 1 536 ? -52.518 -31.265 77.995 1.00 89.69 536 GLY A C 1
ATOM 4344 O O . GLY A 1 536 ? -53.249 -31.836 78.811 1.00 89.69 536 GLY A O 1
ATOM 4345 N N . GLU A 1 537 ? -52.147 -31.856 76.860 1.00 85.75 537 GLU A N 1
ATOM 4346 C CA . GLU A 1 537 ? -52.579 -33.215 76.498 1.00 85.75 537 GLU A CA 1
ATOM 4347 C C . GLU A 1 537 ? -51.943 -34.309 77.364 1.00 85.75 537 GLU A C 1
ATOM 4349 O O . GLU A 1 537 ? -52.517 -35.387 77.496 1.00 85.75 537 GLU A O 1
ATOM 4354 N N . GLN A 1 538 ? -50.789 -34.046 77.982 1.00 84.69 538 GLN A N 1
ATOM 4355 C CA . GLN A 1 538 ? -50.082 -34.999 78.845 1.00 84.69 538 GLN A CA 1
ATOM 4356 C C . GLN A 1 538 ? -50.498 -34.852 80.316 1.00 84.69 538 GLN A C 1
ATOM 4358 O O . GLN A 1 538 ? -49.842 -35.386 81.209 1.00 84.69 538 GLN A O 1
ATOM 4363 N N . HIS A 1 539 ? -51.613 -34.158 80.570 1.00 83.31 539 HIS A N 1
ATOM 4364 C CA . HIS A 1 539 ? -52.147 -33.841 81.894 1.00 83.31 539 HIS A CA 1
ATOM 4365 C C . HIS A 1 539 ? -51.273 -32.893 82.736 1.00 83.31 539 HIS A C 1
ATOM 4367 O O . HIS A 1 539 ? -51.540 -32.696 83.922 1.00 83.31 539 HIS A O 1
ATOM 4373 N N . GLU A 1 540 ? -50.287 -32.240 82.132 1.00 90.00 540 GLU A N 1
ATOM 4374 C CA . GLU A 1 540 ? -49.486 -31.175 82.722 1.00 90.00 540 GLU A CA 1
ATOM 4375 C C . GLU A 1 540 ? -50.278 -29.865 82.823 1.00 90.00 540 GLU A C 1
ATOM 4377 O O . GLU A 1 540 ? -51.042 -29.512 81.925 1.00 90.00 540 GLU A O 1
ATOM 4382 N N . LEU A 1 541 ? -50.101 -29.112 83.911 1.00 90.94 541 LEU A N 1
ATOM 4383 C CA . LEU A 1 541 ? -50.691 -27.777 84.026 1.00 90.94 541 LEU A CA 1
ATOM 4384 C C . LEU A 1 541 ? -49.779 -26.746 83.366 1.00 90.94 541 LEU A C 1
ATOM 4386 O O . LEU A 1 541 ? -48.731 -26.403 83.907 1.00 90.94 541 LEU A O 1
ATOM 4390 N N . LEU A 1 542 ? -50.210 -26.253 82.205 1.00 90.00 542 LEU A N 1
ATOM 4391 C CA . LEU A 1 542 ? -49.533 -25.207 81.435 1.00 90.00 542 LEU A CA 1
ATOM 4392 C C . LEU A 1 542 ? -49.747 -23.826 82.061 1.00 90.00 542 LEU A C 1
ATOM 4394 O O . LEU A 1 542 ? -48.868 -22.969 82.018 1.00 90.00 542 LEU A O 1
ATOM 4398 N N . TYR A 1 543 ? -50.916 -23.615 82.662 1.00 90.25 543 TYR A N 1
ATOM 4399 C CA . TYR A 1 543 ? -51.254 -22.388 83.370 1.00 90.25 543 TYR A CA 1
ATOM 4400 C C . TYR A 1 543 ? -52.268 -22.676 84.477 1.00 90.25 543 TYR A C 1
ATOM 4402 O O . TYR A 1 543 ? -53.161 -23.506 84.315 1.00 90.25 543 TYR A O 1
ATOM 4410 N N . ILE A 1 544 ? -52.154 -21.965 85.593 1.00 91.88 544 ILE A N 1
ATOM 4411 C CA . ILE A 1 544 ? -53.160 -21.923 86.654 1.00 91.88 544 ILE A CA 1
ATOM 4412 C C . ILE A 1 544 ? -53.083 -20.550 87.308 1.00 91.88 544 ILE A C 1
ATOM 4414 O O . ILE A 1 544 ? -51.999 -20.113 87.692 1.00 91.88 544 ILE A O 1
ATOM 4418 N N . ASN A 1 545 ? -54.203 -19.847 87.420 1.00 92.12 545 ASN A N 1
ATOM 4419 C CA . ASN A 1 545 ? -54.212 -18.497 87.975 1.00 92.12 545 ASN A CA 1
ATOM 4420 C C . ASN A 1 545 ? -54.124 -18.508 89.525 1.00 92.12 545 ASN A C 1
ATOM 4422 O O . ASN A 1 545 ? -54.403 -19.527 90.166 1.00 92.12 545 ASN A O 1
ATOM 4426 N N . PRO A 1 546 ? -53.763 -17.384 90.174 1.00 91.12 546 PRO A N 1
ATOM 4427 C CA . PRO A 1 546 ? -53.618 -17.321 91.633 1.00 91.12 546 PRO A CA 1
ATOM 4428 C C . PRO A 1 546 ? -54.924 -17.550 92.414 1.00 91.12 546 PRO A C 1
ATOM 4430 O O . PRO A 1 546 ? -54.889 -17.813 93.620 1.00 91.12 546 PRO A O 1
ATOM 4433 N N . ALA A 1 547 ? -56.087 -17.456 91.757 1.00 90.94 547 ALA A N 1
ATOM 4434 C CA . ALA A 1 547 ? -57.389 -17.688 92.379 1.00 90.94 547 ALA A CA 1
ATOM 4435 C C . ALA A 1 547 ? -57.551 -19.114 92.928 1.00 90.94 547 ALA A C 1
ATOM 4437 O O . ALA A 1 547 ? -58.296 -19.301 93.893 1.00 90.94 547 ALA A O 1
ATOM 4438 N N . CYS A 1 548 ? -56.796 -20.091 92.403 1.00 92.19 548 CYS A N 1
ATOM 4439 C CA . CYS A 1 548 ? -56.788 -21.464 92.914 1.00 92.19 548 CYS A CA 1
ATOM 4440 C C . CYS A 1 548 ? -56.534 -21.519 94.426 1.00 92.19 548 CYS A C 1
ATOM 4442 O O . CYS A 1 548 ? -57.197 -22.271 95.135 1.00 92.19 548 CYS A O 1
ATOM 4444 N N . GLN A 1 549 ? -55.634 -20.676 94.941 1.00 92.75 549 GLN A N 1
ATOM 4445 C CA . GLN A 1 549 ? -55.276 -20.652 96.356 1.00 92.75 549 GLN A CA 1
ATOM 4446 C C . GLN A 1 549 ? -56.370 -20.033 97.215 1.00 92.75 549 GLN A C 1
ATOM 4448 O O . GLN A 1 549 ? -56.591 -20.493 98.332 1.00 92.75 549 GLN A O 1
ATOM 4453 N N . ARG A 1 550 ? -57.073 -19.020 96.697 1.00 89.62 550 ARG A N 1
ATOM 4454 C CA . ARG A 1 550 ? -58.187 -18.390 97.413 1.00 89.62 550 ARG A CA 1
ATOM 4455 C C . ARG A 1 550 ? -59.372 -19.344 97.562 1.00 89.62 550 ARG A C 1
ATOM 4457 O O . ARG A 1 550 ? -59.969 -19.368 98.628 1.00 89.62 550 ARG A O 1
ATOM 4464 N N . ILE A 1 551 ? -59.676 -20.122 96.520 1.00 91.62 551 ILE A N 1
ATOM 4465 C CA . ILE A 1 551 ? -60.833 -21.032 96.492 1.00 91.62 551 ILE A CA 1
ATOM 4466 C C . ILE A 1 551 ? -60.511 -22.373 97.169 1.00 91.62 551 ILE A C 1
ATOM 4468 O O . ILE A 1 551 ? -61.250 -22.840 98.028 1.00 91.62 551 ILE A O 1
ATOM 4472 N N . THR A 1 552 ? -59.389 -23.004 96.815 1.00 93.25 552 THR A N 1
ATOM 4473 C CA . THR A 1 552 ? -59.071 -24.375 97.264 1.00 93.25 552 THR A CA 1
ATOM 4474 C C . THR A 1 552 ? -58.168 -24.423 98.500 1.00 93.25 552 THR A C 1
ATOM 4476 O O . THR A 1 552 ? -58.088 -25.450 99.173 1.00 93.25 552 THR A O 1
ATOM 4479 N N . GLY A 1 553 ? -57.446 -23.338 98.799 1.00 91.31 553 GLY A N 1
ATOM 4480 C CA . GLY A 1 553 ? -56.384 -23.303 99.809 1.00 91.31 553 GLY A CA 1
ATOM 4481 C C . GLY A 1 553 ? -55.018 -23.828 99.335 1.00 91.31 553 GLY A C 1
ATOM 4482 O O . GLY A 1 553 ? -54.045 -23.720 100.084 1.00 91.31 553 GLY A O 1
ATOM 4483 N N . TYR A 1 554 ? -54.913 -24.369 98.115 1.00 93.69 554 TYR A N 1
ATOM 4484 C CA . TYR A 1 554 ? -53.659 -24.852 97.523 1.00 93.69 554 TYR A CA 1
ATOM 4485 C C . TYR A 1 554 ? -53.031 -23.815 96.584 1.00 93.69 554 TYR A C 1
ATOM 4487 O O . TYR A 1 554 ? -53.698 -23.223 95.735 1.00 93.69 554 TYR A O 1
ATOM 4495 N N . SER A 1 555 ? -51.725 -23.604 96.720 1.00 94.31 555 SER A N 1
ATOM 4496 C CA . SER A 1 555 ? -50.954 -22.694 95.866 1.00 94.31 555 SER A CA 1
ATOM 4497 C C . SER A 1 555 ? -50.794 -23.232 94.439 1.00 94.31 555 SER A C 1
ATOM 4499 O O . SER A 1 555 ? -50.807 -24.443 94.209 1.00 94.31 555 SER A O 1
ATOM 4501 N N . GLN A 1 556 ? -50.550 -22.337 93.477 1.00 93.19 556 GLN A N 1
ATOM 4502 C CA . GLN A 1 556 ? -50.257 -22.706 92.083 1.00 93.19 556 GLN A CA 1
ATOM 4503 C C . GLN A 1 556 ? -49.114 -23.729 91.994 1.00 93.19 556 GLN A C 1
ATOM 4505 O O . GLN A 1 556 ? -49.203 -24.709 91.262 1.00 93.19 556 GLN A O 1
ATOM 4510 N N . ALA A 1 557 ? -48.056 -23.544 92.792 1.00 92.00 557 ALA A N 1
ATOM 4511 C CA . ALA A 1 557 ? -46.904 -24.440 92.824 1.00 92.00 557 ALA A CA 1
ATOM 4512 C C . ALA A 1 557 ? -47.242 -25.851 93.342 1.00 92.00 557 ALA A C 1
ATOM 4514 O O . ALA A 1 557 ? -46.542 -26.809 93.020 1.00 92.00 557 ALA A O 1
ATOM 4515 N N . GLU A 1 558 ? -48.278 -26.012 94.170 1.00 93.31 558 GLU A N 1
ATOM 4516 C CA . GLU A 1 558 ? -48.753 -27.333 94.601 1.00 93.31 558 GLU A CA 1
ATOM 4517 C C . GLU A 1 558 ? -49.497 -28.046 93.469 1.00 93.31 558 GLU A C 1
ATOM 4519 O O . GLU A 1 558 ? -49.186 -29.202 93.195 1.00 93.31 558 GLU A O 1
ATOM 4524 N N . PHE A 1 559 ? -50.370 -27.339 92.747 1.00 93.38 559 PHE A N 1
ATOM 4525 C CA . PHE A 1 559 ? -51.045 -27.881 91.565 1.00 93.38 559 PHE A CA 1
ATOM 4526 C C . PHE A 1 559 ? -50.073 -28.214 90.427 1.00 93.38 559 PHE A C 1
ATOM 4528 O O . PHE A 1 559 ? -50.164 -29.288 89.845 1.00 93.38 559 PHE A O 1
ATOM 4535 N N . ILE A 1 560 ? -49.107 -27.341 90.123 1.00 90.12 560 ILE A N 1
ATOM 4536 C CA . ILE A 1 560 ? -48.123 -27.587 89.052 1.00 90.12 560 ILE A CA 1
ATOM 4537 C C . ILE A 1 560 ? -47.250 -28.809 89.375 1.00 90.12 560 ILE A C 1
ATOM 4539 O O . ILE A 1 560 ? -46.934 -29.592 88.483 1.00 90.12 560 ILE A O 1
ATOM 4543 N N . ARG A 1 561 ? -46.871 -29.000 90.648 1.00 91.44 561 ARG A N 1
ATOM 4544 C CA . ARG A 1 561 ? -46.081 -30.169 91.076 1.00 91.44 561 ARG A CA 1
ATOM 4545 C C . ARG A 1 561 ? -46.885 -31.465 91.092 1.00 91.44 561 ARG A C 1
ATOM 4547 O O . ARG A 1 561 ? -46.303 -32.515 90.842 1.00 91.44 561 ARG A O 1
ATOM 4554 N N . ASN A 1 562 ? -48.179 -31.401 91.402 1.00 91.38 562 ASN A N 1
ATOM 4555 C CA . ASN A 1 562 ? -49.080 -32.548 91.351 1.00 91.38 562 ASN A CA 1
ATOM 4556 C C . ASN A 1 562 ? -50.364 -32.200 90.576 1.00 91.38 562 ASN A C 1
ATOM 4558 O O . ASN A 1 562 ? -51.373 -31.867 91.198 1.00 91.38 562 ASN A O 1
ATOM 4562 N N . PRO A 1 563 ? -50.375 -32.308 89.235 1.00 90.44 563 PRO A N 1
ATOM 4563 C CA . PRO A 1 563 ? -51.581 -32.055 88.445 1.00 90.44 563 PRO A CA 1
ATOM 4564 C C . PRO A 1 563 ? -52.769 -32.966 88.794 1.00 90.44 563 PRO A C 1
ATOM 4566 O O . PRO A 1 563 ? -53.917 -32.571 88.588 1.00 90.44 563 PRO A O 1
ATOM 4569 N N . ALA A 1 564 ? -52.521 -34.153 89.368 1.00 89.62 564 ALA A N 1
ATOM 4570 C CA . ALA A 1 564 ? -53.576 -35.052 89.843 1.00 89.62 564 ALA A CA 1
ATOM 4571 C C . ALA A 1 564 ? -54.363 -34.466 91.028 1.00 89.62 564 ALA A C 1
ATOM 4573 O O . ALA A 1 564 ? -55.504 -34.866 91.265 1.00 89.62 564 ALA A O 1
ATOM 4574 N N . LEU A 1 565 ? -53.812 -33.449 91.707 1.00 92.44 565 LEU A N 1
ATOM 4575 C CA . LEU A 1 565 ? -54.482 -32.724 92.783 1.00 92.44 565 LEU A CA 1
ATOM 4576 C C . LEU A 1 565 ? -55.843 -32.158 92.347 1.00 92.44 565 LEU A C 1
ATOM 4578 O O . LEU A 1 565 ? -56.743 -32.065 93.173 1.00 92.44 565 LEU A O 1
ATOM 4582 N N . LEU A 1 566 ? -56.020 -31.836 91.057 1.00 91.81 566 LEU A N 1
ATOM 4583 C CA . LEU A 1 566 ? -57.308 -31.417 90.494 1.00 91.81 566 LEU A CA 1
ATOM 4584 C C . LEU A 1 566 ? -58.437 -32.421 90.752 1.00 91.81 566 LEU A C 1
ATOM 4586 O O . LEU A 1 566 ? -59.565 -32.008 91.002 1.00 91.81 566 LEU A O 1
ATOM 4590 N N . GLU A 1 567 ? -58.138 -33.718 90.685 1.00 91.81 567 GLU A N 1
ATOM 4591 C CA . GLU A 1 567 ? -59.098 -34.792 90.941 1.00 91.81 567 GLU A CA 1
ATOM 4592 C C . GLU A 1 567 ? -59.090 -35.217 92.417 1.00 91.81 567 GLU A C 1
ATOM 4594 O O . GLU A 1 567 ? -60.140 -35.512 92.985 1.00 91.81 567 GLU A O 1
ATOM 4599 N N . GLU A 1 568 ? -57.923 -35.223 93.070 1.00 92.56 568 GLU A N 1
ATOM 4600 C CA . GLU A 1 568 ? -57.787 -35.655 94.468 1.00 92.56 568 GLU A CA 1
ATOM 4601 C C . GLU A 1 568 ? -58.649 -34.825 95.429 1.00 92.56 568 GLU A C 1
ATOM 4603 O O . GLU A 1 568 ? -59.225 -35.386 96.370 1.00 92.56 568 GLU A O 1
ATOM 4608 N N . ILE A 1 569 ? -58.771 -33.516 95.177 1.00 94.75 569 ILE A N 1
ATOM 4609 C CA . ILE A 1 569 ? -59.584 -32.609 95.998 1.00 94.75 569 ILE A CA 1
ATOM 4610 C C . ILE A 1 569 ? -61.084 -32.732 95.727 1.00 94.75 569 ILE A C 1
ATOM 4612 O O . ILE A 1 569 ? -61.873 -32.188 96.492 1.00 94.75 569 ILE A O 1
ATOM 4616 N N . VAL A 1 570 ? -61.516 -33.422 94.669 1.00 94.56 570 VAL A N 1
ATOM 4617 C CA . VAL A 1 570 ? -62.946 -33.641 94.419 1.00 94.56 570 VAL A CA 1
ATOM 4618 C C . VAL A 1 570 ? -63.514 -34.519 95.532 1.00 94.56 570 VAL A C 1
ATOM 4620 O O . VAL A 1 570 ? -62.917 -35.536 95.913 1.00 94.56 570 VAL A O 1
ATOM 4623 N N . HIS A 1 571 ? -64.671 -34.117 96.062 1.00 94.62 571 HIS A N 1
ATOM 4624 C CA . HIS A 1 571 ? -65.371 -34.845 97.113 1.00 94.62 571 HIS A CA 1
ATOM 4625 C C . HIS A 1 571 ? -65.585 -36.307 96.683 1.00 94.62 571 HIS A C 1
ATOM 4627 O O . HIS A 1 571 ? -65.980 -36.528 95.538 1.00 94.62 571 HIS A O 1
ATOM 4633 N N . PRO A 1 572 ? -65.358 -37.311 97.555 1.00 91.31 572 PRO A N 1
ATOM 4634 C CA . PRO A 1 572 ? -65.396 -38.727 97.176 1.00 91.31 572 PRO A CA 1
ATOM 4635 C C . PRO A 1 572 ? -66.639 -39.146 96.379 1.00 91.31 572 PRO A C 1
ATOM 4637 O O . PRO A 1 572 ? -66.493 -39.812 95.358 1.00 91.31 572 PRO A O 1
ATOM 4640 N N . ASP A 1 573 ? -67.824 -38.687 96.796 1.00 93.56 573 ASP A N 1
ATOM 4641 C CA . ASP A 1 573 ? -69.107 -38.967 96.127 1.00 93.56 573 ASP A CA 1
ATOM 4642 C C . ASP A 1 573 ? -69.214 -38.392 94.701 1.00 93.56 573 ASP A C 1
ATOM 4644 O O . ASP A 1 573 ? -69.978 -38.904 93.889 1.00 93.56 573 ASP A O 1
ATOM 4648 N N . ASP A 1 574 ? -68.451 -37.341 94.387 1.00 94.31 574 ASP A N 1
ATOM 4649 C CA . ASP A 1 574 ? -68.540 -36.606 93.119 1.00 94.31 574 ASP A CA 1
ATOM 4650 C C . ASP A 1 574 ? -67.362 -36.938 92.174 1.00 94.31 574 ASP A C 1
ATOM 4652 O O . ASP A 1 574 ? -67.287 -36.426 91.056 1.00 94.31 574 ASP A O 1
ATOM 4656 N N . ARG A 1 575 ? -66.427 -37.813 92.578 1.00 89.56 575 ARG A N 1
ATOM 4657 C CA . ARG A 1 575 ? -65.242 -38.160 91.766 1.00 89.56 575 ARG A CA 1
ATOM 4658 C C . ARG A 1 575 ? -65.594 -38.873 90.466 1.00 89.56 575 ARG A C 1
ATOM 4660 O O . ARG A 1 575 ? -65.005 -38.572 89.432 1.00 89.56 575 ARG A O 1
ATOM 4667 N N . ASP A 1 576 ? -66.545 -39.802 90.506 1.00 89.94 576 ASP A N 1
ATOM 4668 C CA . ASP A 1 576 ? -66.984 -40.527 89.306 1.00 89.94 576 ASP A CA 1
ATOM 4669 C C . ASP A 1 576 ? -67.664 -39.576 88.312 1.00 89.94 576 ASP A C 1
ATOM 4671 O O . ASP A 1 576 ? -67.419 -39.645 87.108 1.00 89.94 576 ASP A O 1
ATOM 4675 N N . LEU A 1 577 ? -68.445 -38.624 88.833 1.00 89.56 577 LEU A N 1
ATOM 4676 C CA . LEU A 1 577 ? -69.069 -37.558 88.055 1.00 89.56 577 LEU A CA 1
ATOM 4677 C C . LEU A 1 577 ? -68.011 -36.689 87.354 1.00 89.56 577 LEU A C 1
ATOM 4679 O O . LEU A 1 577 ? -68.111 -36.443 86.151 1.00 89.56 577 LEU A O 1
ATOM 4683 N N . PHE A 1 578 ? -66.966 -36.280 88.078 1.00 88.81 578 PHE A N 1
ATOM 4684 C CA . PHE A 1 578 ? -65.859 -35.507 87.516 1.00 88.81 578 PHE A CA 1
ATOM 4685 C C . PHE A 1 578 ? -65.064 -36.300 86.465 1.00 88.81 578 PHE A C 1
ATOM 4687 O O . PHE A 1 578 ? -64.793 -35.777 85.386 1.00 88.81 578 PHE A O 1
ATOM 4694 N N . ARG A 1 579 ? -64.742 -37.580 86.709 1.00 87.62 579 ARG A N 1
ATOM 4695 C CA . ARG A 1 579 ? -64.032 -38.422 85.723 1.00 87.62 579 ARG A CA 1
ATOM 4696 C C . ARG A 1 579 ? -64.820 -38.612 84.432 1.00 87.62 579 ARG A C 1
ATOM 4698 O O . ARG A 1 579 ? -64.228 -38.536 83.358 1.00 87.62 579 ARG A O 1
ATOM 4705 N N . ASN A 1 580 ? -66.130 -38.834 84.528 1.00 86.31 580 ASN A N 1
ATOM 4706 C CA . ASN A 1 580 ? -66.988 -38.966 83.350 1.00 86.31 580 ASN A CA 1
ATOM 4707 C C . ASN A 1 580 ? -67.005 -37.662 82.546 1.00 86.31 580 ASN A C 1
ATOM 4709 O O . ASN A 1 580 ? -66.780 -37.685 81.338 1.00 86.31 580 ASN A O 1
ATOM 4713 N N . HIS A 1 581 ? -67.133 -36.517 83.225 1.00 86.12 581 HIS A N 1
ATOM 4714 C CA . HIS A 1 581 ? -67.036 -35.207 82.583 1.00 86.12 581 HIS A CA 1
ATOM 4715 C C . HIS A 1 581 ? -65.717 -35.026 81.814 1.00 86.12 581 HIS A C 1
ATOM 4717 O O . HIS A 1 581 ? -65.724 -34.559 80.677 1.00 86.12 581 HIS A O 1
ATOM 4723 N N . LEU A 1 582 ? -64.582 -35.456 82.381 1.00 82.75 582 LEU A N 1
ATOM 4724 C CA . LEU A 1 582 ? -63.286 -35.363 81.702 1.00 82.75 582 LEU A CA 1
ATOM 4725 C C . LEU A 1 582 ? -63.198 -36.193 80.407 1.00 82.75 582 LEU A C 1
ATOM 4727 O O . LEU A 1 582 ? -62.427 -35.834 79.515 1.00 82.75 582 LEU A O 1
ATOM 4731 N N . GLN A 1 583 ? -63.965 -37.281 80.292 1.00 78.25 583 GLN A N 1
ATOM 4732 C CA . GLN A 1 583 ? -64.005 -38.136 79.097 1.00 78.25 583 GLN A CA 1
ATOM 4733 C C . GLN A 1 583 ? -64.916 -37.575 77.993 1.00 78.25 583 GLN A C 1
ATOM 4735 O O . GLN A 1 583 ? -64.667 -37.815 76.810 1.00 78.25 583 GLN A O 1
ATOM 4740 N N . GLU A 1 584 ? -65.939 -36.803 78.364 1.00 74.00 584 GLU A N 1
ATOM 4741 C CA . GLU A 1 584 ? -66.941 -36.241 77.448 1.00 74.00 584 GLU A CA 1
ATOM 4742 C C . GLU A 1 584 ? -66.446 -35.008 76.666 1.00 74.00 584 GLU A C 1
ATOM 4744 O O . GLU A 1 584 ? -67.047 -34.618 75.661 1.00 74.00 584 GLU A O 1
ATOM 4749 N N . ILE A 1 585 ? -65.327 -34.398 77.070 1.00 71.25 585 ILE A N 1
ATOM 4750 C CA . ILE A 1 585 ? -64.769 -33.204 76.415 1.00 71.25 585 ILE A CA 1
ATOM 4751 C C . ILE A 1 585 ? -64.051 -33.604 75.116 1.00 71.25 585 ILE A C 1
ATOM 4753 O O . ILE A 1 585 ? -62.832 -33.812 75.089 1.00 71.25 585 ILE A O 1
ATOM 4757 N N . GLN A 1 586 ? -64.821 -33.702 74.030 1.00 62.38 586 GLN A N 1
ATOM 4758 C CA . GLN A 1 586 ? -64.329 -33.971 72.669 1.00 62.38 586 GLN A CA 1
ATOM 4759 C C . GLN A 1 586 ? -64.645 -32.864 71.650 1.00 62.38 586 GLN A C 1
ATOM 4761 O O . GLN A 1 586 ? -64.249 -32.973 70.494 1.00 62.38 586 GLN A O 1
ATOM 4766 N N . THR A 1 587 ? -65.345 -31.798 72.048 1.00 62.75 587 THR A N 1
ATOM 4767 C CA . THR A 1 587 ? -65.800 -30.733 71.134 1.00 62.75 587 THR A CA 1
ATOM 4768 C C . THR A 1 587 ? -65.422 -29.340 71.647 1.00 62.75 587 THR A C 1
ATOM 4770 O O . THR A 1 587 ? -65.003 -29.192 72.794 1.00 62.75 587 THR A O 1
ATOM 4773 N N . GLU A 1 588 ? -65.576 -28.316 70.802 1.00 61.47 588 GLU A N 1
ATOM 4774 C CA . GLU A 1 588 ? -65.380 -26.897 71.158 1.00 61.47 588 GLU A CA 1
ATOM 4775 C C . GLU A 1 588 ? -66.436 -26.350 72.135 1.00 61.47 588 GLU A C 1
ATOM 4777 O O . GLU A 1 588 ? -66.291 -25.242 72.650 1.00 61.47 588 GLU A O 1
ATOM 4782 N N . ASN A 1 589 ? -67.510 -27.097 72.404 1.00 72.50 589 ASN A N 1
ATOM 4783 C CA . ASN A 1 589 ? -68.556 -26.631 73.304 1.00 72.50 589 ASN A CA 1
ATOM 4784 C C . ASN A 1 589 ? -68.071 -26.625 74.757 1.00 72.50 589 ASN A C 1
ATOM 4786 O O . ASN A 1 589 ? -67.463 -27.584 75.232 1.00 72.50 589 ASN A O 1
ATOM 4790 N N . VAL A 1 590 ? -68.408 -25.554 75.477 1.00 75.25 590 VAL A N 1
ATOM 4791 C CA . VAL A 1 590 ? -68.172 -25.459 76.919 1.00 75.25 590 VAL A CA 1
ATOM 4792 C C . VAL A 1 590 ? -69.099 -26.440 77.633 1.00 75.25 590 VAL A C 1
ATOM 4794 O O . VAL A 1 590 ? -70.319 -26.273 77.622 1.00 75.25 590 VAL A O 1
ATOM 4797 N N . CYS A 1 591 ? -68.524 -27.446 78.282 1.00 82.31 591 CYS A N 1
ATOM 4798 C CA . CYS A 1 591 ? -69.247 -28.359 79.155 1.00 82.31 591 CYS A CA 1
ATOM 4799 C C . CYS A 1 591 ? -69.233 -27.805 80.582 1.00 82.31 591 CYS A C 1
ATOM 4801 O O . CYS A 1 591 ? -68.176 -27.441 81.095 1.00 82.31 591 CYS A O 1
ATOM 4803 N N . THR A 1 592 ? -70.390 -27.759 81.239 1.00 85.38 592 THR A N 1
ATOM 4804 C CA . THR A 1 592 ? -70.512 -27.262 82.617 1.00 85.38 592 THR A CA 1
ATOM 4805 C C . THR A 1 592 ? -70.896 -28.375 83.581 1.00 85.38 592 THR A C 1
ATOM 4807 O O . THR A 1 592 ? -71.803 -29.149 83.279 1.00 85.38 592 THR A O 1
ATOM 4810 N N . LEU A 1 593 ? -70.264 -28.419 84.752 1.00 91.31 593 LEU A N 1
ATOM 4811 C CA . LEU A 1 593 ? -70.531 -29.393 85.807 1.00 91.31 593 LEU A CA 1
ATOM 4812 C C . LEU A 1 593 ? -70.567 -28.706 87.177 1.00 91.31 593 LEU A C 1
ATOM 4814 O O . LEU A 1 593 ? -69.691 -27.904 87.478 1.00 91.31 593 LEU A O 1
ATOM 4818 N N . GLU A 1 594 ? -71.539 -29.040 88.025 1.00 93.44 594 GLU A N 1
ATOM 4819 C CA . GLU A 1 594 ? -71.538 -28.636 89.437 1.00 93.44 594 GLU A CA 1
ATOM 4820 C C . GLU A 1 594 ? -71.119 -29.823 90.310 1.00 93.44 594 GLU A C 1
ATOM 4822 O O . GLU A 1 594 ? -71.732 -30.887 90.238 1.00 93.44 594 GLU A O 1
ATOM 4827 N N . PHE A 1 595 ? -70.081 -29.655 91.128 1.00 94.06 595 PHE A N 1
ATOM 4828 C CA . PHE A 1 595 ? -69.585 -30.694 92.033 1.00 94.06 595 PHE A CA 1
ATOM 4829 C C . PHE A 1 595 ? -68.940 -30.088 93.279 1.00 94.06 595 PHE A C 1
ATOM 4831 O O . PHE A 1 595 ? -68.670 -28.888 93.347 1.00 94.06 595 PHE A O 1
ATOM 4838 N N . ARG A 1 596 ? -68.693 -30.919 94.288 1.00 94.94 596 ARG A N 1
ATOM 4839 C CA . ARG A 1 596 ? -68.057 -30.510 95.541 1.00 94.94 596 ARG A CA 1
ATOM 4840 C C . ARG A 1 596 ? -66.564 -30.804 95.529 1.00 94.94 596 ARG A C 1
ATOM 4842 O O . ARG A 1 596 ? -66.135 -31.875 95.102 1.00 94.94 596 ARG A O 1
ATOM 4849 N N . ILE A 1 597 ? -65.782 -29.891 96.093 1.00 95.69 597 ILE A N 1
ATOM 4850 C CA . ILE A 1 597 ? -64.376 -30.108 96.439 1.00 95.69 597 ILE A CA 1
ATOM 4851 C C . ILE A 1 597 ? -64.170 -30.033 97.950 1.00 95.69 597 ILE A C 1
ATOM 4853 O O . ILE A 1 597 ? -64.944 -29.404 98.674 1.00 95.69 597 ILE A O 1
ATOM 4857 N N . LEU A 1 598 ? -63.095 -30.659 98.412 1.00 95.00 598 LEU A N 1
ATOM 4858 C CA . LEU A 1 598 ? -62.536 -30.522 99.744 1.00 95.00 598 LEU A CA 1
ATOM 4859 C C . LEU A 1 598 ? -61.359 -29.553 99.668 1.00 95.00 598 LEU A C 1
ATOM 4861 O O . LEU A 1 598 ? -60.355 -29.817 99.005 1.00 95.00 598 LEU A O 1
ATOM 4865 N N . THR A 1 599 ? -61.486 -28.414 100.340 1.00 93.06 599 THR A N 1
ATOM 4866 C CA . THR A 1 599 ? -60.385 -27.456 100.455 1.00 93.06 599 THR A CA 1
ATOM 4867 C C . THR A 1 599 ? -59.247 -28.048 101.289 1.00 93.06 599 THR A C 1
ATOM 4869 O O . THR A 1 599 ? -59.419 -29.030 102.015 1.00 93.06 599 THR A O 1
ATOM 4872 N N . LYS A 1 600 ? -58.072 -27.411 101.263 1.00 92.12 600 LYS A N 1
ATOM 4873 C CA . LYS A 1 600 ? -56.908 -27.821 102.067 1.00 92.12 600 LYS A CA 1
ATOM 4874 C C . LYS A 1 600 ? -57.187 -27.874 103.579 1.00 92.12 600 LYS A C 1
ATOM 4876 O O . LYS A 1 600 ? -56.507 -28.600 104.298 1.00 92.12 600 LYS A O 1
ATOM 4881 N N . SER A 1 601 ? -58.174 -27.116 104.072 1.00 90.19 601 SER A N 1
ATOM 4882 C CA . SER A 1 601 ? -58.625 -27.141 105.473 1.00 90.19 601 SER A CA 1
ATOM 4883 C C . SER A 1 601 ? -59.663 -28.234 105.772 1.00 90.19 601 SER A C 1
ATOM 4885 O O . SER A 1 601 ? -60.060 -28.390 106.925 1.00 90.19 601 SER A O 1
ATOM 4887 N N . GLY A 1 602 ? -60.097 -28.991 104.759 1.00 88.19 602 GLY A N 1
ATOM 4888 C CA . GLY A 1 602 ? -61.105 -30.047 104.860 1.00 88.19 602 GLY A CA 1
ATOM 4889 C C . GLY A 1 602 ? -62.554 -29.560 104.750 1.00 88.19 602 GLY A C 1
ATOM 4890 O O . GLY A 1 602 ? -63.470 -30.336 105.010 1.00 88.19 602 GLY A O 1
ATOM 4891 N N . GLN A 1 603 ? -62.785 -28.294 104.390 1.00 91.25 603 GLN A N 1
ATOM 4892 C CA . GLN A 1 603 ? -64.134 -27.750 104.204 1.00 91.25 603 GLN A CA 1
ATOM 4893 C C . GLN A 1 603 ? -64.695 -28.128 102.829 1.00 91.25 603 GLN A C 1
ATOM 4895 O O . GLN A 1 603 ? -63.954 -28.206 101.851 1.00 91.25 603 GLN A O 1
ATOM 4900 N N . VAL A 1 604 ? -66.011 -28.331 102.750 1.00 92.62 604 VAL A N 1
ATOM 4901 C CA . VAL A 1 604 ? -66.704 -28.586 101.481 1.00 92.62 604 VAL A CA 1
ATOM 4902 C C . VAL A 1 604 ? -66.992 -27.258 100.782 1.00 92.62 604 VAL A C 1
ATOM 4904 O O . VAL A 1 604 ? -67.634 -26.389 101.367 1.00 92.62 604 VAL A O 1
ATOM 4907 N N . CYS A 1 605 ? -66.558 -27.130 99.531 1.00 93.12 605 CYS A N 1
ATOM 4908 C CA . CYS A 1 605 ? -66.837 -25.996 98.650 1.00 93.12 605 CYS A CA 1
ATOM 4909 C C . CYS A 1 605 ? -67.557 -26.506 97.393 1.00 93.12 605 CYS A C 1
ATOM 4911 O O . CYS A 1 605 ? -67.159 -27.521 96.816 1.00 93.12 605 CYS A O 1
ATOM 4913 N N . TRP A 1 606 ? -68.636 -25.839 96.982 1.00 93.94 606 TRP A N 1
ATOM 4914 C CA . TRP A 1 606 ? -69.343 -26.154 95.741 1.00 93.94 606 TRP A CA 1
ATOM 4915 C C . TRP A 1 606 ? -68.741 -25.379 94.577 1.00 93.94 606 TRP A C 1
ATOM 4917 O O . TRP A 1 606 ? -68.668 -24.155 94.616 1.00 93.94 606 TRP A O 1
ATOM 4927 N N . ILE A 1 607 ? -68.381 -26.089 93.515 1.00 95.19 607 ILE A N 1
ATOM 4928 C CA . ILE A 1 607 ? -67.793 -25.526 92.306 1.00 95.19 607 ILE A CA 1
ATOM 4929 C C . ILE A 1 607 ? -68.758 -25.708 91.144 1.00 95.19 607 ILE A C 1
ATOM 4931 O O . ILE A 1 607 ? -69.233 -26.816 90.902 1.00 95.19 607 ILE A O 1
ATOM 4935 N N . VAL A 1 608 ? -68.993 -24.634 90.388 1.00 94.31 608 VAL A N 1
ATOM 4936 C CA . VAL A 1 608 ? -69.416 -24.752 88.991 1.00 94.31 608 VAL A CA 1
ATOM 4937 C C . VAL A 1 608 ? -68.175 -24.682 88.109 1.00 94.31 608 VAL A C 1
ATOM 4939 O O . VAL A 1 608 ? -67.416 -23.712 88.129 1.00 94.31 608 VAL A O 1
ATOM 4942 N N . HIS A 1 609 ? -67.950 -25.755 87.370 1.00 92.94 609 HIS A N 1
ATOM 4943 C CA . HIS A 1 609 ? -66.802 -25.982 86.515 1.00 92.94 609 HIS A CA 1
ATOM 4944 C C . HIS A 1 609 ? -67.233 -25.875 85.061 1.00 92.94 609 HIS A C 1
ATOM 4946 O O . HIS A 1 609 ? -68.057 -26.664 84.609 1.00 92.94 609 HIS A O 1
ATOM 4952 N N . GLY A 1 610 ? -66.692 -24.907 84.332 1.00 90.69 610 GLY A N 1
ATOM 4953 C CA . GLY A 1 610 ? -66.804 -24.831 82.880 1.00 90.69 610 GLY A CA 1
ATOM 4954 C C . GLY A 1 610 ? -65.514 -25.322 82.241 1.00 90.69 610 GLY A C 1
ATOM 4955 O O . GLY A 1 610 ? -64.455 -24.772 82.532 1.00 90.69 610 GLY A O 1
ATOM 4956 N N . CYS A 1 611 ? -65.590 -26.320 81.365 1.00 90.00 611 CYS A N 1
ATOM 4957 C CA . CYS A 1 611 ? -64.437 -26.873 80.666 1.00 90.00 611 CYS A CA 1
ATOM 4958 C C . CYS A 1 611 ? -64.630 -26.862 79.153 1.00 90.00 611 CYS A C 1
ATOM 4960 O O . CYS A 1 611 ? -65.706 -27.184 78.655 1.00 90.00 611 CYS A O 1
ATOM 4962 N N . GLN A 1 612 ? -63.572 -26.519 78.424 1.00 89.81 612 GLN A N 1
ATOM 4963 C CA . GLN A 1 612 ? -63.549 -26.517 76.964 1.00 89.81 612 GLN A CA 1
ATOM 4964 C C . GLN A 1 612 ? -62.210 -27.046 76.445 1.00 89.81 612 GLN A C 1
ATOM 4966 O O . GLN A 1 612 ? -61.158 -26.804 77.048 1.00 89.81 612 GLN A O 1
ATOM 4971 N N . ALA A 1 613 ? -62.229 -27.752 75.314 1.00 88.69 613 ALA A N 1
ATOM 4972 C CA . ALA A 1 613 ? -61.004 -28.108 74.604 1.00 88.69 613 ALA A CA 1
ATOM 4973 C C . ALA A 1 613 ? -60.366 -26.856 73.974 1.00 88.69 613 ALA A C 1
ATOM 4975 O O . ALA A 1 613 ? -61.068 -25.944 73.544 1.00 88.69 613 ALA A O 1
ATOM 4976 N N . VAL A 1 614 ? -59.034 -26.807 73.941 1.00 87.31 614 VAL A N 1
ATOM 4977 C CA . VAL A 1 614 ? -58.272 -25.755 73.248 1.00 87.31 614 VAL A CA 1
ATOM 4978 C C . VAL A 1 614 ? -57.632 -26.382 72.017 1.00 87.31 614 VAL A C 1
ATOM 4980 O O . VAL A 1 614 ? -57.114 -27.493 72.120 1.00 87.31 614 VAL A O 1
ATOM 4983 N N . PHE A 1 615 ? -57.664 -25.690 70.880 1.00 86.38 615 PHE A N 1
ATOM 4984 C CA . PHE A 1 615 ? -57.070 -26.135 69.619 1.00 86.38 615 PHE A CA 1
ATOM 4985 C C . PHE A 1 615 ? -56.081 -25.087 69.102 1.00 86.38 615 PHE A C 1
ATOM 4987 O O . PHE A 1 615 ? -56.236 -23.897 69.385 1.00 86.38 615 PHE A O 1
ATOM 4994 N N . ASP A 1 616 ? -55.065 -25.534 68.374 1.00 84.31 616 ASP A N 1
ATOM 4995 C CA . ASP A 1 616 ? -54.184 -24.654 67.611 1.00 84.31 616 ASP A CA 1
ATOM 4996 C C . ASP A 1 616 ? -54.862 -24.194 66.296 1.00 84.31 616 ASP A C 1
ATOM 4998 O O . ASP A 1 616 ? -55.943 -24.686 65.951 1.00 84.31 616 ASP A O 1
ATOM 5002 N N . PRO A 1 617 ? -54.268 -23.241 65.549 1.00 77.88 617 PRO A N 1
ATOM 5003 C CA . PRO A 1 617 ? -54.818 -22.779 64.271 1.00 77.88 617 PRO A CA 1
ATOM 5004 C C . PRO A 1 617 ? -54.965 -23.873 63.200 1.00 77.88 617 PRO A C 1
ATOM 5006 O O . PRO A 1 617 ? -55.776 -23.713 62.289 1.00 77.88 617 PRO A O 1
ATOM 5009 N N . ASP A 1 618 ? -54.219 -24.974 63.316 1.00 81.38 618 ASP A N 1
ATOM 5010 C CA . ASP A 1 618 ? -54.254 -26.120 62.401 1.00 81.38 618 ASP A CA 1
ATOM 5011 C C . ASP A 1 618 ? -55.304 -27.174 62.821 1.00 81.38 618 ASP A C 1
ATOM 5013 O O . ASP A 1 618 ? -55.454 -28.216 62.177 1.00 81.38 618 ASP A O 1
ATOM 5017 N N . GLY A 1 619 ? -56.063 -26.909 63.893 1.00 78.81 619 GLY A N 1
ATOM 5018 C CA . GLY A 1 619 ? -57.131 -27.768 64.405 1.00 78.81 619 GLY A CA 1
ATOM 5019 C C . GLY A 1 619 ? -56.647 -28.919 65.290 1.00 78.81 619 GLY A C 1
ATOM 5020 O O . GLY A 1 619 ? -57.437 -29.800 65.644 1.00 78.81 619 GLY A O 1
ATOM 5021 N N . LYS A 1 620 ? -55.370 -28.945 65.679 1.00 85.00 620 LYS A N 1
ATOM 5022 C CA . LYS A 1 620 ? -54.838 -29.932 66.620 1.00 85.00 620 LYS A CA 1
ATOM 5023 C C . LYS A 1 620 ? -55.196 -29.528 68.045 1.00 85.00 620 LYS A C 1
ATOM 5025 O O . LYS A 1 620 ? -55.040 -28.383 68.460 1.00 85.00 620 LYS A O 1
ATOM 5030 N N . ARG A 1 621 ? -55.656 -30.496 68.834 1.00 84.94 621 ARG A N 1
ATOM 5031 C CA . ARG A 1 621 ? -55.982 -30.282 70.243 1.00 84.94 621 ARG A CA 1
ATOM 5032 C C . ARG A 1 621 ? -54.709 -29.959 71.045 1.00 84.94 621 ARG A C 1
ATOM 5034 O O . ARG A 1 621 ? -53.671 -30.591 70.894 1.00 84.94 621 ARG A O 1
ATOM 5041 N N . MET A 1 622 ? -54.803 -28.951 71.906 1.00 86.94 622 MET A N 1
ATOM 5042 C CA . MET A 1 622 ? -53.752 -28.458 72.808 1.00 86.94 622 MET A CA 1
ATOM 5043 C C . MET A 1 622 ? -54.117 -28.673 74.288 1.00 86.94 622 MET A C 1
ATOM 5045 O O . MET A 1 622 ? -53.652 -27.963 75.181 1.00 86.94 622 MET A O 1
ATOM 5049 N N . GLY A 1 623 ? -54.999 -29.633 74.561 1.00 89.50 623 GLY A N 1
ATOM 5050 C CA . GLY A 1 623 ? -55.526 -29.914 75.894 1.00 89.50 623 GLY A CA 1
ATOM 5051 C C . GLY A 1 623 ? -56.864 -29.222 76.174 1.00 89.50 623 GLY A C 1
ATOM 5052 O O . GLY A 1 623 ? -57.764 -29.229 75.327 1.00 89.50 623 GLY A O 1
ATOM 5053 N N . ARG A 1 624 ? -57.039 -28.698 77.392 1.00 89.56 624 ARG A N 1
ATOM 5054 C CA . ARG A 1 624 ? -58.306 -28.114 77.868 1.00 89.56 624 ARG A CA 1
ATOM 5055 C C . ARG A 1 624 ? -58.106 -26.938 78.817 1.00 89.56 624 ARG A C 1
ATOM 5057 O O . ARG A 1 624 ? -57.227 -26.969 79.677 1.00 89.56 624 ARG A O 1
ATOM 5064 N N . ARG A 1 625 ? -58.981 -25.940 78.715 1.00 91.50 625 ARG A N 1
ATOM 5065 C CA . ARG A 1 625 ? -59.098 -24.846 79.684 1.00 91.50 625 ARG A CA 1
ATOM 5066 C C . ARG A 1 625 ? -60.319 -25.081 80.558 1.00 91.50 625 ARG A C 1
ATOM 5068 O O . ARG A 1 625 ? -61.383 -25.434 80.054 1.00 91.50 625 ARG A O 1
ATOM 5075 N N . ALA A 1 626 ? -60.163 -24.849 81.851 1.00 92.06 626 ALA A N 1
ATOM 5076 C CA . ALA A 1 626 ? -61.240 -24.904 82.819 1.00 92.06 626 ALA A CA 1
ATOM 5077 C C . ALA A 1 626 ? -61.342 -23.599 83.608 1.00 92.06 626 ALA A C 1
ATOM 5079 O O . ALA A 1 626 ? -60.325 -22.987 83.931 1.00 92.06 626 ALA A O 1
ATOM 5080 N N . SER A 1 627 ? -62.568 -23.218 83.949 1.00 93.06 627 SER A N 1
ATOM 5081 C CA . SER A 1 627 ? -62.895 -22.126 84.861 1.00 93.06 627 SER A CA 1
ATOM 5082 C C . SER A 1 627 ? -63.782 -22.671 85.976 1.00 93.06 627 SER A C 1
ATOM 5084 O O . SER A 1 627 ? -64.770 -23.354 85.714 1.00 93.06 627 SER A O 1
ATOM 5086 N N . ASN A 1 628 ? -63.393 -22.424 87.222 1.00 93.62 628 ASN A N 1
ATOM 5087 C CA . ASN A 1 628 ? -63.996 -22.996 88.419 1.00 93.62 628 ASN A CA 1
ATOM 5088 C C . ASN A 1 628 ? -64.460 -21.853 89.316 1.00 93.62 628 ASN A C 1
ATOM 5090 O O . ASN A 1 628 ? -63.638 -21.118 89.870 1.00 93.62 628 ASN A O 1
ATOM 5094 N N . ARG A 1 629 ? -65.773 -21.710 89.474 1.00 93.25 629 ARG A N 1
ATOM 5095 C CA . ARG A 1 629 ? -66.368 -20.677 90.322 1.00 93.25 629 ARG A CA 1
ATOM 5096 C C . ARG A 1 629 ? -66.952 -21.294 91.580 1.00 93.25 629 ARG A C 1
ATOM 5098 O O . ARG A 1 629 ? -67.716 -22.254 91.497 1.00 93.25 629 ARG A O 1
ATOM 5105 N N . ASP A 1 630 ? -66.632 -20.699 92.723 1.00 92.56 630 ASP A N 1
ATOM 5106 C CA . ASP A 1 630 ? -67.255 -21.041 93.998 1.00 92.56 630 ASP A CA 1
ATOM 5107 C C . ASP A 1 630 ? -68.723 -20.584 94.004 1.00 92.56 630 ASP A C 1
ATOM 5109 O O . ASP A 1 630 ? -69.032 -19.407 93.804 1.00 92.56 630 ASP A O 1
ATOM 5113 N N . ILE A 1 631 ? -69.631 -21.537 94.192 1.00 92.06 631 ILE A N 1
ATOM 5114 C CA . ILE A 1 631 ? -71.080 -21.338 94.291 1.00 92.06 631 ILE A CA 1
ATOM 5115 C C . ILE A 1 631 ? -71.627 -21.852 95.630 1.00 92.06 631 ILE A C 1
ATOM 5117 O O . ILE A 1 631 ? -72.820 -22.138 95.744 1.00 92.06 631 ILE A O 1
ATOM 5121 N N . THR A 1 632 ? -70.777 -21.976 96.653 1.00 90.12 632 THR A N 1
ATOM 5122 C CA . THR A 1 632 ? -71.155 -22.481 97.982 1.00 90.12 632 THR A CA 1
ATOM 5123 C C . THR A 1 632 ? -72.282 -21.656 98.593 1.00 90.12 632 THR A C 1
ATOM 5125 O O . THR A 1 632 ? -73.304 -22.223 98.980 1.00 90.12 632 THR A O 1
ATOM 5128 N N . ASP A 1 633 ? -72.162 -20.327 98.579 1.00 87.56 633 ASP A N 1
ATOM 5129 C CA . ASP A 1 633 ? -73.198 -19.421 99.092 1.00 87.56 633 ASP A CA 1
ATOM 5130 C C . ASP A 1 633 ? -74.534 -19.605 98.359 1.00 87.56 633 ASP A C 1
ATOM 5132 O O . ASP A 1 633 ? -75.599 -19.654 98.978 1.00 87.56 633 ASP A O 1
ATOM 5136 N N . ARG A 1 634 ? -74.482 -19.792 97.033 1.00 90.38 634 ARG A N 1
ATOM 5137 C CA . ARG A 1 634 ? -75.670 -20.062 96.215 1.00 90.38 634 ARG A CA 1
ATOM 5138 C C . ARG A 1 634 ? -76.327 -21.384 96.615 1.00 90.38 634 ARG A C 1
ATOM 5140 O O . ARG A 1 634 ? -77.546 -21.430 96.760 1.00 90.38 634 ARG A O 1
ATOM 5147 N N . LYS A 1 635 ? -75.548 -22.451 96.808 1.00 87.81 635 LYS A N 1
ATOM 5148 C CA . LYS A 1 635 ? -76.073 -23.771 97.196 1.00 87.81 635 LYS A CA 1
ATOM 5149 C C . LYS A 1 635 ? -76.645 -23.785 98.610 1.00 87.81 635 LYS A C 1
ATOM 5151 O O . LYS A 1 635 ? -77.667 -24.431 98.836 1.00 87.81 635 LYS A O 1
ATOM 5156 N N . LEU A 1 636 ? -76.040 -23.050 99.542 1.00 84.94 636 LEU A N 1
ATOM 5157 C CA . LEU A 1 636 ? -76.582 -22.869 100.891 1.00 84.94 636 LEU A CA 1
ATOM 5158 C C . LEU A 1 636 ? -77.937 -22.147 100.855 1.00 84.94 636 LEU A C 1
ATOM 5160 O O . LEU A 1 636 ? -78.883 -22.617 101.486 1.00 84.94 636 LEU A O 1
ATOM 5164 N N . ALA A 1 637 ? -78.061 -21.086 100.052 1.00 82.19 637 ALA A N 1
ATOM 5165 C CA . ALA A 1 637 ? -79.327 -20.377 99.866 1.00 82.19 637 ALA A CA 1
ATOM 5166 C C . ALA A 1 637 ? -80.406 -21.253 99.192 1.00 82.19 637 ALA A C 1
ATOM 5168 O O . ALA A 1 637 ? -81.565 -21.238 99.608 1.00 82.19 637 ALA A O 1
ATOM 5169 N N . GLU A 1 638 ? -80.042 -22.057 98.183 1.00 86.25 638 GLU A N 1
ATOM 5170 C CA . GLU A 1 638 ? -80.955 -23.021 97.543 1.00 86.25 638 GLU A CA 1
ATOM 5171 C C . GLU A 1 638 ? -81.466 -24.069 98.554 1.00 86.25 638 GLU A C 1
ATOM 5173 O O . GLU A 1 638 ? -82.665 -24.354 98.597 1.00 86.25 638 GLU A O 1
ATOM 5178 N N . LEU A 1 639 ? -80.591 -24.602 99.415 1.00 82.50 639 LEU A N 1
ATOM 5179 C CA . LEU A 1 639 ? -80.964 -25.556 100.469 1.00 82.50 639 LEU A CA 1
ATOM 5180 C C . LEU A 1 639 ? -81.881 -24.934 101.529 1.00 82.50 639 LEU A C 1
ATOM 5182 O O . LEU A 1 639 ? -82.841 -25.576 101.961 1.00 82.50 639 LEU A O 1
ATOM 5186 N N . GLU A 1 640 ? -81.612 -23.696 101.942 1.00 83.25 640 GLU A N 1
ATOM 5187 C CA . GLU A 1 640 ? -82.452 -22.962 102.892 1.00 83.25 640 GLU A CA 1
ATOM 5188 C C . GLU A 1 640 ? -83.856 -22.713 102.319 1.00 83.25 640 GLU A C 1
ATOM 5190 O O . GLU A 1 640 ? -84.855 -22.971 102.995 1.00 83.25 640 GLU A O 1
ATOM 5195 N N . LEU A 1 641 ? -83.948 -22.336 101.038 1.00 82.75 641 LEU A N 1
ATOM 5196 C CA . LEU A 1 641 ? -85.221 -22.195 100.325 1.00 82.75 641 LEU A CA 1
ATOM 5197 C C . LEU A 1 641 ? -85.994 -23.515 100.239 1.00 82.75 641 LEU A C 1
ATOM 5199 O O . LEU A 1 641 ? -87.199 -23.530 100.492 1.00 82.75 641 LEU A O 1
ATOM 5203 N N . VAL A 1 642 ? -85.327 -24.628 99.913 1.00 82.31 642 VAL A N 1
ATOM 5204 C CA . VAL A 1 642 ? -85.968 -25.955 99.870 1.00 82.31 642 VAL A CA 1
ATOM 5205 C C . VAL A 1 642 ? -86.461 -26.367 101.258 1.00 82.31 642 VAL A C 1
ATOM 5207 O O . VAL A 1 642 ? -87.580 -26.863 101.384 1.00 82.31 642 VAL A O 1
ATOM 5210 N N . ARG A 1 643 ? -85.680 -26.109 102.314 1.00 78.94 643 ARG A N 1
ATOM 5211 C CA . ARG A 1 643 ? -86.075 -26.396 103.700 1.00 78.94 643 ARG A CA 1
ATOM 5212 C C . ARG A 1 643 ? -87.293 -25.579 104.123 1.00 78.94 643 ARG A C 1
ATOM 5214 O O . ARG A 1 643 ? -88.226 -26.139 104.695 1.00 78.94 643 ARG A O 1
ATOM 5221 N N . HIS A 1 644 ? -87.310 -24.281 103.817 1.00 80.44 644 HIS A N 1
ATOM 5222 C CA . HIS A 1 644 ? -88.468 -23.426 104.071 1.00 80.44 644 HIS A CA 1
ATOM 5223 C C . HIS A 1 644 ? -89.691 -23.872 103.275 1.00 80.44 644 HIS A C 1
ATOM 5225 O O . HIS A 1 644 ? -90.787 -23.903 103.829 1.00 80.44 644 HIS A O 1
ATOM 5231 N N . ARG A 1 645 ? -89.516 -24.269 102.011 1.00 80.62 645 ARG A N 1
ATOM 5232 C CA . ARG A 1 645 ? -90.607 -24.785 101.180 1.00 80.62 645 ARG A CA 1
ATOM 5233 C C . ARG A 1 645 ? -91.197 -26.076 101.745 1.00 80.62 645 ARG A C 1
ATOM 5235 O O . ARG A 1 645 ? -92.408 -26.137 101.902 1.00 80.62 645 ARG A O 1
ATOM 5242 N N . SER A 1 646 ? -90.363 -27.052 102.106 1.00 77.69 646 SER A N 1
ATOM 5243 C CA . SER A 1 646 ? -90.819 -28.303 102.729 1.00 77.69 646 SER A CA 1
ATOM 5244 C C . SER A 1 646 ? -91.557 -28.033 104.042 1.00 77.69 646 SER A C 1
ATOM 5246 O O . SER A 1 646 ? -92.628 -28.580 104.264 1.00 77.69 646 SER A O 1
ATOM 5248 N N . HIS A 1 647 ? -91.037 -27.129 104.880 1.00 78.88 647 HIS A N 1
ATOM 5249 C CA . HIS A 1 647 ? -91.700 -26.746 106.127 1.00 78.88 647 HIS A CA 1
ATOM 5250 C C . HIS A 1 647 ? -93.063 -26.074 105.888 1.00 78.88 647 HIS A C 1
ATOM 5252 O O . HIS A 1 647 ? -94.024 -26.349 106.604 1.00 78.88 647 HIS A O 1
ATOM 5258 N N . LEU A 1 648 ? -93.167 -25.214 104.868 1.00 79.12 648 LEU A N 1
ATOM 5259 C CA . LEU A 1 648 ? -94.432 -24.595 104.473 1.00 79.12 648 LEU A CA 1
ATOM 5260 C C . LEU A 1 648 ? -95.426 -25.629 103.926 1.00 79.12 648 LEU A C 1
ATOM 5262 O O . LEU A 1 648 ? -96.604 -25.553 104.263 1.00 79.12 648 LEU A O 1
ATOM 5266 N N . GLU A 1 649 ? -94.975 -26.585 103.112 1.00 80.69 649 GLU A N 1
ATOM 5267 C CA . GLU A 1 649 ? -95.814 -27.667 102.580 1.00 80.69 649 GLU A CA 1
ATOM 5268 C C . GLU A 1 649 ? -96.365 -28.552 103.715 1.00 80.69 649 GLU A C 1
ATOM 5270 O O . GLU A 1 649 ? -97.574 -28.797 103.751 1.00 80.69 649 GLU A O 1
ATOM 5275 N N . ASP A 1 650 ? -95.541 -28.902 104.710 1.00 79.25 650 ASP A N 1
ATOM 5276 C CA . ASP A 1 650 ? -95.976 -29.635 105.909 1.00 79.25 650 ASP A CA 1
ATOM 5277 C C . ASP A 1 650 ? -97.032 -28.850 106.712 1.00 79.25 650 ASP A C 1
ATOM 5279 O O . ASP A 1 650 ? -98.085 -29.390 107.061 1.00 79.25 650 ASP A O 1
ATOM 5283 N N . MET A 1 651 ? -96.815 -27.548 106.946 1.00 76.44 651 MET A N 1
ATOM 5284 C CA . MET A 1 651 ? -97.780 -26.683 107.645 1.00 76.44 651 MET A CA 1
ATOM 5285 C C . MET A 1 651 ? -99.111 -26.542 106.892 1.00 76.44 651 MET A C 1
ATOM 5287 O O . MET A 1 651 ? -100.180 -26.468 107.507 1.00 76.44 651 MET A O 1
ATOM 5291 N N . VAL A 1 652 ? -99.063 -26.460 105.558 1.00 79.06 652 VAL A N 1
ATOM 5292 C CA . VAL A 1 652 ? -100.260 -26.407 104.708 1.00 79.06 652 VAL A CA 1
ATOM 5293 C C . VAL A 1 652 ? -101.025 -27.723 104.808 1.00 79.06 652 VAL A C 1
ATOM 5295 O O . VAL A 1 652 ? -102.248 -27.698 104.959 1.00 79.06 652 VAL A O 1
ATOM 5298 N N . GLN A 1 653 ? -100.334 -28.861 104.779 1.00 74.69 653 GLN A N 1
ATOM 5299 C CA . GLN A 1 653 ? -100.959 -30.174 104.901 1.00 74.69 653 GLN A CA 1
ATOM 5300 C C . GLN A 1 653 ? -101.603 -30.370 106.282 1.00 74.69 653 GLN A C 1
ATOM 5302 O O . GLN A 1 653 ? -102.753 -30.803 106.361 1.00 74.69 653 GLN A O 1
ATOM 5307 N N . GLU A 1 654 ? -100.941 -29.936 107.356 1.00 73.88 654 GLU A N 1
ATOM 5308 C CA . GLU A 1 654 ? -101.470 -29.972 108.725 1.00 73.88 654 GLU A CA 1
ATOM 5309 C C . GLU A 1 654 ? -102.723 -29.083 108.889 1.00 73.88 654 GLU A C 1
ATOM 5311 O O . GLU A 1 654 ? -103.745 -29.517 109.427 1.00 73.88 654 GLU A O 1
ATOM 5316 N N . ARG A 1 655 ? -102.715 -27.863 108.325 1.00 71.19 655 ARG A N 1
ATOM 5317 C CA . ARG A 1 655 ? -103.902 -26.983 108.289 1.00 71.19 655 ARG A CA 1
ATOM 5318 C C . ARG A 1 655 ? -105.040 -27.537 107.439 1.00 71.19 655 ARG A C 1
ATOM 5320 O O . ARG A 1 655 ? -106.203 -27.330 107.780 1.00 71.19 655 ARG A O 1
ATOM 5327 N N . THR A 1 656 ? -104.727 -28.216 106.339 1.00 68.38 656 THR A N 1
ATOM 5328 C CA . THR A 1 656 ? -105.737 -28.818 105.456 1.00 68.38 656 THR A CA 1
ATOM 5329 C C . THR A 1 656 ? -106.437 -29.986 106.153 1.00 68.38 656 THR A C 1
ATOM 5331 O O . THR A 1 656 ? -107.656 -30.109 106.057 1.00 68.38 656 THR A O 1
ATOM 5334 N N . ILE A 1 657 ? -105.697 -30.779 106.938 1.00 69.94 657 ILE A N 1
ATOM 5335 C CA . ILE A 1 657 ? -106.261 -31.817 107.812 1.00 69.94 657 ILE A CA 1
ATOM 5336 C C . ILE A 1 657 ? -107.158 -31.178 108.887 1.00 69.94 657 ILE A C 1
ATOM 5338 O O . ILE A 1 657 ? -108.313 -31.580 109.021 1.00 69.94 657 ILE A O 1
ATOM 5342 N N . ALA A 1 658 ? -106.705 -30.112 109.559 1.00 63.38 658 ALA A N 1
ATOM 5343 C CA . ALA A 1 658 ? -107.503 -29.400 110.567 1.00 63.38 658 ALA A CA 1
ATOM 5344 C C . ALA A 1 658 ? -108.794 -28.758 110.008 1.00 63.38 658 ALA A C 1
ATOM 5346 O O . ALA A 1 658 ? -109.805 -28.684 110.704 1.00 63.38 658 ALA A O 1
ATOM 5347 N N . LEU A 1 659 ? -108.793 -28.312 108.747 1.00 60.16 659 LEU A N 1
ATOM 5348 C CA . LEU A 1 659 ? -109.981 -27.786 108.059 1.00 60.16 659 LEU A CA 1
ATOM 5349 C C . LEU A 1 659 ? -110.963 -28.887 107.621 1.00 60.16 659 LEU A C 1
ATOM 5351 O O . LEU A 1 659 ? -112.148 -28.603 107.458 1.00 60.16 659 LEU A O 1
ATOM 5355 N N . SER A 1 660 ? -110.498 -30.130 107.455 1.00 59.19 660 SER A N 1
ATOM 5356 C CA . SER A 1 660 ? -111.343 -31.279 107.092 1.00 59.19 660 SER A CA 1
ATOM 5357 C C . SER A 1 660 ? -112.126 -31.883 108.270 1.00 59.19 660 SER A C 1
ATOM 5359 O O . SER A 1 660 ? -113.107 -32.588 108.046 1.00 59.19 660 SER A O 1
ATOM 5361 N N . GLU A 1 661 ? -111.753 -31.560 109.516 1.00 55.25 661 GLU A N 1
ATOM 5362 C CA . GLU A 1 661 ? -112.448 -31.992 110.745 1.00 55.25 661 GLU A CA 1
ATOM 5363 C C . GLU A 1 661 ? -113.544 -31.010 111.219 1.00 55.25 661 GLU A C 1
ATOM 5365 O O . GLU A 1 661 ? -114.206 -31.244 112.233 1.00 55.25 661 GLU A O 1
ATOM 5370 N N . VAL A 1 662 ? -113.793 -29.920 110.482 1.00 52.22 662 VAL A N 1
ATOM 5371 C CA . VAL A 1 662 ? -114.860 -28.955 110.797 1.00 52.22 662 VAL A CA 1
ATOM 5372 C C . VAL A 1 662 ? -116.194 -29.409 110.165 1.00 52.22 662 VAL A C 1
ATOM 5374 O O . VAL A 1 662 ? -116.243 -29.610 108.950 1.00 52.22 662 VAL A O 1
ATOM 5377 N N . PRO A 1 663 ? -117.303 -29.561 110.926 1.00 45.72 663 PRO A N 1
ATOM 5378 C CA . PRO A 1 663 ? -118.583 -30.038 110.388 1.00 45.72 663 PRO A CA 1
ATOM 5379 C C . PRO A 1 663 ? -119.186 -29.067 109.356 1.00 45.72 663 PRO A C 1
ATOM 5381 O O . PRO A 1 663 ? -119.041 -27.851 109.509 1.00 45.72 663 PRO A O 1
ATOM 5384 N N . PRO A 1 664 ? -119.935 -29.556 108.346 1.00 44.62 664 PRO A N 1
ATOM 5385 C CA . PRO A 1 664 ? -120.522 -28.700 107.322 1.00 44.62 664 PRO A CA 1
ATOM 5386 C C . PRO A 1 664 ? -121.602 -27.799 107.932 1.00 44.62 664 PRO A C 1
ATOM 5388 O O . PRO A 1 664 ? -122.652 -28.272 108.374 1.00 44.62 664 PRO A O 1
ATOM 5391 N N . ILE A 1 665 ? -121.359 -26.486 107.949 1.00 44.12 665 ILE A N 1
ATOM 5392 C CA . ILE A 1 665 ? -122.365 -25.507 108.366 1.00 44.12 665 ILE A CA 1
ATOM 5393 C C . ILE A 1 665 ? -123.292 -25.204 107.189 1.00 44.12 665 ILE A C 1
ATOM 5395 O O . ILE A 1 665 ? -122.879 -24.755 106.120 1.00 44.12 665 ILE A O 1
ATOM 5399 N N . ASN A 1 666 ? -124.570 -25.477 107.445 1.00 41.03 666 ASN A N 1
ATOM 5400 C CA . ASN A 1 666 ? -125.711 -25.286 106.569 1.00 41.03 666 ASN A CA 1
ATOM 5401 C C . ASN A 1 666 ? -125.896 -23.838 106.091 1.00 41.03 666 ASN A C 1
ATOM 5403 O O . ASN A 1 666 ? -125.611 -22.859 106.779 1.00 41.03 666 ASN A O 1
ATOM 5407 N N . SER A 1 667 ? -126.475 -23.771 104.897 1.00 45.97 667 SER A N 1
ATOM 5408 C CA . SER A 1 667 ? -126.970 -22.618 104.151 1.00 45.97 667 SER A CA 1
ATOM 5409 C C . SER A 1 667 ? -127.606 -21.501 104.994 1.00 45.97 667 SER A C 1
ATOM 5411 O O . SER A 1 667 ? -128.712 -21.673 105.501 1.00 45.97 667 SER A O 1
ATOM 5413 N N . ALA A 1 668 ? -126.958 -20.332 105.036 1.00 41.50 668 ALA A N 1
ATOM 5414 C CA . ALA A 1 668 ? -127.614 -19.013 105.128 1.00 41.50 668 ALA A CA 1
ATOM 5415 C C . ALA A 1 668 ? -126.639 -17.824 104.976 1.00 41.50 668 ALA A C 1
ATOM 5417 O O . ALA A 1 668 ? -127.079 -16.709 104.720 1.00 41.50 668 ALA A O 1
ATOM 5418 N N . THR A 1 669 ? -125.323 -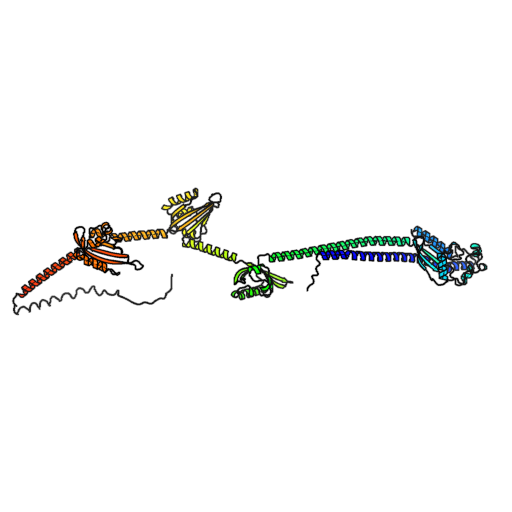18.029 105.072 1.00 40.47 669 THR A N 1
ATOM 5419 C CA . THR A 1 669 ? -124.326 -16.934 105.092 1.00 40.47 669 THR A CA 1
ATOM 5420 C C . THR A 1 669 ? -123.366 -16.906 103.895 1.00 40.47 669 THR A C 1
ATOM 5422 O O . THR A 1 669 ? -122.434 -16.109 103.872 1.00 40.47 669 THR A O 1
ATOM 5425 N N . GLY A 1 670 ? -123.624 -17.698 102.846 1.00 43.47 670 GLY A N 1
ATOM 5426 C CA . GLY A 1 670 ? -122.829 -17.709 101.604 1.00 43.47 670 GLY A CA 1
ATOM 5427 C C . GLY A 1 670 ? -123.113 -16.557 100.625 1.00 43.47 670 GLY A C 1
ATOM 5428 O O . GLY A 1 670 ? -122.344 -16.346 99.692 1.00 43.47 670 GLY A O 1
ATOM 5429 N N . ASN A 1 671 ? -124.182 -15.781 100.841 1.00 41.78 671 ASN A N 1
ATOM 5430 C CA . ASN A 1 671 ? -124.604 -14.713 99.922 1.00 41.78 671 ASN A CA 1
ATOM 5431 C C . ASN A 1 671 ? -124.100 -13.305 100.284 1.00 41.78 671 ASN A C 1
ATOM 5433 O O . ASN A 1 671 ? -124.355 -12.379 99.522 1.00 41.78 671 ASN A O 1
ATOM 5437 N N . LEU A 1 672 ? -123.357 -13.126 101.384 1.00 42.12 672 LEU A N 1
ATOM 5438 C CA . LEU A 1 672 ? -122.808 -11.809 101.754 1.00 42.12 672 LEU A CA 1
ATOM 5439 C C . LEU A 1 672 ? -121.323 -11.625 101.391 1.00 42.12 672 LEU A C 1
ATOM 5441 O O . LEU A 1 672 ? -120.847 -10.498 101.322 1.00 42.12 672 LEU A O 1
ATOM 5445 N N . VAL A 1 673 ? -120.594 -12.710 101.105 1.00 43.66 673 VAL A N 1
ATOM 5446 C CA . VAL A 1 673 ? -119.164 -12.651 100.728 1.00 43.66 673 VAL A CA 1
ATOM 5447 C C . VAL A 1 673 ? -118.978 -12.517 99.209 1.00 43.66 673 VAL A C 1
ATOM 5449 O O . VAL A 1 673 ? -117.958 -12.010 98.750 1.00 43.66 673 VAL A O 1
ATOM 5452 N N . LYS A 1 674 ? -120.002 -12.851 98.410 1.00 42.12 674 LYS A N 1
ATOM 5453 C CA . LYS A 1 674 ? -119.975 -12.671 96.948 1.00 42.12 674 LYS A CA 1
ATOM 5454 C C . LYS A 1 674 ? -120.256 -11.227 96.499 1.00 42.12 674 LYS A C 1
ATOM 5456 O O . LYS A 1 674 ? -119.834 -10.843 95.421 1.00 42.12 674 LYS A O 1
ATOM 5461 N N . SER A 1 675 ? -120.896 -10.401 97.334 1.00 43.22 675 SER A N 1
ATOM 5462 C CA . SER A 1 675 ? -121.238 -9.006 96.997 1.00 43.22 675 SER A CA 1
ATOM 5463 C C . SER A 1 675 ? -120.235 -7.956 97.491 1.00 43.22 675 SER A C 1
ATOM 5465 O O . SER A 1 675 ? -120.418 -6.774 97.208 1.00 43.22 675 SER A O 1
ATOM 5467 N N . VAL A 1 676 ? -119.193 -8.362 98.227 1.00 44.25 676 VAL A N 1
ATOM 5468 C CA . VAL A 1 676 ? -118.125 -7.461 98.706 1.00 44.25 676 VAL A CA 1
ATOM 5469 C C . VAL A 1 676 ? -116.837 -7.623 97.881 1.00 44.25 676 VAL A C 1
ATOM 5471 O O . VAL A 1 676 ? -116.132 -6.645 97.676 1.00 44.25 676 VAL A O 1
ATOM 5474 N N . PHE A 1 677 ? -116.592 -8.790 97.271 1.00 40.12 677 PHE A N 1
ATOM 5475 C CA . PHE A 1 677 ? -115.418 -9.017 96.407 1.00 40.12 677 PHE A CA 1
ATOM 5476 C C . PHE A 1 677 ? -115.564 -8.533 94.949 1.00 40.12 677 PHE A C 1
ATOM 5478 O O . PHE A 1 677 ? -114.562 -8.396 94.253 1.00 40.12 677 PHE A O 1
ATOM 5485 N N . GLU A 1 678 ? -116.774 -8.214 94.476 1.00 43.25 678 GLU A N 1
ATOM 5486 C CA . GLU A 1 678 ? -117.000 -7.696 93.108 1.00 43.25 678 GLU A CA 1
ATOM 5487 C C . GLU A 1 678 ? -117.064 -6.156 93.027 1.00 43.25 678 GLU A C 1
ATOM 5489 O O . GLU A 1 678 ? -117.244 -5.601 91.945 1.00 43.25 678 GLU A O 1
ATOM 5494 N N . LYS A 1 679 ? -116.872 -5.438 94.145 1.00 42.31 679 LYS A N 1
ATOM 5495 C CA . LYS A 1 679 ? -116.849 -3.960 94.174 1.00 42.31 679 LYS A CA 1
ATOM 5496 C C . LYS A 1 679 ? -115.501 -3.327 94.541 1.00 42.31 679 LYS A C 1
ATOM 5498 O O . LYS A 1 679 ? -115.393 -2.108 94.455 1.00 42.31 679 LYS A O 1
ATOM 5503 N N . GLU A 1 680 ? -114.476 -4.128 94.843 1.00 40.88 680 GLU A N 1
ATOM 5504 C CA . GLU A 1 680 ? -113.102 -3.660 95.125 1.00 40.88 680 GLU A CA 1
ATOM 5505 C C . GLU A 1 680 ? -112.029 -4.152 94.132 1.00 40.88 680 GLU A C 1
ATOM 5507 O O . GLU A 1 680 ? -110.867 -3.810 94.291 1.00 40.88 680 GLU A O 1
ATOM 5512 N N . ASN A 1 681 ? -112.403 -4.834 93.039 1.00 40.12 681 ASN A N 1
ATOM 5513 C CA . ASN A 1 681 ? -111.502 -5.116 91.900 1.00 40.12 681 ASN A CA 1
ATOM 5514 C C . ASN A 1 681 ? -111.780 -4.228 90.664 1.00 40.12 681 ASN A C 1
ATOM 5516 O O . ASN A 1 681 ? -111.432 -4.574 89.540 1.00 40.12 681 ASN A O 1
ATOM 5520 N N . GLY A 1 682 ? -112.402 -3.061 90.872 1.00 37.84 682 GLY A N 1
ATOM 5521 C CA . GLY A 1 682 ? -112.608 -2.019 89.852 1.00 37.84 682 GLY A CA 1
ATOM 5522 C C . GLY A 1 682 ? -111.575 -0.883 89.883 1.00 37.84 682 GLY A C 1
ATOM 5523 O O . GLY A 1 682 ? -111.791 0.153 89.259 1.00 37.84 682 GLY A O 1
ATOM 5524 N N . LEU A 1 683 ? -110.476 -1.046 90.626 1.00 40.28 683 LEU A N 1
ATOM 5525 C CA . LEU A 1 683 ? -109.419 -0.050 90.820 1.00 40.28 683 LEU A CA 1
ATOM 5526 C C . LEU A 1 683 ? -108.045 -0.666 90.515 1.00 40.28 683 LEU A C 1
ATOM 5528 O O . LEU A 1 683 ? -107.316 -0.996 91.435 1.00 40.28 683 LEU A O 1
ATOM 5532 N N . GLU A 1 684 ? -107.714 -0.826 89.228 1.00 34.09 684 GLU A N 1
ATOM 5533 C CA . GLU A 1 684 ? -106.351 -0.604 88.688 1.00 34.09 684 GLU A CA 1
ATOM 5534 C C . GLU A 1 684 ? -106.279 -0.648 87.141 1.00 34.09 684 GLU A C 1
ATOM 5536 O O . GLU A 1 684 ? -105.257 -0.974 86.549 1.00 34.09 684 GLU A O 1
ATOM 5541 N N . GLU A 1 685 ? -107.341 -0.233 86.439 1.00 35.81 685 GLU A N 1
ATOM 5542 C CA . GLU A 1 685 ? -107.329 -0.068 84.974 1.00 35.81 685 GLU A CA 1
ATOM 5543 C C . GLU A 1 685 ? -107.398 1.423 84.578 1.00 35.81 685 GLU A C 1
ATOM 5545 O O . GLU A 1 685 ? -108.241 1.839 83.791 1.00 35.81 685 GLU A O 1
ATOM 5550 N N . ALA A 1 686 ? -106.532 2.269 85.163 1.00 37.00 686 ALA A N 1
ATOM 5551 C CA . ALA A 1 686 ? -106.337 3.663 84.714 1.00 37.00 686 ALA A CA 1
ATOM 5552 C C . ALA A 1 686 ? -105.039 4.365 85.180 1.00 37.00 686 ALA A C 1
ATOM 5554 O O . ALA A 1 686 ? -104.895 5.562 84.940 1.00 37.00 686 ALA A O 1
ATOM 5555 N N . VAL A 1 687 ? -104.067 3.678 85.796 1.00 36.88 687 VAL A N 1
ATOM 5556 C CA . VAL A 1 687 ? -102.753 4.270 86.127 1.00 36.88 687 VAL A CA 1
ATOM 5557 C C . VAL A 1 687 ? -101.642 3.270 85.818 1.00 36.88 687 VAL A C 1
ATOM 5559 O O . VAL A 1 687 ? -101.073 2.681 86.714 1.00 36.88 687 VAL A O 1
ATOM 5562 N N . PHE A 1 688 ? -101.394 3.031 84.528 1.00 28.61 688 PHE A N 1
ATOM 5563 C CA . PHE A 1 688 ? -100.057 2.931 83.911 1.00 28.61 688 PHE A CA 1
ATOM 5564 C C . PHE A 1 688 ? -100.202 2.707 82.387 1.00 28.61 688 PHE A C 1
ATOM 5566 O O . PHE A 1 688 ? -99.605 1.829 81.778 1.00 28.61 688 PHE A O 1
ATOM 5573 N N . ARG A 1 689 ? -100.973 3.572 81.702 1.00 37.41 689 ARG A N 1
ATOM 5574 C CA . ARG A 1 689 ? -100.679 3.886 80.290 1.00 37.41 689 ARG A CA 1
ATOM 5575 C C . ARG A 1 689 ? -99.499 4.857 80.252 1.00 37.41 689 ARG A C 1
ATOM 5577 O O . ARG A 1 689 ? -99.665 6.044 79.989 1.00 37.41 689 ARG A O 1
ATOM 5584 N N . ARG A 1 690 ? -98.303 4.349 80.536 1.00 39.16 690 ARG A N 1
ATOM 5585 C CA . ARG A 1 690 ? -97.027 4.889 80.051 1.00 39.16 690 ARG A CA 1
ATOM 5586 C C . ARG A 1 690 ? -95.933 3.875 80.363 1.00 39.16 690 ARG A C 1
ATOM 5588 O O . ARG A 1 690 ? -95.774 3.520 81.516 1.00 39.16 690 ARG A O 1
ATOM 5595 N N . ALA A 1 691 ? -95.189 3.505 79.325 1.00 38.28 691 ALA A N 1
ATOM 5596 C CA . ALA A 1 691 ? -94.058 2.574 79.329 1.00 38.28 691 ALA A CA 1
ATOM 5597 C C . ALA A 1 691 ? -94.438 1.086 79.427 1.00 38.28 691 ALA A C 1
ATOM 5599 O O . ALA A 1 691 ? -94.429 0.491 80.491 1.00 38.28 691 ALA A O 1
ATOM 5600 N N . ASP A 1 692 ? -94.831 0.501 78.292 1.00 31.47 692 ASP A N 1
ATOM 5601 C CA . ASP A 1 692 ? -94.003 -0.520 77.626 1.00 31.47 692 ASP A CA 1
ATOM 5602 C C . ASP A 1 692 ? -94.780 -1.171 76.477 1.00 31.47 692 ASP A C 1
ATOM 5604 O O . ASP A 1 692 ? -95.306 -2.280 76.546 1.00 31.47 692 ASP A O 1
ATOM 5608 N N . HIS A 1 693 ? -94.825 -0.451 75.354 1.00 33.16 693 HIS A N 1
ATOM 5609 C CA . HIS A 1 693 ? -94.982 -1.096 74.061 1.00 33.16 693 HIS A CA 1
ATOM 5610 C C . HIS A 1 693 ? -93.592 -1.484 73.552 1.00 33.16 693 HIS A C 1
ATOM 5612 O O . HIS A 1 693 ? -92.831 -0.641 73.092 1.00 33.16 693 HIS A O 1
ATOM 5618 N N . ARG A 1 694 ? -93.350 -2.796 73.572 1.00 32.66 694 ARG A N 1
ATOM 5619 C CA . ARG A 1 694 ? -92.610 -3.551 72.553 1.00 32.66 694 ARG A CA 1
ATOM 5620 C C . ARG A 1 694 ? -91.155 -3.129 72.307 1.00 32.66 694 ARG A C 1
ATOM 5622 O O . ARG A 1 694 ? -90.828 -2.475 71.323 1.00 32.66 694 ARG A O 1
ATOM 5629 N N . LEU A 1 695 ? -90.271 -3.737 73.094 1.00 32.28 695 LEU A N 1
ATOM 5630 C CA . LEU A 1 695 ? -89.101 -4.413 72.530 1.00 32.28 695 LEU A CA 1
ATOM 5631 C C . LEU A 1 695 ? -89.576 -5.502 71.555 1.00 32.28 695 LEU A C 1
ATOM 5633 O O . LEU A 1 695 ? -90.417 -6.311 71.930 1.00 32.28 695 LEU A O 1
ATOM 5637 N N . PHE A 1 696 ? -89.080 -5.477 70.316 1.00 30.08 696 PHE A N 1
ATOM 5638 C CA . PHE A 1 696 ? -88.518 -6.616 69.566 1.00 30.08 696 PHE A CA 1
ATOM 5639 C C . PHE A 1 696 ? -88.373 -6.234 68.085 1.00 30.08 696 PHE A C 1
ATOM 5641 O O . PHE A 1 696 ? -89.375 -6.172 67.380 1.00 30.08 696 PHE A O 1
ATOM 5648 N N . ALA A 1 697 ? -87.134 -6.016 67.621 1.00 31.31 697 ALA A N 1
ATOM 5649 C CA . ALA A 1 697 ? -86.626 -6.532 66.337 1.00 31.31 697 ALA A CA 1
ATOM 5650 C C . ALA A 1 697 ? -85.173 -6.083 66.060 1.00 31.31 697 ALA A C 1
ATOM 5652 O O . ALA A 1 697 ? -84.911 -5.196 65.257 1.00 31.31 697 ALA A O 1
ATOM 5653 N N . ALA A 1 698 ? -84.225 -6.758 66.702 1.00 29.73 698 ALA A N 1
ATOM 5654 C CA . ALA A 1 698 ? -82.922 -7.140 66.154 1.00 29.73 698 ALA A CA 1
ATOM 5655 C C . ALA A 1 698 ? -82.564 -8.407 66.947 1.00 29.73 698 ALA A C 1
ATOM 5657 O O . ALA A 1 698 ? -82.578 -8.379 68.169 1.00 29.73 698 ALA A O 1
ATOM 5658 N N . GLY A 1 699 ? -82.376 -9.596 66.398 1.00 29.39 699 GLY A N 1
ATOM 5659 C CA . GLY A 1 699 ? -82.273 -10.066 65.031 1.00 29.39 699 GLY A CA 1
ATOM 5660 C C . GLY A 1 699 ? -82.146 -11.591 65.125 1.00 29.39 699 GLY A C 1
ATOM 5661 O O . GLY A 1 699 ? -81.526 -12.102 66.058 1.00 29.39 699 GLY A O 1
ATOM 5662 N N . ARG A 1 700 ? -82.741 -12.340 64.196 1.00 28.73 700 ARG A N 1
ATOM 5663 C CA . ARG A 1 700 ? -82.340 -13.728 63.949 1.00 28.73 700 ARG A CA 1
ATOM 5664 C C . ARG A 1 700 ? -82.361 -14.026 62.458 1.00 28.73 700 ARG A C 1
ATOM 5666 O O . ARG A 1 700 ? -83.395 -13.936 61.813 1.00 28.73 700 ARG A O 1
ATOM 5673 N N . SER A 1 701 ? -81.172 -14.453 62.040 1.00 28.33 701 SER A N 1
ATOM 5674 C CA . SER A 1 701 ? -80.846 -15.495 61.069 1.00 28.33 701 SER A CA 1
ATOM 5675 C C . SER A 1 701 ? -81.092 -15.246 59.583 1.00 28.33 701 SER A C 1
ATOM 5677 O O . SER A 1 701 ? -82.236 -15.106 59.179 1.00 28.33 701 SER A O 1
ATOM 5679 N N . ARG A 1 702 ? -79.982 -15.414 58.832 1.00 28.58 702 ARG A N 1
ATOM 5680 C CA . ARG A 1 702 ? -79.798 -16.317 57.669 1.00 28.58 702 ARG A CA 1
ATOM 5681 C C . ARG A 1 702 ? -80.757 -16.087 56.493 1.00 28.58 702 ARG A C 1
ATOM 5683 O O . ARG A 1 702 ? -81.958 -16.062 56.665 1.00 28.58 702 ARG A O 1
ATOM 5690 N N . HIS A 1 703 ? -80.358 -16.008 55.236 1.00 30.31 703 HIS A N 1
ATOM 5691 C CA . HIS A 1 703 ? -79.240 -16.527 54.451 1.00 30.31 703 HIS A CA 1
ATOM 5692 C C . HIS A 1 703 ? -79.352 -15.781 53.105 1.00 30.31 703 HIS A C 1
ATOM 5694 O O . HIS A 1 703 ? -80.473 -15.474 52.714 1.00 30.31 703 HIS A O 1
ATOM 5700 N N . THR A 1 704 ? -78.251 -15.539 52.395 1.00 31.98 704 THR A N 1
ATOM 5701 C CA . THR A 1 704 ? -77.926 -16.176 51.097 1.00 31.98 704 THR A CA 1
ATOM 5702 C C . THR A 1 704 ? -76.812 -15.407 50.396 1.00 31.98 704 THR A C 1
ATOM 5704 O O . THR A 1 704 ? -76.808 -14.181 50.358 1.00 31.98 704 THR A O 1
ATOM 5707 N N . ASP A 1 705 ? -75.889 -16.201 49.867 1.00 32.12 705 ASP A N 1
ATOM 5708 C CA . ASP A 1 705 ? -74.759 -15.874 49.011 1.00 32.12 705 ASP A CA 1
ATOM 5709 C C . ASP A 1 705 ? -75.092 -15.109 47.723 1.00 32.12 705 ASP A C 1
ATOM 5711 O O . ASP A 1 705 ? -76.230 -15.089 47.257 1.00 32.12 705 ASP A O 1
ATOM 5715 N N . GLN A 1 706 ? -73.987 -14.667 47.107 1.00 33.47 706 GLN A N 1
ATOM 5716 C CA . GLN A 1 706 ? -73.787 -14.108 45.764 1.00 33.47 706 GLN A CA 1
ATOM 5717 C C . GLN A 1 706 ? -74.113 -12.612 45.651 1.00 33.47 706 GLN A C 1
ATOM 5719 O O . GLN A 1 706 ? -75.237 -12.184 45.855 1.00 33.47 706 GLN A O 1
ATOM 5724 N N . GLY A 1 707 ? -73.196 -11.717 45.297 1.00 31.02 707 GLY A N 1
ATOM 5725 C CA . GLY A 1 707 ? -71.836 -11.856 44.791 1.00 31.02 707 GLY A CA 1
ATOM 5726 C C . GLY A 1 707 ? -71.575 -10.669 43.862 1.00 31.02 707 GLY A C 1
ATOM 5727 O O . GLY A 1 707 ? -72.244 -10.560 42.846 1.00 31.02 707 GLY A O 1
ATOM 5728 N N . THR A 1 708 ? -70.616 -9.809 44.232 1.00 30.73 708 THR A N 1
ATOM 5729 C CA . THR A 1 708 ? -69.795 -8.924 43.365 1.00 30.73 708 THR A CA 1
ATOM 5730 C C . THR A 1 708 ? -70.478 -8.035 42.305 1.00 30.73 708 THR A C 1
ATOM 5732 O O . THR A 1 708 ? -71.035 -8.527 41.335 1.00 30.73 708 THR A O 1
ATOM 5735 N N . VAL A 1 709 ? -70.276 -6.710 42.384 1.00 30.56 709 VAL A N 1
ATOM 5736 C CA . VAL A 1 709 ? -69.326 -5.927 41.550 1.00 30.56 709 VAL A CA 1
ATOM 5737 C C . VAL A 1 709 ? -69.451 -4.425 41.887 1.00 30.56 709 VAL A C 1
ATOM 5739 O O . VAL A 1 709 ? -70.501 -3.817 41.724 1.00 30.56 709 VAL A O 1
ATOM 5742 N N . SER A 1 710 ? -68.327 -3.879 42.368 1.00 29.52 710 SER A N 1
ATOM 5743 C CA . SER A 1 710 ? -67.708 -2.563 42.116 1.00 29.52 710 SER A CA 1
ATOM 5744 C C . SER A 1 710 ? -68.566 -1.351 41.699 1.00 29.52 710 SER A C 1
ATOM 5746 O O . SER A 1 710 ? -69.064 -1.276 40.578 1.00 29.52 710 SER A O 1
ATOM 5748 N N . ALA A 1 711 ? -68.551 -0.330 42.563 1.00 29.89 711 ALA A N 1
ATOM 5749 C CA . ALA A 1 711 ? -68.669 1.092 42.234 1.00 29.89 711 ALA A CA 1
ATOM 5750 C C . ALA A 1 711 ? -67.410 1.784 42.811 1.00 29.89 711 ALA A C 1
ATOM 5752 O O . ALA A 1 711 ? -67.124 1.638 43.994 1.00 29.89 711 ALA A O 1
ATOM 5753 N N . THR A 1 712 ? -66.478 2.267 41.990 1.00 32.19 712 THR A N 1
ATOM 5754 C CA . THR A 1 712 ? -66.323 3.670 41.558 1.00 32.19 712 THR A CA 1
ATOM 5755 C C . THR A 1 712 ? -66.227 4.762 42.643 1.00 32.19 712 THR A C 1
ATOM 5757 O O . THR A 1 712 ? -67.233 5.117 43.247 1.00 32.19 712 THR A O 1
ATOM 5760 N N . TRP A 1 713 ? -65.041 5.396 42.646 1.00 27.98 713 TRP A N 1
ATOM 5761 C CA . TRP A 1 713 ? -64.734 6.844 42.688 1.00 27.98 713 TRP A CA 1
ATOM 5762 C C . TRP A 1 713 ? -64.577 7.623 44.018 1.00 27.98 713 TRP A C 1
ATOM 5764 O O . TRP A 1 713 ? -65.502 7.713 44.815 1.00 27.98 713 TRP A O 1
ATOM 5774 N N . LEU A 1 714 ? -63.434 8.347 44.054 1.00 33.16 714 LEU A N 1
ATOM 5775 C CA . LEU A 1 714 ? -63.036 9.556 44.819 1.00 33.16 714 LEU A CA 1
ATOM 5776 C C . LEU A 1 714 ? -62.562 9.286 46.264 1.00 33.16 714 LEU A C 1
ATOM 5778 O O . LEU A 1 714 ? -63.319 8.760 47.066 1.00 33.16 714 LEU A O 1
ATOM 5782 N N . GLN A 1 715 ? -61.316 9.582 46.650 1.00 32.06 715 GLN A N 1
ATOM 5783 C CA . GLN A 1 715 ? -60.539 10.819 46.470 1.00 32.06 715 GLN A CA 1
ATOM 5784 C C . GLN A 1 715 ? -59.031 10.556 46.465 1.00 32.06 715 GLN A C 1
ATOM 5786 O O . GLN A 1 715 ? -58.614 9.596 47.150 1.00 32.06 715 GLN A O 1
#

Foldseek 3Di:
DDPPPDDDPVRLVVVLVVVVVVLVVVLVVVLVVLLVVLLVVLLVVLVVVQVVLVVLLVVLVCCLPVPQVVVVVVCCVVVVDPVQDDDCCRRPSQNVSVVVLVVVQVVCVVVVHHRKDKEFAFCFDLDPRNHHDPVQVVVLVCVQVVNDQWDWDFDQDPNFTKTKTKHFDFFQDPVNLCCAEQLVSHRPVSCVVRNRPTRHNDDGRGRGTMIIIIGTSVVSSVVSVVVSVVVSVVVVVVSVVVSVVVVVVSVVVNVVVVVVVVVVVVVLVCQQPDLKWKFWAFPQQQTQDIHVNCCVVQVDDPVRRHRDRQLVQWAPPVCSVVVVVLSNVCVVVPNPQKDWGWTQHPVGDTFIKIKGKDFDDDPNDGGTIIIIIDGCRVVVVVVVVVVVVVVVVLVVCQVQLKKKWKAFPVVRDIDIRQSVCVNQVNHPDRDDDDPVRVLVFFDPVCSVVVVVQVVCCVVVVDKDWDWTWGQHPVRDIWIKTKTKHFDADPVRHTGMIMMMIGTCRVVVVVVVVVVVVVVVVLVVQQPDQWWKWFAFPVLATPDTHQNCCVQQVDGPVRCRVPVCVVLVQFDPVCSVVVVVVQVPAPDQDWDWDWGWGQHPVRDIWIWIKTKHWDADPVRHTGGMMITIDTCRVVVVVVVVVVVVVVVVVVVVVVVVVVVVPDDDDDDDPPPPVVVVVVPPVPPDPPPDPDDDDDDDDDDDDDDDDDDDDDDDDDD

Sequence (715 aa):
MTRNWFPTLQKNRSVLLFMVPVFLMAYLVLIVIFHQQTESYAIREAEKDALDSLLSHKAVHSYVTETQRPEIYRLQGEGLLYKEYFSPKVMSFTYIARSIKELINKERERAGLPPIYFKLAADNPRNPINQADAFESALLARMNRGELKEIREVVQQNGEPTLHLAIPIDRSSTGCLKCHGDPKNAPGELLATYGSEKGFFENPNSIRALISIRVPLTPALQEANQMVRLISWVSALLMVMIYALIHFFMLRIDREQQAIQAAKQYAEKLINTANVMVVELNLLGEVKRINPAVEEITGYRADELLGHNWFETIVPEERYPDVKKMFMALLEKGIPNQFENPVLTKDGHERSVIWQNSELQENGKTVGTISFGMDITHSRQISQNLAEQDVMLSSAQHIAHIGIWRLNILSQTLTWSDEMFNIYGRQGSLEPLSKAEWFALIRHEDRARVQQVFDKALTTLTPYDITYGLLLPNGEEKYLHEHCEHQTDHQGKVVVSIGVVQDVTENILNEQSLRESEIRFRTIADFTYDWEYWQGEQHELLYINPACQRITGYSQAEFIRNPALLEEIVHPDDRDLFRNHLQEIQTENVCTLEFRILTKSGQVCWIVHGCQAVFDPDGKRMGRRASNRDITDRKLAELELVRHRSHLEDMVQERTIALSEVPPINSATGNLVKSVFEKENGLEEAVFRRADHRLFAAGRSRHTDQGTVSATWLQ

Radius of gyration: 82.3 Å; Cα contacts (8 Å, |Δi|>4): 900; chains: 1; bounding box: 192×82×206 Å

Solvent-accessible surface area (backbone atoms only — not comparable to full-atom values): 40004 Å² total; per-residue (Å²): 143,77,84,83,81,75,71,53,75,69,51,54,53,51,50,54,62,56,44,51,62,53,52,51,49,53,49,52,52,50,51,52,53,50,46,55,52,39,50,53,47,35,53,52,52,50,47,48,57,50,48,52,52,50,51,54,46,52,51,47,44,47,44,40,62,73,49,52,44,53,52,53,53,49,38,33,74,71,64,79,36,66,88,81,75,78,50,55,84,81,68,31,49,72,51,42,49,48,54,52,49,56,52,50,31,54,53,28,50,76,72,75,39,80,62,65,48,71,44,63,27,14,85,58,38,57,52,74,88,26,47,34,50,76,65,54,40,54,51,47,55,38,36,61,73,65,77,42,81,64,46,80,48,79,43,77,54,96,86,39,51,24,41,37,39,37,38,63,49,77,53,39,47,82,74,49,38,40,64,24,18,57,59,88,65,28,59,68,70,56,39,74,72,51,47,73,85,44,36,44,71,59,60,81,70,33,50,68,36,28,42,41,35,38,36,70,37,59,66,46,47,50,53,35,52,51,51,47,51,52,52,49,54,54,52,51,53,50,49,53,51,51,51,50,50,53,52,51,52,54,54,49,53,51,51,54,51,49,51,53,54,51,51,50,52,49,51,54,47,49,53,48,69,36,90,36,23,38,41,29,28,37,83,83,40,27,25,75,46,71,27,59,30,39,32,72,73,32,62,46,52,66,83,73,43,51,72,32,47,48,56,80,68,30,31,50,77,92,50,31,69,61,52,52,53,47,53,57,54,23,73,74,74,57,64,61,59,62,51,75,48,60,36,37,24,73,89,70,49,79,37,40,25,43,32,36,44,44,81,35,66,58,97,89,39,80,60,24,35,40,34,40,34,37,81,41,43,69,60,51,51,51,55,50,55,48,53,52,49,53,52,50,52,52,50,51,27,52,76,63,40,36,17,40,38,39,34,34,62,85,76,70,47,72,47,64,39,76,37,36,32,54,78,73,71,39,76,92,62,92,71,74,77,51,74,69,60,52,59,66,30,36,31,80,88,41,41,68,60,51,50,54,52,52,52,47,27,75,73,69,70,46,68,50,76,48,74,46,44,34,44,47,96,89,71,51,76,42,31,36,38,35,40,38,45,68,44,56,48,101,84,69,47,76,44,35,38,42,35,41,38,30,64,44,40,68,61,55,52,50,53,50,51,50,52,53,49,53,54,52,53,52,51,57,56,47,70,40,80,47,28,33,36,32,30,34,78,86,58,45,55,78,42,59,27,63,23,37,29,78,73,37,61,45,50,54,71,54,41,57,74,36,46,63,48,74,59,69,32,32,31,80,90,40,37,66,60,52,55,53,54,67,69,67,68,80,47,80,62,73,47,76,47,79,46,42,30,41,25,75,88,68,46,82,42,32,31,43,34,40,36,27,51,37,62,48,99,87,68,48,76,56,27,34,39,36,40,34,34,83,39,42,70,58,52,52,52,52,50,51,51,49,51,51,49,53,54,50,51,53,52,50,52,54,51,52,53,62,60,68,73,57,78,89,80,76,94,80,74,77,74,66,64,64,70,58,64,76,71,70,76,81,78,80,91,83,83,71,97,68,90,83,84,72,93,84,90,84,83,83,78,88,86,83,86,87,78,90,84,90,81,86,87,88,133

pLDDT: mean 80.78, std 15.47, range [27.98,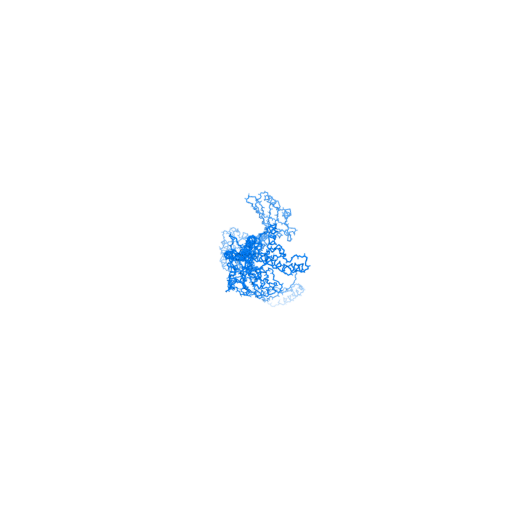 95.69]

Secondary structure (DSSP, 8-state):
-----PPPHHHHHHHHHHHHHHHHHHHHHHHHHHHHHHHHHHHHHHHHHHHHHHHHHHHHHHIIIIIIHHHHHHHHHTTSS-TT---HHHH-HHHHHHHHHHHHHHHHHHTTPPPPEEEEEBSS-SSGGGB--HHHHHHHHHHHTTS-S-EEEEEEETTEEEEEEEEEPPPPPTTHHHHHS-GGGS-HHHHHHH-SSSS--PPTT----EEEEEEE-HHHHHHHHHHHHHHHHHHHHHHHHHHHHHHHHHHHHHHHHHHHHHHHHHHHHHHHHSSSEEEEEETTSBEEEE-HHHHHHH---HHHHBTSBHHHHHS-TTTHHHHHHHHHHHHHH---SEEEEEEE-TTS-EEEEEEEEEEEEETTEEEEEEEEEEE-HHHHHHHHHHHHHHHHHHHHHHHTTEEEEEEETTTTEEEE-HHHHHHTT-TT--SPPPHHHHHHHB-TTTHHHHHHHHHHHHHH---EEEEEEEE-TTS-EEEEEEEEEEEE-TTS-EEEEEEEEEE-HHHHHHHHHHHHHHHHHHHHHHT-SSEEEEE-TTS-EEEE-THHHHHHS--HHHHHH-TTHHHHTB-GGGHHHHHHHHHH--SSS-EEEEEEEE-TTS-EEEEEEEEEEEE-TTS-EEEEEEEEEE-HHHHHHHHHHHHHHHHHHHHHHHHHHHHHTS----SSSTTSSTTTTTSSSSSSSSS--SS-S----S-----------------

Nearest PDB structures (foldseek):
  9bkv-assembly1_B  TM=4.847E-01  e=1.574E-14  Escherichia coli
  6hmj-assembly1_B  TM=4.266E-01  e=1.038E-13  Nakamurella multipartita DSM 44233
  9ce0-assembly1_B  TM=4.609E-01  e=1.860E-14  Escherichia coli
  9bkv-assembly1_A  TM=4.874E-01  e=1.226E-13  Escherichia coli
  3eeh-assembly1_A  TM=7.678E-01  e=9.000E-07  Haloarcula marismortui

Mean predicted aligned error: 20.89 Å